Protein AF-0000000069866496 (afdb_homodimer)

Secondary structure (DSSP, 8-state):
-BB-HHHHHHHHHHTT--HHHHHTTTS-HHHHHHHHHH-B-S-HHHHHHHHHHTT--HHHHB---HHHHHHHHHHHHHHHHHTT-HHHHHHHHTTSPTT---S-HHHHHHHHHHHHHHIIIII--HHHHHHHHHHHH--SSS--HHHHHHHHHHHHHHHHTT-HHHHHHHHHHHHHHHHH--S--HHHHHHHHHHHHHHHHHTT-HHHHHHHHHHHHHHHHHHT--TTHHHHHHHHHHHHHHTT---HHHHHHHHHHHHHHT-HHHHHHHHHHHHHTT---/-BB-HHHHHHHHHHTT--HHHHHTTTS-HHHHHHHHHH-B-S-HHHHHHHHHHTT--HHHHB---HHHHHHHHHHHHHHHHHTT-HHHHHHHHTTSPTT---S-HHHHHHHHHHHHHHIIIII--HHHHHHHHHHHH---SS--HHHHHHHHHHHHHHHHTT-HHHHHHHHHHHHHHHHH--S--HHHHHHHHHHHHHHHHHTT-HHHHHHHHHHHHHHHHHHT--TTHHHHHHHHHHHHHHTT---HHHHHHHHHHHHHHT-HHHHHHHHHHHHHTT---

Radius of gyration: 27.87 Å; Cα contacts (8 Å, |Δi|>4): 783; chains: 2; bounding box: 69×77×65 Å

Organism: Enterococcus faecalis (strain ATCC 700802 / V583) (NCBI:txid226185)

Nearest PDB structures (foldseek):
  8rsv-assembly1_A  TM=6.064E-01  e=3.565E-03  Bacillus phage phi3T
  4y6w-assembly1_A-2  TM=5.698E-01  e=2.235E-03  Podospora anserina
  6ejn-assembly1_A  TM=5.740E-01  e=4.009E-02  Mus musculus
  3nf1-assembly1_A  TM=4.375E-01  e=1.329E-02  Homo sapiens
  8rte-assembly1_A  TM=4.820E-01  e=5.875E-02  Bacillus phage phi105

Sequence (562 aa):
MKVAGDKIKQARKLKKITQSELANGICTQATISNIENRNLCDSLDIFSSICLRLDLEVEECMMISEEKKIENLLNKVEDLSLRLFHLEAYNLLQEVPEGLILSNNELTTKLLYYKGITCLLGKKDKAEALFYLYRGAEIDRKVNIYNILSLNALGTLYELEKDMRKAQVYYEKSLQELEQFKLECSLERCRIYYNSAKFYSEMKDYQKSVILSEKGIQICRDKHSIYLLDYLLYEKAFNKQMLGEDTADDYRQAYYFTQFFGNTEVLQYIEKDMKAFNISYMKVAGDKIKQARKLKKITQSELANGICTQATISNIENRNLCDSLDIFSSICLRLDLEVEECMMISEEKKIENLLNKVEDLSLRLFHLEAYNLLQEVPEGLILSNNELTTKLLYYKGITCLLGKKDKAEALFYLYRGAEIDRKVNIYNILSLNALGTLYELEKDMRKAQVYYEKSLQELEQFKLECSLERCRIYYNSAKFYSEMKDYQKSVILSEKGIQICRDKHSIYLLDYLLYEKAFNKQMLGEDTADDYRQAYYFTQFFGNTEVLQYIEKDMKAFNISY

pLDDT: mean 91.2, std 8.78, range [58.72, 98.88]

Foldseek 3Di:
DQWQLCVLVVLCVVVPHQLCRLCPPQHHSVQNVCCNPVRDHPDPRSLCSSCVVSVHDSVVGHPDDPLVVLVVLLVVLVVCVLVPVLQVSLVSLVPDDPPDDDPDPVSQLSNLLSNLLSCCSHVVNLVRSCVSLVVSLPPPDPDDLSNLSSLQVVLVSCVVVVNLVSSLVSLVVSVVVVVVDDDDDLLSLLVSLLSSLVSVVVVLVLVSSLVSLVVNCVSCVVVVHCRCVLSSLLSNLVSCVSVVHDRLVSLVVSQVSCVVVPVPVSNVVSVVVCVVVVRDD/DQWQLCVLVVLCVVVPHQLCRLCVPQHHSVQNVCCNPVRDHPDPRSQCSSCVVSVHDSVVGHPDDPLVVLVVLLVVLVVCVLVPVLQVSQVSLVPDDPPDDDPDPVSQLSNLLSNLLSCCSHVVNLVRSCVSLVVSLPPPDDDDLSNLSSLQVVLVSCVVVVNLVSSVVSLVVSVVVVVVDDDDDLLSLLVSLLSSLVSVVVVLVLVSSLVSLVVNCVSCVVVVHCRCVLSSLLSNLVSCVSVVHDRLVSLVVSQVSCVVVPVPVSNVVSVVVCVVVVHDD

InterPro domains:
  IPR001387 Cro/C1-type, helix-turn-helix domain [PF01381] (8-37)
  IPR001387 Cro/C1-type, helix-turn-helix domain [PS50943] (8-61)
  IPR001387 Cro/C1-type, helix-turn-helix domain [SM00530] (7-61)
  IPR001387 Cro/C1-type, helix-turn-helix domain [cd00093] (5-60)
  IPR010982 Lambda repressor-like, DNA-binding domain superfamily [SSF47413] (5-62)
  IPR011990 Tetratricopeptide-like helical domain superfamily [G3DSA:1.25.40.10] (2-280)
  IPR011990 Tetratricopeptide-like helical domain superfamily [SSF48452] (119-234)
  IPR019734 Tetratricopeptide repeat [SM00028] (109-143)
  IPR019734 Tetratricopeptide repeat [SM00028] (148-181)
  IPR019734 Tetratricopeptide repeat [SM00028] (190-223)
  IPR041315 PlcR, tetratricopeptide repeat [PF18768] (144-261)
  IPR053163 HTH-type transcriptional regulator Rgg-like [PTHR37038] (1-277)

Solvent-accessible surface area (backbone atoms only — not comparable to full-atom values): 28648 Å² total; per-residue (Å²): 79,51,30,36,11,61,59,53,44,50,41,37,54,72,69,70,50,52,55,57,62,64,13,57,96,68,56,51,43,67,53,45,50,35,22,40,73,63,21,37,41,89,40,68,65,52,45,41,53,49,22,52,76,57,74,40,58,49,76,76,36,36,53,59,51,70,65,54,50,49,51,54,51,46,52,51,31,48,56,30,42,74,72,64,37,22,46,63,27,36,60,60,53,64,73,54,66,84,86,70,80,66,88,48,64,67,58,44,23,41,49,26,23,52,55,8,51,14,24,40,72,31,70,62,34,57,69,62,11,48,57,28,17,53,61,13,32,56,72,79,65,85,78,49,71,35,24,37,49,12,25,35,47,49,12,53,51,28,45,73,69,67,36,56,67,63,11,47,52,26,35,50,50,21,52,56,53,49,72,71,52,81,71,94,50,67,69,60,49,28,51,51,24,40,58,44,15,53,51,29,42,74,71,64,38,28,66,61,13,29,54,29,15,48,53,28,49,49,49,25,53,76,65,71,44,64,78,64,37,44,58,27,35,41,49,28,22,53,27,37,40,76,72,68,48,91,31,57,66,41,43,44,44,21,46,46,53,20,56,66,69,61,43,62,72,62,40,51,55,48,53,50,47,28,60,75,69,72,45,78,117,80,53,30,36,12,61,58,51,44,51,43,37,53,73,68,69,49,51,56,55,61,64,13,57,96,65,57,51,42,67,54,44,49,36,22,40,72,62,21,38,42,90,40,69,66,50,45,41,51,50,22,52,76,57,75,40,58,50,76,77,36,35,53,59,51,69,62,53,51,50,51,53,52,46,52,52,32,49,55,31,43,73,71,65,36,23,46,63,26,36,60,58,53,64,72,53,65,84,86,71,82,65,88,50,63,68,59,44,24,42,48,26,22,52,54,7,51,14,24,40,72,31,69,60,34,56,70,62,13,49,56,29,17,54,61,12,32,56,73,80,70,85,77,51,72,35,25,38,49,10,25,34,47,49,12,52,50,27,44,74,69,66,37,54,67,62,12,49,54,26,34,49,50,21,52,56,54,50,74,70,52,82,71,92,51,67,68,62,48,28,50,51,24,41,57,44,16,54,50,29,43,74,70,65,37,28,67,61,14,29,54,30,16,49,54,29,47,48,49,24,52,76,64,70,44,64,78,64,39,43,58,26,35,41,50,28,20,53,25,38,41,74,71,69,46,90,34,57,68,42,44,44,44,20,46,45,52,21,56,66,69,60,42,60,72,62,42,51,53,50,53,52,48,27,60,74,69,70,44,76,118

Structure (mmCIF, N/CA/C/O backbone):
data_AF-0000000069866496-model_v1
#
loop_
_entity.id
_entity.type
_entity.pdbx_description
1 polymer 'TPR domain transcriptional regulator, Cro/CI family'
#
loop_
_atom_site.group_PDB
_atom_site.id
_atom_site.type_symbol
_atom_site.label_atom_id
_atom_site.label_alt_id
_atom_site.label_comp_id
_atom_site.label_asym_id
_atom_site.label_entity_id
_atom_site.label_seq_id
_atom_site.pdbx_PDB_ins_code
_atom_site.Cartn_x
_atom_site.Cartn_y
_atom_site.Cartn_z
_atom_site.occupancy
_atom_site.B_iso_or_equiv
_atom_site.auth_seq_id
_atom_site.auth_comp_id
_atom_site.auth_asym_id
_atom_site.auth_atom_id
_atom_site.pdbx_PDB_model_num
ATOM 1 N N . MET A 1 1 ? -4.816 24.484 15.82 1 63.5 1 MET A N 1
ATOM 2 C CA . MET A 1 1 ? -5.852 23.453 15.938 1 63.5 1 MET A CA 1
ATOM 3 C C . MET A 1 1 ? -6.824 23.797 17.062 1 63.5 1 MET A C 1
ATOM 5 O O . MET A 1 1 ? -6.422 24.328 18.094 1 63.5 1 MET A O 1
ATOM 9 N N . LYS A 1 2 ? -8.148 23.656 16.734 1 74.44 2 LYS A N 1
ATOM 10 C CA . LYS A 1 2 ? -9.141 23.859 17.781 1 74.44 2 LYS A CA 1
ATOM 11 C C . LYS A 1 2 ? -9.172 22.703 18.75 1 74.44 2 LYS A C 1
ATOM 13 O O . LYS A 1 2 ? -9.156 21.531 18.344 1 74.44 2 LYS A O 1
ATOM 18 N N . VAL A 1 3 ? -8.977 23.047 19.953 1 77.5 3 VAL A N 1
ATOM 19 C CA . VAL A 1 3 ? -8.914 22 20.984 1 77.5 3 VAL A CA 1
ATOM 20 C C . VAL A 1 3 ? -9.969 22.281 22.047 1 77.5 3 VAL A C 1
ATOM 22 O O . VAL A 1 3 ? -10.547 23.375 22.109 1 77.5 3 VAL A O 1
ATOM 25 N N . ALA A 1 4 ? -10.367 21.281 22.703 1 77.62 4 ALA A N 1
ATOM 26 C CA . ALA A 1 4 ? -11.336 21.406 23.797 1 77.62 4 ALA A CA 1
ATOM 27 C C . ALA A 1 4 ? -10.672 21.953 25.047 1 77.62 4 ALA A C 1
ATOM 29 O O . ALA A 1 4 ? -10.336 21.203 25.969 1 77.62 4 ALA A O 1
ATOM 30 N N . GLY A 1 5 ? -10.523 23.203 25.016 1 86.19 5 GLY A N 1
ATOM 31 C CA . GLY A 1 5 ? -9.844 23.875 26.109 1 86.19 5 GLY A CA 1
ATOM 32 C C . GLY A 1 5 ? -10.5 23.594 27.453 1 86.19 5 GLY A C 1
ATOM 33 O O . GLY A 1 5 ? -9.812 23.469 28.469 1 86.19 5 GLY A O 1
ATOM 34 N N . ASP A 1 6 ? -11.797 23.484 27.422 1 85.94 6 ASP A N 1
ATOM 35 C CA . ASP A 1 6 ? -12.539 23.234 28.656 1 85.94 6 ASP A CA 1
ATOM 36 C C . ASP A 1 6 ? -12.188 21.859 29.234 1 85.94 6 ASP A C 1
ATOM 38 O O . ASP A 1 6 ? -12.062 21.703 30.453 1 85.94 6 ASP A O 1
ATOM 42 N N . LYS A 1 7 ? -12.039 20.906 28.312 1 85.88 7 LYS A N 1
ATOM 43 C CA . LYS A 1 7 ? -11.68 19.562 28.781 1 85.88 7 LYS A CA 1
ATOM 44 C C . LYS A 1 7 ? -10.273 19.547 29.359 1 85.88 7 LYS A C 1
ATOM 46 O O . LYS A 1 7 ? -10.031 18.875 30.375 1 85.88 7 LYS A O 1
ATOM 51 N N . ILE A 1 8 ? -9.469 20.25 28.797 1 91.06 8 ILE A N 1
ATOM 52 C CA . ILE A 1 8 ? -8.086 20.359 29.266 1 91.06 8 ILE A CA 1
ATOM 53 C C . ILE A 1 8 ? -8.055 21.016 30.641 1 91.06 8 ILE A C 1
ATOM 55 O O . ILE A 1 8 ? -7.398 20.531 31.562 1 91.06 8 ILE A O 1
ATOM 59 N N . LYS A 1 9 ? -8.844 22.016 30.719 1 92.25 9 LYS A N 1
ATOM 60 C CA . LYS A 1 9 ? -8.93 22.75 31.984 1 92.25 9 LYS A CA 1
ATOM 61 C C . LYS A 1 9 ? -9.484 21.875 33.094 1 92.25 9 LYS A C 1
ATOM 63 O O . LYS A 1 9 ? -8.938 21.844 34.188 1 92.25 9 LYS A O 1
ATOM 68 N N . GLN A 1 10 ? -10.492 21.188 32.781 1 90.81 10 GLN A N 1
ATOM 69 C CA . GLN A 1 10 ? -11.133 20.328 33.75 1 90.81 10 GLN A CA 1
ATOM 70 C C . GLN A 1 10 ? -10.18 19.219 34.219 1 90.81 10 GLN A C 1
ATOM 72 O O . GLN A 1 10 ? -10.086 18.922 35.406 1 90.81 10 GLN A O 1
ATOM 77 N N . ALA A 1 11 ? -9.547 18.641 33.25 1 91 11 ALA A N 1
ATOM 78 C CA . ALA A 1 11 ? -8.617 17.562 33.562 1 91 11 ALA A CA 1
ATOM 79 C C . ALA A 1 11 ? -7.453 18.062 34.406 1 91 11 ALA A C 1
ATOM 81 O O . ALA A 1 11 ? -7.008 17.391 35.344 1 91 11 ALA A O 1
ATOM 82 N N . ARG A 1 12 ? -6.965 19.234 34.062 1 94 12 ARG A N 1
ATOM 83 C CA . ARG A 1 12 ? -5.879 19.844 34.844 1 94 12 ARG A CA 1
ATOM 84 C C . ARG A 1 12 ? -6.297 20.094 36.281 1 94 12 ARG A C 1
ATOM 86 O O . ARG A 1 12 ? -5.551 19.781 37.219 1 94 12 ARG A O 1
ATOM 93 N N . LYS A 1 13 ? -7.48 20.531 36.438 1 92.75 13 LYS A N 1
ATOM 94 C CA . LYS A 1 13 ? -8.008 20.844 37.781 1 92.75 13 LYS A CA 1
ATOM 95 C C . LYS A 1 13 ? -8.25 19.562 38.562 1 92.75 13 LYS A C 1
ATOM 97 O O . LYS A 1 13 ? -8.023 19.531 39.781 1 92.75 13 LYS A O 1
ATOM 102 N N . LEU A 1 14 ? -8.695 18.547 37.938 1 90.06 14 LEU A N 1
ATOM 103 C CA . LEU A 1 14 ? -8.938 17.266 38.562 1 90.06 14 LEU A CA 1
ATOM 104 C C . LEU A 1 14 ? -7.633 16.672 39.094 1 90.06 14 LEU A C 1
ATOM 106 O O . LEU A 1 14 ? -7.625 16.031 40.156 1 90.06 14 LEU A O 1
ATOM 110 N N . LYS A 1 15 ? -6.582 16.938 38.375 1 91.38 15 LYS A N 1
ATOM 111 C CA . LYS A 1 15 ? -5.273 16.422 38.781 1 91.38 15 LYS A CA 1
ATOM 112 C C . LYS A 1 15 ? -4.605 17.375 39.781 1 91.38 15 LYS A C 1
ATOM 114 O O . LYS A 1 15 ? -3.484 17.125 40.219 1 91.38 15 LYS A O 1
ATOM 119 N N . LYS A 1 16 ? -5.266 18.516 40.062 1 92.81 16 LYS A N 1
ATOM 120 C CA . LYS A 1 16 ? -4.836 19.516 41.031 1 92.81 16 LYS A CA 1
ATOM 121 C C . LYS A 1 16 ? -3.453 20.062 40.688 1 92.81 16 LYS A C 1
ATOM 123 O O . LYS A 1 16 ? -2.592 20.188 41.562 1 92.81 16 LYS A O 1
ATOM 128 N N . ILE A 1 17 ? -3.197 20.266 39.438 1 94 17 ILE A N 1
ATOM 129 C CA . ILE A 1 17 ? -1.934 20.859 39.031 1 94 17 ILE A CA 1
ATOM 130 C C . ILE A 1 17 ? -2.191 22.234 38.406 1 94 17 ILE A C 1
ATOM 132 O O . ILE A 1 17 ? -3.281 22.5 37.906 1 94 17 ILE A O 1
ATOM 136 N N . THR A 1 18 ? -1.203 23.156 38.562 1 92.31 18 THR A N 1
ATOM 137 C CA . THR A 1 18 ? -1.297 24.5 38 1 92.31 18 THR A CA 1
ATOM 138 C C . THR A 1 18 ? -0.963 24.484 36.5 1 92.31 18 THR A C 1
ATOM 140 O O . THR A 1 18 ? -0.477 23.469 36 1 92.31 18 THR A O 1
ATOM 143 N N . GLN A 1 19 ? -1.314 25.641 35.812 1 93.94 19 GLN A N 1
ATOM 144 C CA . GLN A 1 19 ? -0.959 25.766 34.375 1 93.94 19 GLN A CA 1
ATOM 145 C C . GLN A 1 19 ? 0.552 25.672 34.188 1 93.94 19 GLN A C 1
ATOM 147 O O . GLN A 1 19 ? 1.021 25.062 33.219 1 93.94 19 GLN A O 1
ATOM 152 N N . SER A 1 20 ? 1.254 26.219 35.188 1 92.75 20 SER A N 1
ATOM 153 C CA . SER A 1 20 ? 2.711 26.203 35.125 1 92.75 20 SER A CA 1
ATOM 154 C C . SER A 1 20 ? 3.254 24.781 35.25 1 92.75 20 SER A C 1
ATOM 156 O O . SER A 1 20 ? 4.191 24.391 34.562 1 92.75 20 SER A O 1
ATOM 158 N N . GLU A 1 21 ? 2.631 24.094 36.094 1 91.56 21 GLU A N 1
ATOM 159 C CA . GLU A 1 21 ? 3.041 22.703 36.312 1 91.56 21 GLU A CA 1
ATOM 160 C C . GLU A 1 21 ? 2.729 21.828 35.094 1 91.56 21 GLU A C 1
ATOM 162 O O . GLU A 1 21 ? 3.518 20.969 34.719 1 91.56 21 GLU A O 1
ATOM 167 N N . LEU A 1 22 ? 1.637 22.062 34.5 1 93.81 22 LEU A N 1
ATOM 168 C CA . LEU A 1 22 ? 1.253 21.312 33.312 1 93.81 22 LEU A CA 1
ATOM 169 C C . LEU A 1 22 ? 2.197 21.625 32.156 1 93.81 22 LEU A C 1
ATOM 171 O O . LEU A 1 22 ? 2.568 20.719 31.406 1 93.81 22 LEU A O 1
ATOM 175 N N . ALA A 1 23 ? 2.625 22.812 32.062 1 92.25 23 ALA A N 1
ATOM 176 C CA . ALA A 1 23 ? 3.455 23.297 30.953 1 92.25 23 ALA A CA 1
ATOM 177 C C . ALA A 1 23 ? 4.902 22.828 31.109 1 92.25 23 ALA A C 1
ATOM 179 O O . ALA A 1 23 ? 5.652 22.781 30.141 1 92.25 23 ALA A O 1
ATOM 180 N N . ASN A 1 24 ? 5.172 22.516 32.281 1 88.19 24 ASN A N 1
ATOM 181 C CA . ASN A 1 24 ? 6.562 22.234 32.625 1 88.19 24 ASN A CA 1
ATOM 182 C C . ASN A 1 24 ? 7.145 21.156 31.703 1 88.19 24 ASN A C 1
ATOM 184 O O . ASN A 1 24 ? 6.621 20.047 31.641 1 88.19 24 ASN A O 1
ATOM 188 N N . GLY A 1 25 ? 8.219 21.531 30.953 1 80.75 25 GLY A N 1
ATOM 189 C CA . GLY A 1 25 ? 8.906 20.578 30.094 1 80.75 25 GLY A CA 1
ATOM 190 C C . GLY A 1 25 ? 8.234 20.375 28.75 1 80.75 25 GLY A C 1
ATOM 191 O O . GLY A 1 25 ? 8.719 19.609 27.906 1 80.75 25 GLY A O 1
ATOM 192 N N . ILE A 1 26 ? 7.09 20.969 28.594 1 84.19 26 ILE A N 1
ATOM 193 C CA . ILE A 1 26 ? 6.328 20.75 27.359 1 84.19 26 ILE A CA 1
ATOM 194 C C . ILE A 1 26 ? 6.203 22.062 26.594 1 84.19 26 ILE A C 1
ATOM 196 O O . ILE A 1 26 ? 6.523 22.141 25.406 1 84.19 26 ILE A O 1
ATOM 200 N N . CYS A 1 27 ? 5.738 23.078 27.234 1 85.56 27 CYS A N 1
ATOM 201 C CA . CYS A 1 27 ? 5.488 24.391 26.625 1 85.56 27 CYS A CA 1
ATOM 202 C C . CYS A 1 27 ? 5.469 25.484 27.688 1 85.56 27 CYS A C 1
ATOM 204 O O . CYS A 1 27 ? 5.922 25.266 28.812 1 85.56 27 CYS A O 1
ATOM 206 N N . THR A 1 28 ? 5.043 26.719 27.312 1 87.25 28 THR A N 1
ATOM 207 C CA . THR A 1 28 ? 4.941 27.812 28.266 1 87.25 28 THR A CA 1
ATOM 208 C C . THR A 1 28 ? 3.57 27.828 28.938 1 87.25 28 THR A C 1
ATOM 210 O O . THR A 1 28 ? 2.607 27.281 28.406 1 87.25 28 THR A O 1
ATOM 213 N N . GLN A 1 29 ? 3.555 28.453 30.156 1 90.81 29 GLN A N 1
ATOM 214 C CA . GLN A 1 29 ? 2.289 28.625 30.859 1 90.81 29 GLN A CA 1
ATOM 215 C C . GLN A 1 29 ? 1.284 29.406 30 1 90.81 29 GLN A C 1
ATOM 217 O O . GLN A 1 29 ? 0.085 29.109 30.047 1 90.81 29 GLN A O 1
ATOM 222 N N . ALA A 1 30 ? 1.735 30.328 29.234 1 87.5 30 ALA A N 1
ATOM 223 C CA . ALA A 1 30 ? 0.864 31.109 28.359 1 87.5 30 ALA A CA 1
ATOM 224 C C . ALA A 1 30 ? 0.183 30.219 27.328 1 87.5 30 ALA A C 1
ATOM 226 O O . ALA A 1 30 ? -0.988 30.422 27 1 87.5 30 ALA A O 1
ATOM 227 N N . THR A 1 31 ? 0.857 29.25 26.859 1 87.75 31 THR A N 1
ATOM 228 C CA . THR A 1 31 ? 0.297 28.312 25.891 1 87.75 31 THR A CA 1
ATOM 229 C C . THR A 1 31 ? -0.853 27.516 26.5 1 87.75 31 THR A C 1
ATOM 231 O O . THR A 1 31 ? -1.894 27.328 25.875 1 87.75 31 THR A O 1
ATOM 234 N N . ILE A 1 32 ? -0.622 27.109 27.734 1 92 32 ILE A N 1
ATOM 235 C CA . ILE A 1 32 ? -1.666 26.359 28.438 1 92 32 ILE A CA 1
ATOM 236 C C . ILE A 1 32 ? -2.891 27.25 28.625 1 92 32 ILE A C 1
ATOM 238 O O . ILE A 1 32 ? -4.023 26.812 28.422 1 92 32 ILE A O 1
ATOM 242 N N . SER A 1 33 ? -2.627 28.453 28.938 1 88.81 33 SER A N 1
ATOM 243 C CA . SER A 1 33 ? -3.717 29.406 29.125 1 88.81 33 SER A CA 1
ATOM 244 C C . SER A 1 33 ? -4.512 29.609 27.844 1 88.81 33 SER A C 1
ATOM 246 O O . SER A 1 33 ? -5.742 29.656 27.875 1 88.81 33 SER A O 1
ATOM 248 N N . ASN A 1 34 ? -3.812 29.641 26.812 1 86.44 34 ASN A N 1
ATOM 249 C CA . ASN A 1 34 ? -4.461 29.781 25.516 1 86.44 34 ASN A CA 1
ATOM 250 C C . ASN A 1 34 ? -5.297 28.562 25.172 1 86.44 34 ASN A C 1
ATOM 252 O O . ASN A 1 34 ? -6.414 28.688 24.656 1 86.44 34 ASN A O 1
ATOM 256 N N . ILE A 1 35 ? -4.742 27.453 25.375 1 88.25 35 ILE A N 1
ATOM 257 C CA . ILE A 1 35 ? -5.445 26.203 25.109 1 88.25 35 ILE A CA 1
ATOM 258 C C . ILE A 1 35 ? -6.742 26.172 25.922 1 88.25 35 ILE A C 1
ATOM 260 O O . ILE A 1 35 ? -7.816 25.906 25.375 1 88.25 35 ILE A O 1
ATOM 264 N N . GLU A 1 36 ? -6.625 26.531 27.266 1 90.25 36 GLU A N 1
ATOM 265 C CA . GLU A 1 36 ? -7.758 26.391 28.172 1 90.25 36 GLU A CA 1
ATOM 266 C C . GLU A 1 36 ? -8.805 27.469 27.922 1 90.25 36 GLU A C 1
ATOM 268 O O . GLU A 1 36 ? -10.008 27.219 28.031 1 90.25 36 GLU A O 1
ATOM 273 N N . ASN A 1 37 ? -8.359 28.594 27.438 1 86.88 37 ASN A N 1
ATOM 274 C CA . ASN A 1 37 ? -9.289 29.719 27.359 1 86.88 37 ASN A CA 1
ATOM 275 C C . ASN A 1 37 ? -9.703 30.016 25.922 1 86.88 37 ASN A C 1
ATOM 277 O O . ASN A 1 37 ? -10.789 30.531 25.688 1 86.88 37 ASN A O 1
ATOM 281 N N . ARG A 1 38 ? -8.789 29.609 25.016 1 81.88 38 ARG A N 1
ATOM 282 C CA . ARG A 1 38 ? -9.07 29.984 23.641 1 81.88 38 ARG A CA 1
ATOM 283 C C . ARG A 1 38 ? -9.305 28.75 22.781 1 81.88 38 ARG A C 1
ATOM 285 O O . ARG A 1 38 ? -9.57 28.859 21.578 1 81.88 38 ARG A O 1
ATOM 292 N N . ASN A 1 39 ? -9.156 27.656 23.344 1 81.25 39 ASN A N 1
ATOM 293 C CA . ASN A 1 39 ? -9.375 26.375 22.656 1 81.25 39 ASN A CA 1
ATOM 294 C C . ASN A 1 39 ? -8.484 26.25 21.422 1 81.25 39 ASN A C 1
ATOM 296 O O . ASN A 1 39 ? -8.922 25.734 20.391 1 81.25 39 ASN A O 1
ATOM 300 N N . LEU A 1 40 ? -7.379 26.859 21.516 1 78.06 40 LEU A N 1
ATOM 301 C CA . LEU A 1 40 ? -6.469 26.844 20.375 1 78.06 40 LEU A CA 1
ATOM 302 C C . LEU A 1 40 ? -5.102 26.297 20.781 1 78.06 40 LEU A C 1
ATOM 304 O O . LEU A 1 40 ? -4.609 26.594 21.875 1 78.06 40 LEU A O 1
ATOM 308 N N . CYS A 1 41 ? -4.59 25.391 20.016 1 77.44 41 CYS A N 1
ATOM 309 C CA . CYS A 1 41 ? -3.217 24.922 20.172 1 77.44 41 CYS A CA 1
ATOM 310 C C . CYS A 1 41 ? -2.529 24.781 18.812 1 77.44 41 CYS A C 1
ATOM 312 O O . CYS A 1 41 ? -3.014 24.062 17.953 1 77.44 41 CYS A O 1
ATOM 314 N N . ASP A 1 42 ? -1.483 25.469 18.609 1 67.62 42 ASP A N 1
ATOM 315 C CA . ASP A 1 42 ? -0.868 25.578 17.281 1 67.62 42 ASP A CA 1
ATOM 316 C C . ASP A 1 42 ? 0.054 24.391 17.016 1 67.62 42 ASP A C 1
ATOM 318 O O . ASP A 1 42 ? 0.516 24.219 15.883 1 67.62 42 ASP A O 1
ATOM 322 N N . SER A 1 43 ? 0.339 23.625 18.062 1 68.75 43 SER A N 1
ATOM 323 C CA . SER A 1 43 ? 1.271 22.516 17.938 1 68.75 43 SER A CA 1
ATOM 324 C C . SER A 1 43 ? 0.643 21.203 18.406 1 68.75 43 SER A C 1
ATOM 326 O O . SER A 1 43 ? 0.229 21.094 19.562 1 68.75 43 SER A O 1
ATOM 328 N N . LEU A 1 44 ? 0.592 20.266 17.344 1 69.5 44 LEU A N 1
ATOM 329 C CA . LEU A 1 44 ? 0.052 18.953 17.703 1 69.5 44 LEU A CA 1
ATOM 330 C C . LEU A 1 44 ? 0.928 18.266 18.75 1 69.5 44 LEU A C 1
ATOM 332 O O . LEU A 1 44 ? 0.42 17.594 19.656 1 69.5 44 LEU A O 1
ATOM 336 N N . ASP A 1 45 ? 2.176 18.516 18.609 1 70.56 45 ASP A N 1
ATOM 337 C CA . ASP A 1 45 ? 3.096 17.891 19.547 1 70.56 45 ASP A CA 1
ATOM 338 C C . ASP A 1 45 ? 2.873 18.422 20.969 1 70.56 45 ASP A C 1
ATOM 340 O O . ASP A 1 45 ? 2.824 17.641 21.922 1 70.56 45 ASP A O 1
ATOM 344 N N . ILE A 1 46 ? 2.773 19.625 21.078 1 78.44 46 ILE A N 1
ATOM 345 C CA . ILE A 1 46 ? 2.52 20.234 22.375 1 78.44 46 ILE A CA 1
ATOM 346 C C . ILE A 1 46 ? 1.185 19.734 22.922 1 78.44 46 ILE A C 1
ATOM 348 O O . ILE A 1 46 ? 1.099 19.328 24.094 1 78.44 46 ILE A O 1
ATOM 352 N N . PHE A 1 47 ? 0.255 19.688 21.984 1 83.81 47 PHE A N 1
ATOM 353 C CA . PHE A 1 47 ? -1.078 19.312 22.438 1 83.81 47 PHE A CA 1
ATOM 354 C C . PHE A 1 47 ? -1.113 17.844 22.859 1 83.81 47 PHE A C 1
ATOM 356 O O . PHE A 1 47 ? -1.716 17.5 23.875 1 83.81 47 PHE A O 1
ATOM 363 N N . SER A 1 48 ? -0.468 17.078 22.047 1 77 48 SER A N 1
ATOM 364 C CA . SER A 1 48 ? -0.402 15.656 22.375 1 77 48 SER A CA 1
ATOM 365 C C . SER A 1 48 ? 0.296 15.43 23.703 1 77 48 SER A C 1
ATOM 367 O O . SER A 1 48 ? -0.137 14.602 24.516 1 77 48 SER A O 1
ATOM 369 N N . SER A 1 49 ? 1.355 16.094 23.969 1 81.44 49 SER A N 1
ATOM 370 C CA . SER A 1 49 ? 2.094 15.977 25.219 1 81.44 49 SER A CA 1
ATOM 371 C C . SER A 1 49 ? 1.247 16.422 26.406 1 81.44 49 SER A C 1
ATOM 373 O O . SER A 1 49 ? 1.278 15.805 27.469 1 81.44 49 SER A O 1
ATOM 375 N N . ILE A 1 50 ? 0.511 17.438 26.203 1 87.56 50 ILE A N 1
ATOM 376 C CA . ILE A 1 50 ? -0.373 17.953 27.234 1 87.56 50 ILE A CA 1
ATOM 377 C C . ILE A 1 50 ? -1.46 16.938 27.562 1 87.56 50 ILE A C 1
ATOM 379 O O . ILE A 1 50 ? -1.729 16.656 28.719 1 87.56 50 ILE A O 1
ATOM 383 N N . CYS A 1 51 ? -2.018 16.422 26.5 1 83.94 51 CYS A N 1
ATOM 384 C CA . CYS A 1 51 ? -3.07 15.438 26.688 1 83.94 51 CYS A CA 1
ATOM 385 C C . CY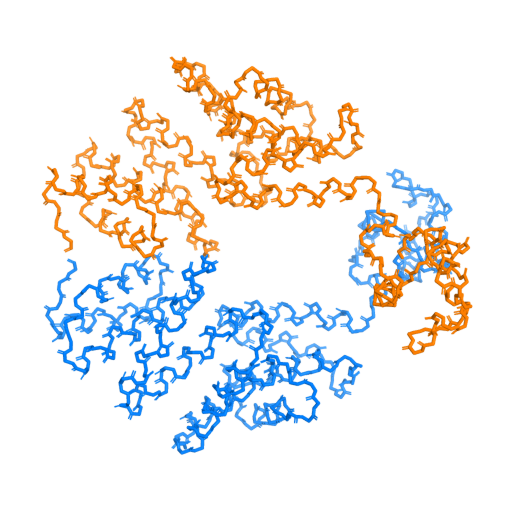S A 1 51 ? -2.537 14.203 27.406 1 83.94 51 CYS A C 1
ATOM 387 O O . CYS A 1 51 ? -3.193 13.672 28.297 1 83.94 51 CYS A O 1
ATOM 389 N N . LEU A 1 52 ? -1.375 13.781 27.016 1 81.25 52 LEU A N 1
ATOM 390 C CA . LEU A 1 52 ? -0.742 12.633 27.641 1 81.25 52 LEU A CA 1
ATOM 391 C C . LEU A 1 52 ? -0.515 12.875 29.141 1 81.25 52 LEU A C 1
ATOM 393 O O . LEU A 1 52 ? -0.777 12 29.953 1 81.25 52 LEU A O 1
ATOM 397 N N . ARG A 1 53 ? -0.018 13.977 29.469 1 85.12 53 ARG A N 1
ATOM 398 C CA . ARG A 1 53 ? 0.234 14.312 30.859 1 85.12 53 ARG A CA 1
ATOM 399 C C . ARG A 1 53 ? -1.063 14.336 31.672 1 85.12 53 ARG A C 1
ATOM 401 O O . ARG A 1 53 ? -1.071 14.023 32.844 1 85.12 53 ARG A O 1
ATOM 408 N N . LEU A 1 54 ? -2.164 14.602 31.031 1 90.19 54 LEU A N 1
ATOM 409 C CA . LEU A 1 54 ? -3.463 14.688 31.688 1 90.19 54 LEU A CA 1
ATOM 410 C C . LEU A 1 54 ? -4.234 13.375 31.547 1 90.19 54 LEU A C 1
ATOM 412 O O . LEU A 1 54 ? -5.387 13.281 31.969 1 90.19 54 LEU A O 1
ATOM 416 N N . ASP A 1 55 ? -3.641 12.422 30.906 1 81.75 55 ASP A N 1
ATOM 417 C CA . ASP A 1 55 ? -4.254 11.117 30.672 1 81.75 55 ASP A CA 1
ATOM 418 C C . ASP A 1 55 ? -5.508 11.25 29.797 1 81.75 55 ASP A C 1
ATOM 420 O O . ASP A 1 55 ? -6.543 10.664 30.109 1 81.75 55 ASP A O 1
ATOM 424 N N . LEU A 1 56 ? -5.363 12.188 28.891 1 82.94 56 LEU A N 1
ATOM 425 C CA . LEU A 1 56 ? -6.453 12.375 27.938 1 82.94 56 LEU A CA 1
ATOM 426 C C . LEU A 1 56 ? -6.059 11.867 26.547 1 82.94 56 LEU A C 1
ATOM 428 O O . LEU A 1 56 ? -4.875 11.852 26.203 1 82.94 56 LEU A O 1
ATOM 432 N N . GLU A 1 57 ? -7.012 11.398 25.859 1 74.06 57 GLU A N 1
ATOM 433 C CA . GLU A 1 57 ? -6.785 11.055 24.469 1 74.06 57 GLU A CA 1
ATOM 434 C C . GLU A 1 57 ? -6.867 12.289 23.578 1 74.06 57 GLU A C 1
ATOM 436 O O . GLU A 1 57 ? -7.828 13.062 23.656 1 74.06 57 GLU A O 1
ATOM 441 N N . VAL A 1 58 ? -5.832 12.523 22.844 1 73.88 58 VAL A N 1
ATOM 442 C CA . VAL A 1 58 ? -5.723 13.703 21.984 1 73.88 58 VAL A CA 1
ATOM 443 C C . VAL A 1 58 ? -6.988 13.852 21.141 1 73.88 58 VAL A C 1
ATOM 445 O O . VAL A 1 58 ? -7.523 14.953 21.016 1 73.88 58 VAL A O 1
ATOM 448 N N . GLU A 1 59 ? -7.453 12.773 20.641 1 66.31 59 GLU A N 1
ATOM 449 C CA . GLU A 1 59 ? -8.609 12.797 19.75 1 66.31 59 GLU A CA 1
ATOM 450 C C . GLU A 1 59 ? -9.844 13.336 20.453 1 66.31 59 GLU A C 1
ATOM 452 O O . GLU A 1 59 ? -10.664 14.023 19.844 1 66.31 59 GLU A O 1
ATOM 457 N N . GLU A 1 60 ? -9.883 13.078 21.688 1 66.5 60 GLU A N 1
ATOM 458 C CA . GLU A 1 60 ? -11.031 13.508 22.469 1 66.5 60 GLU A CA 1
ATOM 459 C C . GLU A 1 60 ? -10.961 15 22.781 1 66.5 60 GLU A C 1
ATOM 461 O O . GLU A 1 60 ? -11.984 15.633 23.062 1 66.5 60 GLU A O 1
ATOM 466 N N . CYS A 1 61 ? -9.805 15.5 22.734 1 70.88 61 CYS A N 1
ATOM 467 C CA . CYS A 1 61 ? -9.617 16.891 23.156 1 70.88 61 CYS A CA 1
ATOM 468 C C . CYS A 1 61 ? -9.469 17.797 21.938 1 70.88 61 CYS A C 1
ATOM 470 O O . CYS A 1 61 ? -9.375 19.016 22.078 1 70.88 61 CYS A O 1
ATOM 472 N N . MET A 1 62 ? -9.312 17.141 20.906 1 64.62 62 MET A N 1
ATOM 473 C CA . MET A 1 62 ? -9.281 17.953 19.688 1 64.62 62 MET A CA 1
ATOM 474 C C . MET A 1 62 ? -10.688 18.312 19.234 1 64.62 62 MET A C 1
ATOM 476 O O . MET A 1 62 ? -11.602 17.484 19.312 1 64.62 62 MET A O 1
ATOM 480 N N . MET A 1 63 ? -11.047 19.484 19.266 1 60 63 MET A N 1
ATOM 481 C CA . MET A 1 63 ? -12.359 19.859 18.75 1 60 63 MET A CA 1
ATOM 482 C C . MET A 1 63 ? -12.438 19.656 17.234 1 60 63 MET A C 1
ATOM 484 O O . MET A 1 63 ? -12.305 20.609 16.469 1 60 63 MET A O 1
ATOM 488 N N . ILE A 1 64 ? -12.219 18.391 16.969 1 59.5 64 ILE A N 1
ATOM 489 C CA . ILE A 1 64 ? -12.375 18.062 15.555 1 59.5 64 ILE A CA 1
ATOM 490 C C . ILE A 1 64 ? -13.852 18.109 15.172 1 59.5 64 ILE A C 1
ATOM 492 O O . ILE A 1 64 ? -14.719 17.812 15.984 1 59.5 64 ILE A O 1
ATOM 496 N N . SER A 1 65 ? -14.109 18.781 14.133 1 63.28 65 SER A N 1
ATOM 497 C CA . SER A 1 65 ? -15.484 18.859 13.648 1 63.28 65 SER A CA 1
ATOM 498 C C . SER A 1 65 ? -16.125 17.469 13.594 1 63.28 65 SER A C 1
ATOM 500 O O . SER A 1 65 ? -15.414 16.453 13.516 1 63.28 65 SER A O 1
ATOM 502 N N . GLU A 1 66 ? -17.281 17.406 13.945 1 69.19 66 GLU A N 1
ATOM 503 C CA . GLU A 1 66 ? -18.031 16.156 13.82 1 69.19 66 GLU A CA 1
ATOM 504 C C . GLU A 1 66 ? -17.75 15.492 12.477 1 69.19 66 GLU A C 1
ATOM 506 O O . GLU A 1 66 ? -17.641 14.266 12.398 1 69.19 66 GLU A O 1
ATOM 511 N N . GLU A 1 67 ? -17.578 16.266 11.547 1 75.5 67 GLU A N 1
ATOM 512 C CA . GLU A 1 67 ? -17.328 15.742 10.211 1 75.5 67 GLU A CA 1
ATOM 513 C C . GLU A 1 67 ? -15.961 15.078 10.125 1 75.5 67 GLU A C 1
ATOM 515 O O . GLU A 1 67 ? -15.805 14.039 9.477 1 75.5 67 GLU A O 1
ATOM 520 N N . LYS A 1 68 ? -15.086 15.68 10.727 1 78.81 68 LYS A N 1
ATOM 521 C CA . LYS A 1 68 ? -13.75 15.078 10.727 1 78.81 68 LYS A CA 1
ATOM 522 C C . LYS A 1 68 ? -13.734 13.773 11.523 1 78.81 68 LYS A C 1
ATOM 524 O O . LYS A 1 68 ? -13.039 12.828 11.164 1 78.81 68 LYS A O 1
ATOM 529 N N . LYS A 1 69 ? -14.5 13.758 12.57 1 80.81 69 LYS A N 1
ATOM 530 C CA . LYS A 1 69 ? -14.625 12.523 13.344 1 80.81 69 LYS A CA 1
ATOM 531 C C . LYS A 1 69 ? -15.211 11.398 12.492 1 80.81 69 LYS A C 1
ATOM 533 O O . LYS A 1 69 ? -14.734 10.266 12.539 1 80.81 69 LYS A O 1
ATOM 538 N N . ILE A 1 70 ? -16.203 11.75 11.812 1 87.31 70 ILE A N 1
ATOM 539 C CA . ILE A 1 70 ? -16.859 10.773 10.945 1 87.31 70 ILE A CA 1
ATOM 540 C C . ILE A 1 70 ? -15.906 10.32 9.844 1 87.31 70 ILE A C 1
ATOM 542 O O . ILE A 1 70 ? -15.852 9.141 9.508 1 87.31 70 ILE A O 1
ATOM 546 N N . GLU A 1 71 ? -15.195 11.195 9.305 1 88.62 71 GLU A N 1
ATOM 547 C CA . GLU A 1 71 ? -14.211 10.859 8.281 1 88.62 71 GLU A CA 1
ATOM 548 C C . GLU A 1 71 ? -13.18 9.859 8.812 1 88.62 71 GLU A C 1
ATOM 550 O O . GLU A 1 71 ? -12.859 8.883 8.141 1 88.62 71 GLU A O 1
ATOM 555 N N . ASN A 1 72 ? -12.75 10.102 10 1 87.38 72 ASN A N 1
ATOM 556 C CA . ASN A 1 72 ? -11.773 9.211 10.617 1 87.38 72 ASN A CA 1
ATOM 557 C C . ASN A 1 72 ? -12.367 7.824 10.867 1 87.38 72 ASN A C 1
ATOM 559 O O . ASN A 1 72 ? -11.695 6.812 10.648 1 87.38 72 ASN A O 1
ATOM 563 N N . LEU A 1 73 ? -13.547 7.848 11.352 1 91.31 73 LEU A N 1
ATOM 564 C CA . LEU A 1 73 ? -14.242 6.586 11.586 1 91.31 73 LEU A C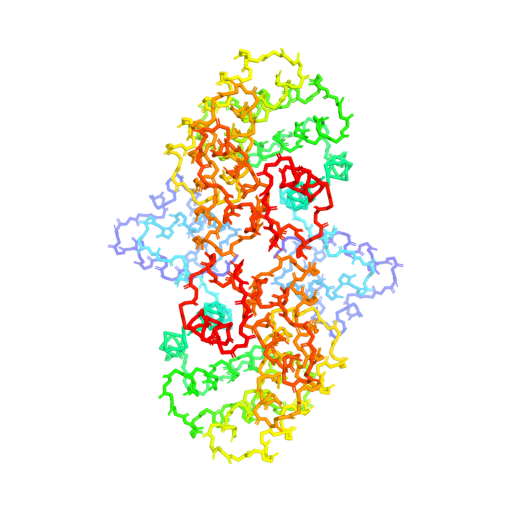A 1
ATOM 565 C C . LEU A 1 73 ? -14.406 5.809 10.281 1 91.31 73 LEU A C 1
ATOM 567 O O . LEU A 1 73 ? -14.164 4.602 10.242 1 91.31 73 LEU A O 1
ATOM 571 N N . LEU A 1 74 ? -14.758 6.52 9.258 1 93.94 74 LEU A N 1
ATOM 572 C CA . LEU A 1 74 ? -14.992 5.879 7.969 1 93.94 74 LEU A CA 1
ATOM 573 C C . LEU A 1 74 ? -13.695 5.332 7.383 1 93.94 74 LEU A C 1
ATOM 575 O O . LEU A 1 74 ? -13.703 4.309 6.695 1 93.94 74 LEU A O 1
ATOM 579 N N . ASN A 1 75 ? -12.656 5.98 7.633 1 92.81 75 ASN A N 1
ATOM 580 C CA . ASN A 1 75 ? -11.375 5.453 7.191 1 92.81 75 ASN A CA 1
ATOM 581 C C . ASN A 1 75 ? -11.07 4.098 7.828 1 92.81 75 ASN A C 1
ATOM 583 O O . ASN A 1 75 ? -10.586 3.186 7.16 1 92.81 75 ASN A O 1
ATOM 587 N N . LYS A 1 76 ? -11.375 3.992 9.039 1 92.94 76 LYS A N 1
ATOM 588 C CA . LYS A 1 76 ? -11.211 2.719 9.734 1 92.94 76 LYS A CA 1
ATOM 589 C C . LYS A 1 76 ? -12.148 1.657 9.172 1 92.94 76 LYS A C 1
ATOM 591 O O . LYS A 1 76 ? -11.75 0.507 8.977 1 92.94 76 LYS A O 1
ATOM 596 N N . VAL A 1 77 ? -13.312 2.025 8.961 1 95.56 77 VAL A N 1
ATOM 597 C CA . VAL A 1 77 ? -14.328 1.136 8.406 1 95.56 77 VAL A CA 1
ATOM 598 C C . VAL A 1 77 ? -13.891 0.654 7.023 1 95.56 77 VAL A C 1
ATOM 600 O O . VAL A 1 77 ? -14.047 -0.524 6.691 1 95.56 77 VAL A O 1
ATOM 603 N N . GLU A 1 78 ? -13.383 1.575 6.25 1 94.19 78 GLU A N 1
ATOM 604 C CA . GLU A 1 78 ? -12.883 1.256 4.918 1 94.19 78 GLU A CA 1
ATOM 605 C C . GLU A 1 78 ? -11.766 0.213 4.984 1 94.19 78 GLU A C 1
ATOM 607 O O . GLU A 1 78 ? -11.781 -0.763 4.23 1 94.19 78 GLU A O 1
ATOM 612 N N . ASP A 1 79 ? -10.883 0.414 5.875 1 91.25 79 ASP A N 1
ATOM 613 C CA . ASP A 1 79 ? -9.773 -0.519 6.051 1 91.25 79 ASP A CA 1
ATOM 614 C C . ASP A 1 79 ? -10.281 -1.914 6.406 1 91.25 79 ASP A C 1
ATOM 616 O O . ASP A 1 79 ? -9.82 -2.91 5.848 1 91.25 79 ASP A O 1
ATOM 620 N N . LEU A 1 80 ? -11.211 -2.006 7.27 1 91.5 80 LEU A N 1
ATOM 621 C CA . LEU A 1 80 ? -11.789 -3.279 7.68 1 91.5 80 LEU A CA 1
ATOM 622 C C . LEU A 1 80 ? -12.516 -3.943 6.52 1 91.5 80 LEU A C 1
ATOM 624 O O . LEU A 1 80 ? -12.375 -5.148 6.297 1 91.5 80 LEU A O 1
ATOM 628 N N . SER A 1 81 ? -13.242 -3.139 5.816 1 91.88 81 SER A N 1
ATOM 629 C CA . SER A 1 81 ? -14.016 -3.662 4.699 1 91.88 81 SER A CA 1
ATOM 630 C C . SER A 1 81 ? -13.109 -4.184 3.59 1 91.88 81 SER A C 1
ATOM 632 O O . SER A 1 81 ? -13.43 -5.168 2.926 1 91.88 81 SER A O 1
ATOM 634 N N . LEU A 1 82 ? -12.031 -3.475 3.398 1 85.38 82 LEU A N 1
ATOM 635 C CA . LEU A 1 82 ? -11.055 -3.9 2.406 1 85.38 82 LEU A CA 1
ATOM 636 C C . LEU A 1 82 ? -10.508 -5.281 2.744 1 85.38 82 LEU A C 1
ATOM 638 O O . LEU A 1 82 ? -10.203 -6.07 1.847 1 85.38 82 LEU A O 1
ATOM 642 N N . ARG A 1 83 ? -10.461 -5.547 3.98 1 85.31 83 ARG A N 1
ATOM 643 C CA . ARG A 1 83 ? -9.945 -6.832 4.441 1 85.31 83 ARG A CA 1
ATOM 644 C C . ARG A 1 83 ? -11.078 -7.836 4.645 1 85.31 83 ARG A C 1
ATOM 646 O O . ARG A 1 83 ? -10.859 -8.93 5.164 1 85.31 83 ARG A O 1
ATOM 653 N N . LEU A 1 84 ? -12.25 -7.418 4.316 1 83.94 84 LEU A N 1
ATOM 654 C CA . LEU A 1 84 ? -13.453 -8.242 4.277 1 83.94 84 LEU A CA 1
ATOM 655 C C . LEU A 1 84 ? -13.977 -8.5 5.688 1 83.94 84 LEU A C 1
ATOM 657 O O . LEU A 1 84 ? -14.766 -9.43 5.902 1 83.94 84 LEU A O 1
ATOM 661 N N . PHE A 1 85 ? -13.555 -7.707 6.613 1 91.06 85 PHE A N 1
ATOM 662 C CA . PHE A 1 85 ? -14.086 -7.738 7.969 1 91.06 85 PHE A CA 1
ATOM 663 C C . PHE A 1 85 ? -15.336 -6.875 8.078 1 91.06 85 PHE A C 1
ATOM 665 O O . PHE A 1 85 ? -15.375 -5.926 8.867 1 91.06 85 PHE A O 1
ATOM 672 N N . HIS A 1 86 ? -16.406 -7.285 7.5 1 94.19 86 HIS A N 1
ATOM 673 C CA . HIS A 1 86 ? -17.594 -6.473 7.344 1 94.19 86 HIS A CA 1
ATOM 674 C C . HIS A 1 86 ? -18.375 -6.383 8.656 1 94.19 86 HIS A C 1
ATOM 676 O O . HIS A 1 86 ? -19 -5.355 8.945 1 94.19 86 HIS A O 1
ATOM 682 N N . LEU A 1 87 ? -18.344 -7.434 9.398 1 95.19 87 LEU A N 1
ATOM 683 C CA . LEU A 1 87 ? -19.078 -7.406 10.656 1 95.19 87 LEU A CA 1
ATOM 684 C C . LEU A 1 87 ? -18.438 -6.426 11.633 1 95.19 87 LEU A C 1
ATOM 686 O O . LEU A 1 87 ? -19.141 -5.633 12.273 1 95.19 87 LEU A O 1
ATOM 690 N N . GLU A 1 88 ? -17.125 -6.48 11.758 1 95.81 88 GLU A N 1
ATOM 691 C CA . GLU A 1 88 ? -16.406 -5.527 12.602 1 95.81 88 GLU A CA 1
ATOM 692 C C . GLU A 1 88 ? -16.641 -4.094 12.141 1 95.81 88 GLU A C 1
ATOM 694 O O . GLU A 1 88 ? -16.828 -3.191 12.961 1 95.81 88 GLU A O 1
ATOM 699 N N . ALA A 1 89 ? -16.625 -3.945 10.875 1 96.38 89 ALA A N 1
ATOM 700 C CA . ALA A 1 89 ? -16.891 -2.627 10.305 1 96.38 89 ALA A CA 1
ATOM 701 C C . ALA A 1 89 ? -18.297 -2.156 10.648 1 96.38 89 ALA A C 1
ATOM 703 O O . ALA A 1 89 ? -18.516 -0.988 10.984 1 96.38 89 ALA A O 1
ATOM 704 N N . TYR A 1 90 ? -19.219 -3.092 10.578 1 96.38 90 TYR A N 1
ATOM 705 C CA . TYR A 1 90 ? -20.609 -2.789 10.938 1 96.38 90 TYR A CA 1
ATOM 706 C C . TYR A 1 90 ? -20.703 -2.295 12.375 1 96.38 90 TYR A C 1
ATOM 708 O O . TYR A 1 90 ? -21.375 -1.3 12.656 1 96.38 90 TYR A O 1
ATOM 716 N N . ASN A 1 91 ? -20.078 -2.951 13.203 1 96.44 91 ASN A N 1
ATOM 717 C CA . ASN A 1 91 ? -20.125 -2.605 14.617 1 96.44 91 ASN A CA 1
ATOM 718 C C . ASN A 1 91 ? -19.531 -1.22 14.875 1 96.44 91 ASN A C 1
ATOM 720 O O . ASN A 1 91 ? -20.047 -0.469 15.711 1 96.44 91 ASN A O 1
ATOM 724 N N . LEU A 1 92 ? -18.5 -0.925 14.195 1 95.31 92 LEU A N 1
ATOM 725 C CA . LEU A 1 92 ? -17.875 0.39 14.328 1 95.31 92 LEU A CA 1
ATOM 726 C C . LEU A 1 92 ? -18.844 1.489 13.883 1 95.31 92 LEU A C 1
ATOM 728 O O . LEU A 1 92 ? -18.875 2.57 14.477 1 95.31 92 LEU A O 1
ATOM 732 N N . LEU A 1 93 ? -19.625 1.212 12.922 1 95.62 93 LEU A N 1
ATOM 733 C CA . LEU A 1 93 ? -20.531 2.199 12.336 1 95.62 93 LEU A CA 1
ATOM 734 C C . LEU A 1 93 ? -21.719 2.475 13.266 1 95.62 93 LEU A C 1
ATOM 736 O O . LEU A 1 93 ? -22.422 3.465 13.094 1 95.62 93 LEU A O 1
ATOM 740 N N . GLN A 1 94 ? -21.875 1.582 14.195 1 92.75 94 GLN A N 1
ATOM 741 C CA . GLN A 1 94 ? -22.969 1.785 15.141 1 92.75 94 GLN A CA 1
ATOM 742 C C . GLN A 1 94 ? -22.719 3.014 16.016 1 92.75 94 GLN A C 1
ATOM 744 O O . GLN A 1 94 ? -23.641 3.547 16.625 1 92.75 94 GLN A O 1
ATOM 749 N N . GLU A 1 95 ? -21.547 3.506 16.031 1 88.25 95 GLU A N 1
ATOM 750 C CA . GLU A 1 95 ? -21.188 4.695 16.797 1 88.25 95 GLU A CA 1
ATOM 751 C C . GLU A 1 95 ? -21.719 5.961 16.125 1 88.25 95 GLU A C 1
ATOM 753 O O . GLU A 1 95 ? -21.766 7.027 16.75 1 88.25 95 GLU A O 1
ATOM 758 N N . VAL A 1 96 ? -22.062 5.844 14.898 1 90.44 96 VAL A N 1
ATOM 759 C CA . VAL A 1 96 ? -22.562 7.008 14.164 1 90.44 96 VAL A CA 1
ATOM 760 C C . VAL A 1 96 ? -24 7.301 14.555 1 90.44 96 VAL A C 1
ATOM 762 O O . VAL A 1 96 ? -24.859 6.414 14.5 1 90.44 96 VAL A O 1
ATOM 765 N N . PRO A 1 97 ? -24.172 8.469 14.992 1 82.19 97 PRO A N 1
ATOM 766 C CA . PRO A 1 97 ? -25.547 8.82 15.375 1 82.19 97 PRO A CA 1
ATOM 767 C C . PRO A 1 97 ? -26.531 8.727 14.211 1 82.19 97 PRO A C 1
ATOM 769 O O . PRO A 1 97 ? -26.172 9.039 13.078 1 82.19 97 PRO A O 1
ATOM 772 N N . GLU A 1 98 ? -27.781 8.359 14.555 1 79.12 98 GLU A N 1
ATOM 773 C CA . GLU A 1 98 ? -28.844 8.297 13.547 1 79.12 98 GLU A CA 1
ATOM 774 C C . GLU A 1 98 ? -29.234 9.695 13.086 1 79.12 98 GLU A C 1
ATOM 776 O O . GLU A 1 98 ? -29.25 10.641 13.875 1 79.12 98 GLU A O 1
ATOM 781 N N . GLY A 1 99 ? -29.547 9.844 11.922 1 76.5 99 GLY A N 1
ATOM 782 C CA . GLY A 1 99 ? -30.031 11.102 11.383 1 76.5 99 GLY A CA 1
ATOM 783 C C . GLY A 1 99 ? -28.938 12.133 11.172 1 76.5 99 GLY A C 1
ATOM 784 O O . GLY A 1 99 ? -29.219 13.32 11.031 1 76.5 99 GLY A O 1
ATOM 785 N N . LEU A 1 100 ? -27.75 11.664 11.211 1 80.31 100 LEU A N 1
ATOM 786 C CA . LEU A 1 100 ? -26.625 12.562 11.016 1 80.31 100 LEU A CA 1
ATOM 787 C C . LEU A 1 100 ? -26.625 13.156 9.609 1 80.31 100 LEU A C 1
ATOM 789 O O . LEU A 1 100 ? -26.828 12.43 8.633 1 80.31 100 LEU A O 1
ATOM 793 N N . ILE A 1 101 ? -26.562 14.492 9.57 1 77.06 101 ILE A N 1
ATOM 794 C CA . ILE A 1 101 ? -26.484 15.18 8.289 1 77.06 101 ILE A CA 1
ATOM 795 C C . ILE A 1 101 ? -25.094 15.781 8.117 1 77.06 101 ILE A C 1
ATOM 797 O O . ILE A 1 101 ? -24.594 16.484 9 1 77.06 101 ILE A O 1
ATOM 801 N N . LEU A 1 102 ? -24.438 15.398 7.047 1 78.44 102 LEU A N 1
ATOM 802 C CA . LEU A 1 102 ? -23.109 15.891 6.746 1 78.44 102 LEU A CA 1
ATOM 803 C C . LEU A 1 102 ? -23.141 16.906 5.609 1 78.44 102 LEU A C 1
ATOM 805 O O . LEU A 1 102 ? -24 16.828 4.734 1 78.44 102 LEU A O 1
ATOM 809 N N . SER A 1 103 ? -22.297 17.844 5.68 1 72.62 103 SER A N 1
ATOM 810 C CA . SER A 1 103 ? -22.25 18.891 4.664 1 72.62 103 SER A CA 1
ATOM 811 C C . SER A 1 103 ? -21.531 18.422 3.41 1 72.62 103 SER A C 1
ATOM 813 O O . SER A 1 103 ? -21.859 18.844 2.301 1 72.62 103 SER A O 1
ATOM 815 N N . ASN A 1 104 ? -20.609 17.594 3.533 1 78.38 104 ASN A N 1
ATOM 816 C CA . ASN A 1 104 ? -19.812 17.062 2.436 1 78.38 104 ASN A CA 1
ATOM 817 C C . ASN A 1 104 ? -20.516 15.906 1.742 1 78.38 104 ASN A C 1
ATOM 819 O O . ASN A 1 104 ? -20.75 14.859 2.352 1 78.38 104 ASN A O 1
ATOM 823 N N . ASN A 1 105 ? -20.859 16.109 0.558 1 82.94 105 ASN A N 1
ATOM 824 C CA . ASN A 1 105 ? -21.625 15.109 -0.202 1 82.94 105 ASN A CA 1
ATOM 825 C C . ASN A 1 105 ? -20.844 13.797 -0.33 1 82.94 105 ASN A C 1
ATOM 827 O O . ASN A 1 105 ? -21.438 12.719 -0.223 1 82.94 105 ASN A O 1
ATOM 831 N N . GLU A 1 106 ? -19.609 13.914 -0.602 1 88.25 106 GLU A N 1
ATOM 832 C CA . GLU A 1 106 ? -18.797 12.711 -0.749 1 88.25 106 GLU A CA 1
ATOM 833 C C . GLU A 1 106 ? -18.75 11.922 0.555 1 88.25 106 GLU A C 1
ATOM 835 O O . GLU A 1 106 ? -18.828 10.688 0.544 1 88.25 106 GLU A O 1
ATOM 840 N N . LEU A 1 107 ? -18.625 12.625 1.579 1 88.94 107 LEU A N 1
ATOM 841 C CA . LEU A 1 107 ? -18.594 11.969 2.883 1 88.94 107 LEU A CA 1
ATOM 842 C C . LEU A 1 107 ? -19.938 11.312 3.191 1 88.94 107 LEU A C 1
ATOM 844 O O . LEU A 1 107 ? -19.984 10.219 3.762 1 88.94 107 LEU A O 1
ATOM 848 N N . THR A 1 108 ? -21.016 11.953 2.852 1 88.75 108 THR A N 1
ATOM 849 C CA . THR A 1 108 ? -22.344 11.406 3.045 1 88.75 108 THR A CA 1
ATOM 850 C C . THR A 1 108 ? -22.516 10.109 2.26 1 88.75 108 THR A C 1
ATOM 852 O O . THR A 1 108 ? -22.984 9.109 2.803 1 88.75 108 THR A O 1
ATOM 855 N N . THR A 1 109 ? -22.141 10.188 1.008 1 93.75 109 THR A N 1
ATOM 856 C CA . THR A 1 109 ? -22.281 9.016 0.154 1 93.75 109 THR A CA 1
ATOM 857 C C . THR A 1 109 ? -21.391 7.879 0.638 1 93.75 109 THR A C 1
ATOM 859 O O . THR A 1 109 ? -21.781 6.707 0.59 1 93.75 109 THR A O 1
ATOM 862 N N . LYS A 1 110 ? -20.219 8.219 1.049 1 94.94 110 LYS A N 1
ATOM 863 C CA . LYS A 1 110 ? -19.297 7.242 1.625 1 94.94 110 LYS A CA 1
ATOM 864 C C . LYS A 1 110 ? -19.922 6.547 2.836 1 94.94 110 LYS A C 1
ATOM 866 O O . LYS A 1 110 ? -19.844 5.324 2.961 1 94.94 110 LYS A O 1
ATOM 871 N N . LEU A 1 111 ? -20.516 7.355 3.633 1 94.81 111 LEU A N 1
ATOM 872 C CA . LEU A 1 111 ? -21.188 6.816 4.816 1 94.81 111 LEU A CA 1
ATOM 873 C C . LEU A 1 111 ? -22.312 5.875 4.422 1 94.81 111 LEU A C 1
ATOM 875 O O . LEU A 1 111 ? -22.438 4.777 4.973 1 94.81 111 LEU A O 1
ATOM 879 N N . LEU A 1 112 ? -23.109 6.309 3.545 1 94.88 112 LEU A N 1
ATOM 880 C CA . LEU A 1 112 ? -24.234 5.504 3.098 1 94.88 112 LEU A CA 1
ATOM 881 C C . LEU A 1 112 ? -23.766 4.18 2.51 1 94.88 112 LEU A C 1
ATOM 883 O O . LEU A 1 112 ? -24.312 3.125 2.822 1 94.88 112 LEU A O 1
ATOM 887 N N . TYR A 1 113 ? -22.766 4.227 1.673 1 97.19 113 TYR A N 1
ATOM 888 C CA . TYR A 1 113 ? -22.234 3.012 1.065 1 97.19 113 TYR A CA 1
ATOM 889 C C . TYR A 1 113 ? -21.766 2.023 2.131 1 97.19 113 TYR A C 1
ATOM 891 O O . TYR A 1 113 ? -22.156 0.85 2.104 1 97.19 113 TYR A O 1
ATOM 899 N N . TYR A 1 114 ? -21 2.514 3.102 1 97.69 114 TYR A N 1
ATOM 900 C CA . TYR A 1 114 ? -20.422 1.597 4.082 1 97.69 114 TYR A CA 1
ATOM 901 C C . TYR A 1 114 ? -21.5 1.093 5.043 1 97.69 114 TYR A C 1
ATOM 903 O O . TYR A 1 114 ? -21.438 -0.053 5.492 1 97.69 114 TYR A O 1
ATOM 911 N N . LYS A 1 115 ? -22.422 1.915 5.387 1 95.94 115 LYS A N 1
ATOM 912 C CA . LYS A 1 115 ? -23.547 1.397 6.152 1 95.94 115 LYS A CA 1
ATOM 913 C C . LYS A 1 115 ? -24.266 0.289 5.387 1 95.94 115 LYS A C 1
ATOM 915 O O . LYS A 1 115 ? -24.594 -0.75 5.961 1 95.94 115 LYS A O 1
ATOM 920 N N . GLY A 1 116 ? -24.453 0.529 4.156 1 97.5 116 GLY A N 1
ATOM 921 C CA . GLY A 1 116 ? -25.156 -0.44 3.328 1 97.5 116 GLY A CA 1
ATOM 922 C C . GLY A 1 116 ? -24.406 -1.75 3.182 1 97.5 116 GLY A C 1
ATOM 923 O O . GLY A 1 116 ? -24.953 -2.82 3.449 1 97.5 116 GLY A O 1
ATOM 924 N N . ILE A 1 117 ? -23.141 -1.678 2.785 1 97.75 117 ILE A N 1
ATOM 925 C CA . ILE A 1 117 ? -22.375 -2.881 2.463 1 97.75 117 ILE A CA 1
ATOM 926 C C . ILE A 1 117 ? -22.125 -3.688 3.734 1 97.75 117 ILE A C 1
ATOM 928 O O . ILE A 1 117 ? -22.141 -4.922 3.707 1 97.75 117 ILE A O 1
ATOM 932 N N . THR A 1 118 ? -21.891 -3.018 4.855 1 97.62 118 THR A N 1
ATOM 933 C CA . THR A 1 118 ? -21.672 -3.738 6.102 1 97.62 118 THR A CA 1
ATOM 934 C C . THR A 1 118 ? -22.969 -4.367 6.609 1 97.62 118 THR A C 1
ATOM 936 O O . THR A 1 118 ? -22.938 -5.434 7.223 1 97.62 118 THR A O 1
ATOM 939 N N . CYS A 1 119 ? -24.109 -3.762 6.332 1 96.88 119 CYS A N 1
ATOM 940 C CA . CYS A 1 119 ? -25.391 -4.383 6.633 1 96.88 119 CYS A CA 1
ATOM 941 C C . CYS A 1 119 ? -25.594 -5.629 5.781 1 96.88 119 CYS A C 1
ATOM 943 O O . CYS A 1 119 ? -26.094 -6.648 6.277 1 96.88 119 CYS A O 1
ATOM 945 N N . LEU A 1 120 ? -25.219 -5.445 4.594 1 97.31 120 LEU A N 1
ATOM 946 C CA . LEU A 1 120 ? -25.45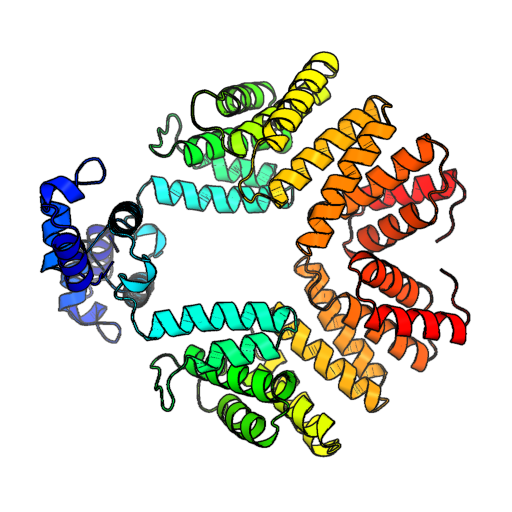3 -6.527 3.641 1 97.31 120 LEU A CA 1
ATOM 947 C C . LEU A 1 120 ? -24.562 -7.73 3.963 1 97.31 120 LEU A C 1
ATOM 949 O O . LEU A 1 120 ? -25.062 -8.844 4.121 1 97.31 120 LEU A O 1
ATOM 953 N N . LEU A 1 121 ? -23.266 -7.492 4.109 1 96.06 121 LEU A N 1
ATOM 954 C CA . LEU A 1 121 ? -22.297 -8.586 4.188 1 96.06 121 LEU A CA 1
ATOM 955 C C . LEU A 1 121 ? -21.953 -8.898 5.637 1 96.06 121 LEU A C 1
ATOM 957 O O . LEU A 1 121 ? -21.484 -10 5.945 1 96.06 121 LEU A O 1
ATOM 961 N N . GLY A 1 122 ? -22.109 -7.969 6.492 1 95.44 122 GLY A N 1
ATOM 962 C CA . GLY A 1 122 ? -21.812 -8.156 7.902 1 95.44 122 GLY A CA 1
ATOM 963 C C . GLY A 1 122 ? -23 -8.656 8.703 1 95.44 122 GLY A C 1
ATOM 964 O O . GLY A 1 122 ? -23 -9.797 9.172 1 95.44 122 GLY A O 1
ATOM 965 N N . LYS A 1 123 ? -23.953 -7.875 8.766 1 95.88 123 LYS A N 1
ATOM 966 C CA . LYS A 1 123 ? -25.141 -8.164 9.57 1 95.88 123 LYS A CA 1
ATOM 967 C C . LYS A 1 123 ? -26.109 -9.062 8.805 1 95.88 123 LYS A C 1
ATOM 969 O O . LYS A 1 123 ? -27 -9.664 9.406 1 95.88 123 LYS A O 1
ATOM 974 N N . LYS A 1 124 ? -26.016 -9.156 7.504 1 96 124 LYS A N 1
ATOM 975 C CA . LYS A 1 124 ? -26.891 -9.922 6.621 1 96 124 LYS A CA 1
ATOM 976 C C . LYS A 1 124 ? -28.328 -9.422 6.691 1 96 124 LYS A C 1
ATOM 978 O O . LYS A 1 124 ? -29.266 -10.211 6.762 1 96 124 LYS A O 1
ATOM 983 N N . ASP A 1 125 ? -28.375 -8.211 6.883 1 95.81 125 ASP A N 1
ATOM 984 C CA . ASP A 1 125 ? -29.672 -7.535 6.836 1 95.81 125 ASP A CA 1
ATOM 985 C C . ASP A 1 125 ? -29.891 -6.867 5.48 1 95.81 125 ASP A C 1
ATOM 987 O O . ASP A 1 125 ? -29.531 -5.703 5.289 1 95.81 125 ASP A O 1
ATOM 991 N N . LYS A 1 126 ? -30.625 -7.438 4.668 1 96.62 126 LYS A N 1
ATOM 992 C CA . LYS A 1 126 ? -30.812 -7 3.287 1 96.62 126 LYS A CA 1
ATOM 993 C C . LYS A 1 126 ? -31.688 -5.75 3.215 1 96.62 126 LYS A C 1
ATOM 995 O O . LYS A 1 126 ? -31.453 -4.875 2.377 1 96.62 126 LYS A O 1
ATOM 1000 N N . ALA A 1 127 ? -32.656 -5.773 4.051 1 95.88 127 ALA A N 1
ATOM 1001 C CA . ALA A 1 127 ? -33.594 -4.652 4.027 1 95.88 127 ALA A CA 1
ATOM 1002 C C . ALA A 1 127 ? -32.875 -3.342 4.355 1 95.88 127 ALA A C 1
ATOM 1004 O O . ALA A 1 127 ? -33.031 -2.357 3.625 1 95.88 127 ALA A O 1
ATOM 1005 N N . GLU A 1 128 ? -32.156 -3.371 5.398 1 95.25 128 GLU A N 1
ATOM 1006 C CA . GLU A 1 128 ? -31.422 -2.176 5.797 1 95.25 128 GLU A CA 1
ATOM 1007 C C . GLU A 1 128 ? -30.344 -1.829 4.781 1 95.25 128 GLU A C 1
ATOM 1009 O O . GLU A 1 128 ? -30.094 -0.653 4.508 1 95.25 128 GLU A O 1
ATOM 1014 N N . ALA A 1 129 ? -29.688 -2.84 4.309 1 97.81 129 ALA A N 1
ATOM 1015 C CA . ALA A 1 129 ? -28.672 -2.629 3.27 1 97.81 129 ALA A CA 1
ATOM 1016 C C . ALA A 1 129 ? -29.281 -1.917 2.061 1 97.81 129 ALA A C 1
ATOM 1018 O O . ALA A 1 129 ? -28.688 -0.965 1.539 1 97.81 129 ALA A O 1
ATOM 1019 N N . LEU A 1 130 ? -30.453 -2.404 1.667 1 96.81 130 LEU A N 1
ATOM 1020 C CA . LEU A 1 130 ? -31.141 -1.83 0.515 1 96.81 130 LEU A CA 1
ATOM 1021 C C . LEU A 1 130 ? -31.438 -0.35 0.736 1 96.81 130 LEU A C 1
ATOM 1023 O O . LEU A 1 130 ? -31.25 0.465 -0.171 1 96.81 130 LEU A O 1
ATOM 1027 N N . PHE A 1 131 ? -31.844 -0.074 1.896 1 95.31 131 PHE A N 1
ATOM 1028 C CA . PHE A 1 131 ? -32.188 1.299 2.256 1 95.31 131 PHE A CA 1
ATOM 1029 C C . PHE A 1 131 ? -30.984 2.217 2.055 1 95.31 131 PHE A C 1
ATOM 1031 O O . PHE A 1 131 ? -31.094 3.242 1.375 1 95.31 131 PHE A O 1
ATOM 1038 N N . TYR A 1 132 ? -29.875 1.871 2.594 1 95.75 132 TYR A N 1
ATOM 1039 C CA . TYR A 1 132 ? -28.688 2.719 2.547 1 95.75 132 TYR A CA 1
ATOM 1040 C C . TYR A 1 132 ? -28.078 2.729 1.149 1 95.75 132 TYR A C 1
ATOM 1042 O O . TYR A 1 132 ? -27.688 3.781 0.646 1 95.75 132 TYR A O 1
ATOM 1050 N N . LEU A 1 133 ? -28 1.607 0.489 1 97.75 133 LEU A N 1
ATOM 1051 C CA . LEU A 1 133 ? -27.344 1.5 -0.811 1 97.75 133 LEU A CA 1
ATOM 1052 C C . LEU A 1 133 ? -28.141 2.236 -1.882 1 97.75 133 LEU A C 1
ATOM 1054 O O . LEU A 1 133 ? -27.562 2.85 -2.781 1 97.75 133 LEU A O 1
ATOM 1058 N N . TYR A 1 134 ? -29.453 2.18 -1.787 1 95.5 134 TYR A N 1
ATOM 1059 C CA . TYR A 1 134 ? -30.281 2.912 -2.74 1 95.5 134 TYR A CA 1
ATOM 1060 C C . TYR A 1 134 ? -30.047 4.414 -2.625 1 95.5 134 TYR A C 1
ATOM 1062 O O . TYR A 1 134 ? -29.938 5.109 -3.637 1 95.5 134 TYR A O 1
ATOM 1070 N N . ARG A 1 135 ? -29.969 4.855 -1.462 1 92.88 135 ARG A N 1
ATOM 1071 C CA . ARG A 1 135 ? -29.719 6.273 -1.226 1 92.88 135 ARG A CA 1
ATOM 1072 C C . ARG A 1 135 ? -28.312 6.66 -1.678 1 92.88 135 ARG A C 1
ATOM 1074 O O . ARG A 1 135 ? -28.125 7.734 -2.254 1 92.88 135 ARG A O 1
ATOM 1081 N N . GLY A 1 136 ? -27.406 5.781 -1.396 1 94.81 136 GLY A N 1
ATOM 1082 C CA . GLY A 1 136 ? -26.031 6.039 -1.806 1 94.81 136 GLY A CA 1
ATOM 1083 C C . GLY A 1 136 ? -25.844 6.027 -3.311 1 94.81 136 GLY A C 1
ATOM 1084 O O . GLY A 1 136 ? -24.953 6.695 -3.84 1 94.81 136 GLY A O 1
ATOM 1085 N N . ALA A 1 137 ? -26.688 5.293 -3.947 1 94.5 137 ALA A N 1
ATOM 1086 C CA . ALA A 1 137 ? -26.562 5.105 -5.391 1 94.5 137 ALA A CA 1
ATOM 1087 C C . ALA A 1 137 ? -27.188 6.273 -6.148 1 94.5 137 ALA A C 1
ATOM 1089 O O . ALA A 1 137 ? -26.969 6.422 -7.355 1 94.5 137 ALA A O 1
ATOM 1090 N N . GLU A 1 138 ? -27.938 7.031 -5.441 1 85.19 138 GLU A N 1
ATOM 1091 C CA . GLU A 1 138 ? -28.625 8.141 -6.098 1 85.19 138 GLU A CA 1
ATOM 1092 C C . GLU A 1 138 ? -27.609 9.125 -6.688 1 85.19 138 GLU A C 1
ATOM 1094 O O . GLU A 1 138 ? -26.75 9.641 -5.98 1 85.19 138 GLU A O 1
ATOM 1099 N N . ILE A 1 139 ? -27.547 9.203 -7.93 1 66.75 139 ILE A N 1
ATOM 1100 C CA . ILE A 1 139 ? -26.609 10.031 -8.695 1 66.75 139 ILE A CA 1
ATOM 1101 C C . ILE A 1 139 ? -27.219 11.414 -8.93 1 66.75 139 ILE A C 1
ATOM 1103 O O . ILE A 1 139 ? -27.953 11.617 -9.898 1 66.75 139 ILE A O 1
ATOM 1107 N N . ASP A 1 140 ? -27.562 12.039 -7.934 1 58.91 140 ASP A N 1
ATOM 1108 C CA . ASP A 1 140 ? -28.25 13.305 -8.125 1 58.91 140 ASP A CA 1
ATOM 1109 C C . ASP A 1 140 ? -27.266 14.438 -8.391 1 58.91 140 ASP A C 1
ATOM 1111 O O . ASP A 1 140 ? -27.547 15.359 -9.156 1 58.91 140 ASP A O 1
ATOM 1115 N N . ARG A 1 141 ? -26.125 14.461 -7.766 1 65.81 141 ARG A N 1
ATOM 1116 C CA . ARG A 1 141 ? -25.141 15.516 -7.941 1 65.81 141 ARG A CA 1
ATOM 1117 C C . ARG A 1 141 ? -23.844 14.961 -8.547 1 65.81 141 ARG A C 1
ATOM 1119 O O . ARG A 1 141 ? -23.891 14.094 -9.422 1 65.81 141 ARG A O 1
ATOM 1126 N N . LYS A 1 142 ? -22.828 15.484 -8.297 1 81.44 142 LYS A N 1
ATOM 1127 C CA . LYS A 1 142 ? -21.5 15.102 -8.75 1 81.44 142 LYS A CA 1
ATOM 1128 C C . LYS A 1 142 ? -21.156 13.68 -8.312 1 81.44 142 LYS A C 1
ATOM 1130 O O . LYS A 1 142 ? -21.109 13.391 -7.113 1 81.44 142 LYS A O 1
ATOM 1135 N N . VAL A 1 143 ? -21.234 12.836 -9.406 1 88.19 143 VAL A N 1
ATOM 1136 C CA . VAL A 1 143 ? -21 11.414 -9.164 1 88.19 143 VAL A CA 1
ATOM 1137 C C . VAL A 1 143 ? -19.609 11.227 -8.547 1 88.19 143 VAL A C 1
ATOM 1139 O O . VAL A 1 143 ? -18.625 11.805 -9.023 1 88.19 143 VAL A O 1
ATOM 1142 N N . ASN A 1 144 ? -19.594 10.562 -7.422 1 91.44 144 ASN A N 1
ATOM 1143 C CA . ASN A 1 144 ? -18.312 10.148 -6.859 1 91.44 144 ASN A CA 1
ATOM 1144 C C . ASN A 1 144 ? -18.203 8.625 -6.781 1 91.44 144 ASN A C 1
ATOM 1146 O O . ASN A 1 144 ? -19.141 7.914 -7.152 1 91.44 144 ASN A O 1
ATOM 1150 N N . ILE A 1 145 ? -17.125 8.062 -6.348 1 95.38 145 ILE A N 1
ATOM 1151 C CA . ILE A 1 145 ? -16.828 6.641 -6.461 1 95.38 145 ILE A CA 1
ATOM 1152 C C . ILE A 1 145 ? -17.766 5.832 -5.574 1 95.38 145 ILE A C 1
ATOM 1154 O O . ILE A 1 145 ? -18.094 4.684 -5.883 1 95.38 145 ILE A O 1
ATOM 1158 N N . TYR A 1 146 ? -18.281 6.434 -4.547 1 95.88 146 TYR A N 1
ATOM 1159 C CA . TYR A 1 146 ? -19.125 5.711 -3.605 1 95.88 146 TYR A CA 1
ATOM 1160 C C . TYR A 1 146 ? -20.531 5.535 -4.16 1 95.88 146 TYR A C 1
ATOM 1162 O O . TYR A 1 146 ? -21.234 4.598 -3.787 1 95.88 146 TYR A O 1
ATOM 1170 N N . ASN A 1 147 ? -20.922 6.438 -5.02 1 96.38 147 ASN A N 1
ATOM 1171 C CA . ASN A 1 147 ? -22.156 6.184 -5.766 1 96.38 147 ASN A CA 1
ATOM 1172 C C . ASN A 1 147 ? -22.047 4.91 -6.598 1 96.38 147 ASN A C 1
ATOM 1174 O O . ASN A 1 147 ? -22.969 4.086 -6.598 1 96.38 147 ASN A O 1
ATOM 1178 N N . ILE A 1 148 ? -20.969 4.848 -7.246 1 97.56 148 ILE A N 1
ATOM 1179 C CA . ILE A 1 148 ? -20.734 3.734 -8.156 1 97.56 148 ILE A CA 1
ATOM 1180 C C . ILE A 1 148 ? -20.609 2.436 -7.363 1 97.56 148 ILE A C 1
ATOM 1182 O O . ILE A 1 148 ? -21.188 1.411 -7.738 1 97.56 148 ILE A O 1
ATOM 1186 N N . LEU A 1 149 ? -19.922 2.543 -6.297 1 97.56 149 LEU A N 1
ATOM 1187 C CA . LEU A 1 149 ? -19.797 1.396 -5.406 1 97.56 149 LEU A CA 1
ATOM 1188 C C . LEU A 1 149 ? -21.156 0.955 -4.887 1 97.56 149 LEU A C 1
ATOM 1190 O O . LEU A 1 149 ? -21.422 -0.243 -4.766 1 97.56 149 LEU A O 1
ATOM 1194 N N . SER A 1 150 ? -22 1.877 -4.57 1 98 150 SER A N 1
ATOM 1195 C CA . SER A 1 150 ? -23.344 1.558 -4.102 1 98 150 SER A CA 1
ATOM 1196 C C . SER A 1 150 ? -24.141 0.84 -5.18 1 98 150 SER A C 1
ATOM 1198 O O . SER A 1 150 ? -24.859 -0.12 -4.891 1 98 150 SER A O 1
ATOM 1200 N N . LEU A 1 151 ? -23.984 1.323 -6.359 1 97.75 151 LEU A N 1
ATOM 1201 C CA . LEU A 1 151 ? -24.641 0.641 -7.477 1 97.75 151 LEU A CA 1
ATOM 1202 C C . LEU A 1 151 ? -24.172 -0.806 -7.574 1 97.75 151 LEU A C 1
ATOM 1204 O O . LEU A 1 151 ? -24.984 -1.721 -7.715 1 97.75 151 LEU A O 1
ATOM 1208 N N . ASN A 1 152 ? -22.906 -0.992 -7.5 1 98.5 152 ASN A N 1
ATOM 1209 C CA . ASN A 1 152 ? -22.344 -2.332 -7.586 1 98.5 152 ASN A CA 1
ATOM 1210 C C . ASN A 1 152 ? -22.828 -3.221 -6.441 1 98.5 152 ASN A C 1
ATOM 1212 O O . ASN A 1 152 ? -23.125 -4.398 -6.652 1 98.5 152 ASN A O 1
ATOM 1216 N N . ALA A 1 153 ? -22.906 -2.639 -5.289 1 98.31 153 ALA A N 1
ATOM 1217 C CA . ALA A 1 153 ? -23.375 -3.371 -4.113 1 98.31 153 ALA A CA 1
ATOM 1218 C C . ALA A 1 153 ? -24.828 -3.77 -4.258 1 98.31 153 ALA A C 1
ATOM 1220 O O . ALA A 1 153 ? -25.25 -4.824 -3.77 1 98.31 153 ALA A O 1
ATOM 1221 N N . LEU A 1 154 ? -25.578 -2.883 -4.867 1 98.06 154 LEU A N 1
ATOM 1222 C CA . LEU A 1 154 ? -26.969 -3.254 -5.164 1 98.06 154 LEU A CA 1
ATOM 1223 C C . LEU A 1 154 ? -27.016 -4.48 -6.07 1 98.06 154 LEU A C 1
ATOM 1225 O O . LEU A 1 154 ? -27.891 -5.332 -5.918 1 98.06 154 LEU A O 1
ATOM 1229 N N . GLY A 1 155 ? -26.078 -4.516 -7.012 1 98.38 155 GLY A N 1
ATOM 1230 C CA . GLY A 1 155 ? -25.969 -5.727 -7.809 1 98.38 155 GLY A CA 1
ATOM 1231 C C . GLY A 1 155 ? -25.734 -6.973 -6.973 1 98.38 155 GLY A C 1
ATOM 1232 O O . GLY A 1 155 ? -26.406 -7.988 -7.164 1 98.38 155 GLY A O 1
ATOM 1233 N N . THR A 1 156 ? -24.859 -6.867 -6.027 1 98.06 156 THR A N 1
ATOM 1234 C CA . THR A 1 156 ? -24.562 -7.977 -5.125 1 98.06 156 THR A CA 1
ATOM 1235 C C . THR A 1 156 ? -25.797 -8.352 -4.309 1 98.06 156 THR A C 1
ATOM 1237 O O . THR A 1 156 ? -26.078 -9.539 -4.113 1 98.06 156 THR A O 1
ATOM 1240 N N . LEU A 1 157 ? -26.453 -7.371 -3.838 1 97.88 157 LEU A N 1
ATOM 1241 C CA . LEU A 1 157 ? -27.656 -7.594 -3.043 1 97.88 157 LEU A CA 1
ATOM 1242 C C . LEU A 1 157 ? -28.688 -8.391 -3.828 1 97.88 157 LEU A C 1
ATOM 1244 O O . LEU A 1 157 ? -29.188 -9.406 -3.344 1 97.88 157 LEU A O 1
ATOM 1248 N N . TYR A 1 158 ? -28.938 -7.988 -5.023 1 97.88 158 TYR A N 1
ATOM 1249 C CA . TYR A 1 158 ? -29.969 -8.656 -5.828 1 97.88 158 TYR A CA 1
ATOM 1250 C C . TYR A 1 158 ? -29.484 -10.031 -6.273 1 97.88 158 TYR A C 1
ATOM 1252 O O . TYR A 1 158 ? -30.297 -10.953 -6.445 1 97.88 158 TYR A O 1
ATOM 1260 N N . GLU A 1 159 ? -28.203 -10.172 -6.461 1 97 159 GLU A N 1
ATOM 1261 C CA . GLU A 1 159 ? -27.656 -11.5 -6.715 1 97 159 GLU A CA 1
ATOM 1262 C C . GLU A 1 159 ? -27.953 -12.453 -5.562 1 97 159 GLU A C 1
ATOM 1264 O O . GLU A 1 159 ? -28.359 -13.594 -5.789 1 97 159 GLU A O 1
ATOM 1269 N N . LEU A 1 160 ? -27.781 -11.969 -4.379 1 96.25 160 LEU A N 1
ATOM 1270 C CA . LEU A 1 160 ? -28.047 -12.766 -3.191 1 96.25 160 LEU A CA 1
ATOM 1271 C C . LEU A 1 160 ? -29.547 -13.094 -3.082 1 96.25 160 LEU A C 1
ATOM 1273 O O . LEU A 1 160 ? -29.906 -14.148 -2.568 1 96.25 160 LEU A O 1
ATOM 1277 N N . GLU A 1 161 ? -30.328 -12.266 -3.574 1 96.06 161 GLU A N 1
ATOM 1278 C CA . GLU A 1 161 ? -31.781 -12.477 -3.596 1 96.06 161 GLU A CA 1
ATOM 1279 C C . GLU A 1 161 ? -32.188 -13.367 -4.77 1 96.06 161 GLU A C 1
ATOM 1281 O O . GLU A 1 161 ? -33.375 -13.656 -4.949 1 96.06 161 GLU A O 1
ATOM 1286 N N . LYS A 1 162 ? -31.25 -13.688 -5.598 1 96.38 162 LYS A N 1
ATOM 1287 C CA . LYS A 1 162 ? -31.453 -14.539 -6.766 1 96.38 162 LYS A CA 1
ATOM 1288 C C . LYS A 1 162 ? -32.281 -13.836 -7.832 1 96.38 162 LYS A C 1
ATOM 1290 O O . LYS A 1 162 ? -32.969 -14.484 -8.633 1 96.38 162 LYS A O 1
ATOM 1295 N N . ASP A 1 163 ? -32.344 -12.586 -7.676 1 97.31 163 ASP A N 1
ATOM 1296 C CA . ASP A 1 163 ? -32.906 -11.773 -8.742 1 97.31 163 ASP A CA 1
ATOM 1297 C C . ASP A 1 163 ? -31.828 -11.32 -9.727 1 97.31 163 ASP A C 1
ATOM 1299 O O . ASP A 1 163 ? -31.375 -10.18 -9.68 1 97.31 163 ASP A O 1
ATOM 1303 N N . MET A 1 164 ? -31.547 -12.141 -10.664 1 97.81 164 MET A N 1
ATOM 1304 C CA . MET A 1 164 ? -30.391 -11.969 -11.539 1 97.81 164 MET A CA 1
ATOM 1305 C C . MET A 1 164 ? -30.625 -10.82 -12.516 1 97.81 164 MET A C 1
ATOM 1307 O O . MET A 1 164 ? -29.672 -10.141 -12.914 1 97.81 164 MET A O 1
ATOM 1311 N N . ARG A 1 165 ? -31.797 -10.648 -12.898 1 97.44 165 ARG A N 1
ATOM 1312 C CA . ARG A 1 165 ? -32.094 -9.562 -13.828 1 97.44 165 ARG A CA 1
ATOM 1313 C C . ARG A 1 165 ? -31.766 -8.203 -13.203 1 97.44 165 ARG A C 1
ATOM 1315 O O . ARG A 1 165 ? -31.094 -7.383 -13.82 1 97.44 165 ARG A O 1
ATOM 1322 N N . LYS A 1 166 ? -32.312 -7.977 -12.078 1 97.62 166 LYS A N 1
ATOM 1323 C CA . LYS A 1 166 ? -32.031 -6.723 -11.383 1 97.62 166 LYS A CA 1
ATOM 1324 C C . LYS A 1 166 ? -30.531 -6.594 -11.062 1 97.62 166 LYS A C 1
ATOM 1326 O O . LYS A 1 166 ? -29.953 -5.508 -11.188 1 97.62 166 LYS A O 1
ATOM 1331 N N . ALA A 1 167 ? -29.922 -7.676 -10.625 1 98.56 167 ALA A N 1
ATOM 1332 C CA . ALA A 1 167 ? -28.5 -7.672 -10.359 1 98.56 167 ALA A CA 1
ATOM 1333 C C . ALA A 1 167 ? -27.703 -7.191 -11.578 1 98.56 167 ALA A C 1
ATOM 1335 O O . ALA A 1 167 ? -26.844 -6.32 -11.461 1 98.56 167 ALA A O 1
ATOM 1336 N N . GLN A 1 168 ? -28.078 -7.707 -12.695 1 98.56 168 GLN A N 1
ATOM 1337 C CA . GLN A 1 168 ? -27.375 -7.371 -13.93 1 98.56 168 GLN A CA 1
ATOM 1338 C C . GLN A 1 168 ? -27.5 -5.883 -14.242 1 98.56 168 GLN A C 1
ATOM 1340 O O . GLN A 1 168 ? -26.531 -5.25 -14.672 1 98.56 168 GLN A O 1
ATOM 1345 N N . VAL A 1 169 ? -28.688 -5.383 -14.055 1 98.25 169 VAL A N 1
ATOM 1346 C CA . VAL A 1 169 ? -28.938 -3.975 -14.328 1 98.25 169 VAL A CA 1
ATOM 1347 C C . VAL A 1 169 ? -28 -3.107 -13.5 1 98.25 169 VAL A C 1
ATOM 1349 O O . VAL A 1 169 ? -27.359 -2.189 -14.023 1 98.25 169 VAL A O 1
ATOM 1352 N N . TYR A 1 170 ? -27.859 -3.414 -12.273 1 98.12 170 TYR A N 1
ATOM 1353 C CA . TYR A 1 170 ? -27.078 -2.588 -11.375 1 98.12 170 TYR A CA 1
ATOM 1354 C C . TYR A 1 170 ? -25.578 -2.781 -11.617 1 98.12 170 TYR A C 1
ATOM 1356 O O . TYR A 1 170 ? -24.812 -1.824 -11.562 1 98.12 170 TYR A O 1
ATOM 1364 N N . TYR A 1 171 ? -25.125 -3.996 -11.859 1 98.56 171 TYR A N 1
ATOM 1365 C CA . TYR A 1 171 ? -23.734 -4.211 -12.234 1 98.56 171 TYR A CA 1
ATOM 1366 C C . TYR A 1 171 ? -23.375 -3.436 -13.492 1 98.56 171 TYR A C 1
ATOM 1368 O O . TYR A 1 171 ? -22.328 -2.783 -13.562 1 98.56 171 TYR A O 1
ATOM 1376 N N . GLU A 1 172 ? -24.281 -3.48 -14.461 1 98.38 172 GLU A N 1
ATOM 1377 C CA . GLU A 1 172 ? -24.047 -2.781 -15.719 1 98.38 172 GLU A CA 1
ATOM 1378 C C . GLU A 1 172 ? -23.984 -1.271 -15.508 1 98.38 172 GLU A C 1
ATOM 1380 O O . GLU A 1 172 ? -23.125 -0.592 -16.078 1 98.38 172 GLU A O 1
ATOM 1385 N N . LYS A 1 173 ? -24.891 -0.847 -14.766 1 97.06 173 LYS A N 1
ATOM 1386 C CA . LYS A 1 173 ? -24.906 0.584 -14.477 1 97.06 173 LYS A CA 1
ATOM 1387 C C . LYS A 1 173 ? -23.625 1.012 -13.766 1 97.06 173 LYS A C 1
ATOM 1389 O O . LYS A 1 173 ? -23.062 2.066 -14.07 1 97.06 173 LYS A O 1
ATOM 1394 N N . SER A 1 174 ? -23.172 0.238 -12.789 1 98.19 174 SER A N 1
ATOM 1395 C CA . SER A 1 174 ? -21.938 0.546 -12.078 1 98.19 174 SER A CA 1
ATOM 1396 C C . SER A 1 174 ? -20.75 0.578 -13.023 1 98.19 174 SER A C 1
ATOM 1398 O O . SER A 1 174 ? -19.891 1.458 -12.922 1 98.19 174 SER A O 1
ATOM 1400 N N . LEU A 1 175 ? -20.672 -0.327 -13.961 1 98.31 175 LEU A N 1
ATOM 1401 C CA . LEU A 1 175 ? -19.578 -0.391 -14.922 1 98.31 175 LEU A CA 1
ATOM 1402 C C . LEU A 1 175 ? -19.625 0.802 -15.875 1 98.31 175 LEU A C 1
ATOM 1404 O O . LEU A 1 175 ? -18.578 1.36 -16.219 1 98.31 175 LEU A O 1
ATOM 1408 N N . GLN A 1 176 ? -20.766 1.153 -16.297 1 97.06 176 GLN A N 1
ATOM 1409 C CA . GLN A 1 176 ? -20.938 2.293 -17.188 1 97.06 176 GLN A CA 1
ATOM 1410 C C . GLN A 1 176 ? -20.484 3.588 -16.516 1 97.06 176 GLN A C 1
ATOM 1412 O O . GLN A 1 176 ? -19.75 4.379 -17.125 1 97.06 176 GLN A O 1
ATOM 1417 N N . GLU A 1 177 ? -20.938 3.791 -15.344 1 95.94 177 GLU A N 1
ATOM 1418 C CA . GLU A 1 177 ? -20.531 4.98 -14.594 1 95.94 177 GLU A CA 1
ATOM 1419 C C . GLU A 1 177 ? -19.031 4.977 -14.32 1 95.94 177 GLU A C 1
ATOM 1421 O O . GLU A 1 177 ? -18.391 6.027 -14.336 1 95.94 177 GLU A O 1
ATOM 1426 N N . LEU A 1 178 ? -18.5 3.807 -14.047 1 97.12 178 LEU A N 1
ATOM 1427 C CA . LEU A 1 178 ? -17.062 3.676 -13.766 1 97.12 178 LEU A CA 1
ATOM 1428 C C . LEU A 1 178 ? -16.234 4.086 -14.977 1 97.12 178 LEU A C 1
ATOM 1430 O O . LEU A 1 178 ? -15.188 4.711 -14.828 1 97.12 178 LEU A O 1
ATOM 1434 N N . GLU A 1 179 ? -16.641 3.723 -16.125 1 95.12 179 GLU A N 1
ATOM 1435 C CA . GLU A 1 179 ? -15.938 4.047 -17.344 1 95.12 179 GLU A CA 1
ATOM 1436 C C . GLU A 1 179 ? -15.812 5.555 -17.547 1 95.12 179 GLU A C 1
ATOM 1438 O O . GLU A 1 179 ? -14.828 6.039 -18.094 1 95.12 179 GLU A O 1
ATOM 1443 N N . GLN A 1 180 ? -16.75 6.246 -17.047 1 92.56 180 GLN A N 1
ATOM 1444 C CA . GLN A 1 180 ? -16.781 7.699 -17.203 1 92.56 180 GLN A CA 1
ATOM 1445 C C . GLN A 1 180 ? -16.047 8.391 -16.062 1 92.56 180 GLN A C 1
ATOM 1447 O O . GLN A 1 180 ? -15.719 9.578 -16.156 1 92.56 180 GLN A O 1
ATOM 1452 N N . PHE A 1 181 ? -15.844 7.648 -15.078 1 92.75 181 PHE A N 1
ATOM 1453 C CA . PHE A 1 181 ? -15.227 8.219 -13.883 1 92.75 181 PHE A CA 1
ATOM 1454 C C . PHE A 1 181 ? -13.711 8.305 -14.047 1 92.75 181 PHE A C 1
ATOM 1456 O O . PHE A 1 181 ? -13.031 7.281 -14.164 1 92.75 181 PHE A O 1
ATOM 1463 N N . LYS A 1 182 ? -13.07 9.484 -13.914 1 88.62 182 LYS A N 1
ATOM 1464 C CA . LYS A 1 182 ? -11.68 9.68 -14.312 1 88.62 182 LYS A CA 1
ATOM 1465 C C . LYS A 1 182 ? -10.781 9.875 -13.094 1 88.62 182 LYS A C 1
ATOM 1467 O O . LYS A 1 182 ? -9.555 9.766 -13.195 1 88.62 182 LYS A O 1
ATOM 1472 N N . LEU A 1 183 ? -11.398 10.023 -11.953 1 87.12 183 LEU A N 1
ATOM 1473 C CA . LEU A 1 183 ? -10.586 10.273 -10.766 1 87.12 183 LEU A CA 1
ATOM 1474 C C . LEU A 1 183 ? -9.906 8.992 -10.297 1 87.12 183 LEU A C 1
ATOM 1476 O O . LEU A 1 183 ? -10.398 7.891 -10.555 1 87.12 183 LEU A O 1
ATOM 1480 N N . GLU A 1 184 ? -8.789 9.117 -9.625 1 88.69 184 GLU A N 1
ATOM 1481 C CA . GLU A 1 184 ? -8.023 7.969 -9.148 1 88.69 184 GLU A CA 1
ATOM 1482 C C . GLU A 1 184 ? -8.781 7.215 -8.062 1 88.69 184 GLU A C 1
ATOM 1484 O O . GLU A 1 184 ? -9.211 7.809 -7.07 1 88.69 184 GLU A O 1
ATOM 1489 N N . CYS A 1 185 ? -9 5.938 -8.234 1 92.12 185 CYS A N 1
ATOM 1490 C CA . CYS A 1 185 ? -9.711 5.051 -7.32 1 92.12 185 CYS A CA 1
ATOM 1491 C C . CYS A 1 185 ? -9.43 3.59 -7.648 1 92.12 185 CYS A C 1
ATOM 1493 O O . CYS A 1 185 ? -10.359 2.797 -7.824 1 92.12 185 CYS A O 1
ATOM 1495 N N . SER A 1 186 ? -8.203 3.18 -7.582 1 93.12 186 SER A N 1
ATOM 1496 C CA . SER A 1 186 ? -7.754 1.893 -8.102 1 93.12 186 SER A CA 1
ATOM 1497 C C . SER A 1 186 ? -8.359 0.737 -7.309 1 93.12 186 SER A C 1
ATOM 1499 O O . SER A 1 186 ? -8.852 -0.232 -7.887 1 93.12 186 SER A O 1
ATOM 1501 N N . LEU A 1 187 ? -8.352 0.857 -5.992 1 93.19 187 LEU A N 1
ATOM 1502 C CA . LEU A 1 187 ? -8.852 -0.227 -5.148 1 93.19 187 LEU A CA 1
ATOM 1503 C C . LEU A 1 187 ? -10.344 -0.442 -5.367 1 93.19 187 LEU A C 1
ATOM 1505 O O . LEU A 1 187 ? -10.805 -1.58 -5.488 1 93.19 187 LEU A O 1
ATOM 1509 N N . GLU A 1 188 ? -11.039 0.682 -5.445 1 95.31 188 GLU A N 1
ATOM 1510 C CA . GLU A 1 188 ? -12.477 0.62 -5.684 1 95.31 188 GLU A CA 1
ATOM 1511 C C . GLU A 1 188 ? -12.789 0.041 -7.059 1 95.31 188 GLU A C 1
ATOM 1513 O O . GLU A 1 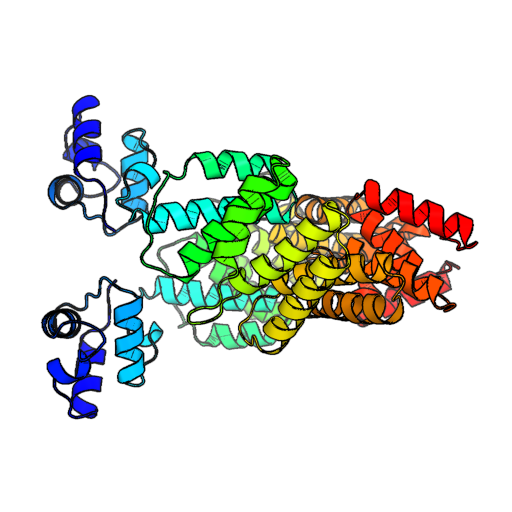188 ? -13.727 -0.745 -7.211 1 95.31 188 GLU A O 1
ATOM 1518 N N . ARG A 1 189 ? -11.992 0.389 -8.047 1 96.44 189 ARG A N 1
ATOM 1519 C CA . ARG A 1 189 ? -12.164 -0.155 -9.391 1 96.44 189 ARG A CA 1
ATOM 1520 C C . ARG A 1 189 ? -11.969 -1.668 -9.398 1 96.44 189 ARG A C 1
ATOM 1522 O O . ARG A 1 189 ? -12.75 -2.396 -10.016 1 96.44 189 ARG A O 1
ATOM 1529 N N . CYS A 1 190 ? -10.953 -2.088 -8.672 1 96.44 190 CYS A N 1
ATOM 1530 C CA . CYS A 1 190 ? -10.68 -3.52 -8.586 1 96.44 190 CYS A CA 1
ATOM 1531 C C . CYS A 1 190 ? -11.867 -4.262 -7.973 1 96.44 190 CYS A C 1
ATOM 1533 O O . CYS A 1 190 ? -12.266 -5.316 -8.469 1 96.44 190 CYS A O 1
ATOM 1535 N N . ARG A 1 191 ? -12.398 -3.709 -6.969 1 96.25 191 ARG A N 1
ATOM 1536 C CA . ARG A 1 191 ? -13.539 -4.324 -6.301 1 96.25 191 ARG A CA 1
ATOM 1537 C C . ARG A 1 191 ? -14.734 -4.43 -7.246 1 96.25 191 ARG A C 1
ATOM 1539 O O . ARG A 1 191 ? -15.398 -5.469 -7.301 1 96.25 191 ARG A O 1
ATOM 1546 N N . ILE A 1 192 ? -14.984 -3.354 -7.953 1 98.19 192 ILE A N 1
ATOM 1547 C CA . ILE A 1 192 ? -16.109 -3.316 -8.875 1 98.19 192 ILE A CA 1
ATOM 1548 C C . ILE A 1 192 ? -15.906 -4.332 -9.992 1 98.19 192 ILE A C 1
ATOM 1550 O O . ILE A 1 192 ? -16.828 -5.082 -10.344 1 98.19 192 ILE A O 1
ATOM 1554 N N . TYR A 1 193 ? -14.703 -4.375 -10.555 1 98.56 193 TYR A N 1
ATOM 1555 C CA . TYR A 1 193 ? -14.406 -5.328 -11.617 1 98.56 193 TYR A CA 1
ATOM 1556 C C . TYR A 1 193 ? -14.531 -6.762 -11.109 1 98.56 193 TYR A C 1
ATOM 1558 O O . TYR A 1 193 ? -15.102 -7.617 -11.789 1 98.56 193 TYR A O 1
ATOM 1566 N N . TYR A 1 194 ? -14.055 -7.004 -9.93 1 98.19 194 TYR A N 1
ATOM 1567 C CA . TYR A 1 194 ? -14.117 -8.359 -9.398 1 98.19 194 TYR A CA 1
ATOM 1568 C C . TYR A 1 194 ? -15.562 -8.789 -9.172 1 98.19 194 TYR A C 1
ATOM 1570 O O . TYR A 1 194 ? -15.969 -9.867 -9.609 1 98.19 194 TYR A O 1
ATOM 1578 N N . ASN A 1 195 ? -16.312 -7.961 -8.445 1 97.94 195 ASN A N 1
ATOM 1579 C CA . ASN A 1 195 ? -17.703 -8.305 -8.172 1 97.94 195 ASN A CA 1
ATOM 1580 C C . ASN A 1 195 ? -18.484 -8.555 -9.461 1 97.94 195 ASN A C 1
ATOM 1582 O O . ASN A 1 195 ? -19.266 -9.5 -9.539 1 97.94 195 ASN A O 1
ATOM 1586 N N . SER A 1 196 ? -18.234 -7.703 -10.391 1 98.81 196 SER A N 1
ATOM 1587 C CA . SER A 1 196 ? -18.922 -7.84 -11.672 1 98.81 196 SER A CA 1
ATOM 1588 C C . SER A 1 196 ? -18.484 -9.086 -12.414 1 98.81 196 SER A C 1
ATOM 1590 O O . SER A 1 196 ? -19.297 -9.797 -13 1 98.81 196 SER A O 1
ATOM 1592 N N . ALA A 1 197 ? -17.188 -9.375 -12.414 1 98.81 197 ALA A N 1
ATOM 1593 C CA . ALA A 1 197 ? -16.656 -10.57 -13.07 1 98.81 197 ALA A CA 1
ATOM 1594 C C . ALA A 1 197 ? -17.266 -11.836 -12.469 1 98.81 197 ALA A C 1
ATOM 1596 O O . ALA A 1 197 ? -17.672 -12.75 -13.188 1 98.81 197 ALA A O 1
ATOM 1597 N N . LYS A 1 198 ? -17.328 -11.836 -11.188 1 98.31 198 LYS A N 1
ATOM 1598 C CA . LYS A 1 198 ? -17.922 -12.984 -10.484 1 98.31 198 LYS A CA 1
ATOM 1599 C C . LYS A 1 198 ? -19.375 -13.18 -10.883 1 98.31 198 LYS A C 1
ATOM 1601 O O . LYS A 1 198 ? -19.812 -14.312 -11.094 1 98.31 198 LYS A O 1
ATOM 1606 N N . PHE A 1 199 ? -20.125 -12.148 -10.977 1 98.62 199 PHE A N 1
ATOM 1607 C CA . PHE A 1 199 ? -21.531 -12.203 -11.391 1 98.62 199 PHE A CA 1
ATOM 1608 C C . PHE A 1 199 ? -21.656 -12.773 -12.797 1 98.62 199 PHE A C 1
ATOM 1610 O O . PHE A 1 199 ? -22.453 -13.688 -13.023 1 98.62 199 PHE A O 1
ATOM 1617 N N . TYR A 1 200 ? -20.844 -12.25 -13.703 1 98.75 200 TYR A N 1
ATOM 1618 C CA . TYR A 1 200 ? -20.969 -12.688 -15.086 1 98.75 200 TYR A CA 1
ATOM 1619 C C . TYR A 1 200 ? -20.484 -14.117 -15.25 1 98.75 200 TYR A C 1
ATOM 1621 O O . TYR A 1 200 ? -20.953 -14.852 -16.125 1 98.75 200 TYR A O 1
ATOM 1629 N N . SER A 1 201 ? -19.531 -14.523 -14.398 1 98.56 201 SER A N 1
ATOM 1630 C CA . SER A 1 201 ? -19.172 -15.93 -14.359 1 98.56 201 SER A CA 1
ATOM 1631 C C . SER A 1 201 ? -20.359 -16.812 -14 1 98.56 201 SER A C 1
ATOM 1633 O O . SER A 1 201 ? -20.625 -17.812 -14.656 1 98.56 201 SER A O 1
ATOM 1635 N N . GLU A 1 202 ? -21.094 -16.359 -12.992 1 97.5 202 GLU A N 1
ATOM 1636 C CA . GLU A 1 202 ? -22.281 -17.094 -12.57 1 97.5 202 GLU A CA 1
ATOM 1637 C C . GLU A 1 202 ? -23.328 -17.125 -13.68 1 97.5 202 GLU A C 1
ATOM 1639 O O . GLU A 1 202 ? -24.047 -18.109 -13.82 1 97.5 202 GLU A O 1
ATOM 1644 N N . MET A 1 203 ? -23.375 -16.078 -14.43 1 97.88 203 MET A N 1
ATOM 1645 C CA . MET A 1 203 ? -24.328 -15.969 -15.531 1 97.88 203 MET A CA 1
ATOM 1646 C C . MET A 1 203 ? -23.797 -16.688 -16.766 1 97.88 203 MET A C 1
ATOM 1648 O O . MET A 1 203 ? -24.422 -16.641 -17.828 1 97.88 203 MET A O 1
ATOM 1652 N N . LYS A 1 204 ? -22.609 -17.281 -16.672 1 98.12 204 LYS A N 1
ATOM 1653 C CA . LYS A 1 204 ? -21.953 -18.078 -17.703 1 98.12 204 LYS A CA 1
ATOM 1654 C C . LYS A 1 204 ? -21.562 -17.203 -18.891 1 98.12 204 LYS A C 1
ATOM 1656 O O . LYS A 1 204 ? -21.469 -17.688 -20.016 1 98.12 204 LYS A O 1
ATOM 1661 N N . ASP A 1 205 ? -21.594 -16.031 -18.672 1 98.44 205 ASP A N 1
ATOM 1662 C CA . ASP A 1 205 ? -20.922 -15.141 -19.625 1 98.44 205 ASP A CA 1
ATOM 1663 C C . ASP A 1 205 ? -19.422 -15.086 -19.328 1 98.44 205 ASP A C 1
ATOM 1665 O O . ASP A 1 205 ? -18.922 -14.078 -18.828 1 98.44 205 ASP A O 1
ATOM 1669 N N . TYR A 1 206 ? -18.75 -16.047 -19.766 1 98.69 206 TYR A N 1
ATOM 1670 C CA . TYR A 1 206 ? -17.359 -16.266 -19.391 1 98.69 206 TYR A CA 1
ATOM 1671 C C . TYR A 1 206 ? -16.438 -15.242 -20.047 1 98.69 206 TYR A C 1
ATOM 1673 O O . TYR A 1 206 ? -15.461 -14.805 -19.453 1 98.69 206 TYR A O 1
ATOM 1681 N N . GLN A 1 207 ? -16.812 -14.859 -21.203 1 98.69 207 GLN A N 1
ATOM 1682 C CA . GLN A 1 207 ? -15.984 -13.891 -21.906 1 98.69 207 GLN A CA 1
ATOM 1683 C C . GLN A 1 207 ? -15.961 -12.555 -21.188 1 98.69 207 GLN A C 1
ATOM 1685 O O . GLN A 1 207 ? -14.891 -11.969 -20.984 1 98.69 207 GLN A O 1
ATOM 1690 N N . LYS A 1 208 ? -17.094 -12.117 -20.844 1 98.38 208 LYS A N 1
ATOM 1691 C CA . LYS A 1 208 ? -17.188 -10.844 -20.125 1 98.38 208 LYS A CA 1
ATOM 1692 C C . LYS A 1 208 ? -16.484 -10.922 -18.781 1 98.38 208 LYS A C 1
ATOM 1694 O O . LYS A 1 208 ? -15.836 -9.969 -18.344 1 98.38 208 LYS A O 1
ATOM 1699 N N . SER A 1 209 ? -16.594 -11.984 -18.094 1 98.81 209 SER A N 1
ATOM 1700 C CA . SER A 1 209 ? -15.914 -12.203 -16.828 1 98.81 209 SER A CA 1
ATOM 1701 C C . SER A 1 209 ? -14.398 -12.125 -16.984 1 98.81 209 SER A C 1
ATOM 1703 O O . SER A 1 209 ? -13.719 -11.508 -16.156 1 98.81 209 SER A O 1
ATOM 1705 N N . VAL A 1 210 ? -13.891 -12.727 -18.078 1 98.88 210 VAL A N 1
ATOM 1706 C CA . VAL A 1 210 ? -12.453 -12.695 -18.344 1 98.88 210 VAL A CA 1
ATOM 1707 C C . VAL A 1 210 ? -12 -11.258 -18.562 1 98.88 210 VAL A C 1
ATOM 1709 O O . VAL A 1 210 ? -11 -10.82 -17.984 1 98.88 210 VAL A O 1
ATOM 1712 N N . ILE A 1 211 ? -12.758 -10.555 -19.344 1 98.81 211 ILE A N 1
ATOM 1713 C CA . ILE A 1 211 ? -12.406 -9.18 -19.672 1 98.81 211 ILE A CA 1
ATOM 1714 C C . ILE A 1 211 ? -12.352 -8.336 -18.406 1 98.81 211 ILE A C 1
ATOM 1716 O O . ILE A 1 211 ? -11.391 -7.594 -18.188 1 98.81 211 ILE A O 1
ATOM 1720 N N . LEU A 1 212 ? -13.328 -8.438 -17.562 1 98.81 212 LEU A N 1
ATOM 1721 C CA . LEU A 1 212 ? -13.406 -7.668 -16.328 1 98.81 212 LEU A CA 1
ATOM 1722 C C . LEU A 1 212 ? -12.305 -8.078 -15.359 1 98.81 212 LEU A C 1
ATOM 1724 O O . LEU A 1 212 ? -11.703 -7.223 -14.695 1 98.81 212 LEU A O 1
ATOM 1728 N N . SER A 1 213 ? -12 -9.344 -15.242 1 98.75 213 SER A N 1
ATOM 1729 C CA . SER A 1 213 ? -10.898 -9.82 -14.406 1 98.75 213 SER A CA 1
ATOM 1730 C C . SER A 1 213 ? -9.562 -9.227 -14.859 1 98.75 213 SER A C 1
ATOM 1732 O O . SER A 1 213 ? -8.766 -8.797 -14.031 1 98.75 213 SER A O 1
ATOM 1734 N N . GLU A 1 214 ? -9.398 -9.172 -16.141 1 98.56 214 GLU A N 1
ATOM 1735 C CA . GLU A 1 214 ? -8.156 -8.648 -16.688 1 98.56 214 GLU A CA 1
ATOM 1736 C C . GLU A 1 214 ? -8.016 -7.152 -16.422 1 98.56 214 GLU A C 1
ATOM 1738 O O . GLU A 1 214 ? -6.902 -6.66 -16.203 1 98.56 214 GLU A O 1
ATOM 1743 N N . LYS A 1 215 ? -9.125 -6.496 -16.469 1 98.31 215 LYS A N 1
ATOM 1744 C CA . LYS A 1 215 ? -9.086 -5.078 -16.109 1 98.31 215 LYS A CA 1
ATOM 1745 C C . LYS A 1 215 ? -8.617 -4.887 -14.664 1 98.31 215 LYS A C 1
ATOM 1747 O O . LYS A 1 215 ? -7.781 -4.027 -14.391 1 98.31 215 LYS A O 1
ATOM 1752 N N . GLY A 1 216 ? -9.172 -5.656 -13.766 1 98.19 216 GLY A N 1
ATOM 1753 C CA . GLY A 1 216 ? -8.742 -5.605 -12.383 1 98.19 216 GLY A CA 1
ATOM 1754 C C . GLY A 1 216 ? -7.281 -5.988 -12.203 1 98.19 216 GLY A C 1
ATOM 1755 O O . GLY A 1 216 ? -6.543 -5.316 -11.477 1 98.19 216 GLY A O 1
ATOM 1756 N N . ILE A 1 217 ? -6.844 -7 -12.891 1 97.94 217 ILE A N 1
ATOM 1757 C CA . ILE A 1 217 ? -5.469 -7.492 -12.82 1 97.94 217 ILE A CA 1
ATOM 1758 C C . ILE A 1 217 ? -4.512 -6.414 -13.328 1 97.94 217 ILE A C 1
ATOM 1760 O O . ILE A 1 217 ? -3.447 -6.203 -12.734 1 97.94 217 ILE A O 1
ATOM 1764 N N . GLN A 1 218 ? -4.902 -5.762 -14.336 1 97.25 218 GLN A N 1
ATOM 1765 C CA . GLN A 1 218 ? -4.059 -4.703 -14.883 1 97.25 218 GLN A CA 1
ATOM 1766 C C . GLN A 1 218 ? -3.873 -3.57 -13.875 1 97.25 218 GLN A C 1
ATOM 1768 O O . GLN A 1 218 ? -2.783 -3.006 -13.766 1 97.25 218 GLN A O 1
ATOM 1773 N N . ILE A 1 219 ? -4.914 -3.26 -13.234 1 95.75 219 ILE A N 1
ATOM 1774 C CA . ILE A 1 219 ? -4.82 -2.236 -12.195 1 95.75 219 ILE A CA 1
ATOM 1775 C C . ILE A 1 219 ? -3.818 -2.674 -11.125 1 95.75 219 ILE A C 1
ATOM 1777 O O . ILE A 1 219 ? -2.975 -1.883 -10.703 1 95.75 219 ILE A O 1
ATOM 1781 N N . CYS A 1 220 ? -3.9 -3.887 -10.703 1 94.75 220 CYS A N 1
ATOM 1782 C CA . CYS A 1 220 ? -2.973 -4.422 -9.711 1 94.75 220 CYS A CA 1
ATOM 1783 C C . CYS A 1 220 ? -1.533 -4.324 -10.203 1 94.75 220 CYS A C 1
ATOM 1785 O O . CYS A 1 220 ? -0.638 -3.947 -9.445 1 94.75 220 CYS A O 1
ATOM 1787 N N . ARG A 1 221 ? -1.305 -4.609 -11.43 1 92.25 221 ARG A N 1
ATOM 1788 C CA . ARG A 1 221 ? 0.029 -4.52 -12.016 1 92.25 221 ARG A CA 1
ATOM 1789 C C . ARG A 1 221 ? 0.53 -3.08 -12.016 1 92.25 221 ARG A C 1
ATOM 1791 O O . ARG A 1 221 ? 1.641 -2.803 -11.555 1 92.25 221 ARG A O 1
ATOM 1798 N N . ASP A 1 222 ? -0.341 -2.23 -12.469 1 91 222 ASP A N 1
ATOM 1799 C CA . ASP A 1 222 ? 0.036 -0.828 -12.625 1 91 222 ASP A CA 1
ATOM 1800 C C . ASP A 1 222 ? 0.32 -0.184 -11.266 1 91 222 ASP A C 1
ATOM 1802 O O . ASP A 1 222 ? 1.236 0.629 -11.141 1 91 222 ASP A O 1
ATOM 1806 N N . LYS A 1 223 ? -0.447 -0.618 -10.32 1 90.5 223 LYS A N 1
ATOM 1807 C CA . LYS A 1 223 ? -0.356 0.047 -9.023 1 90.5 223 LYS A CA 1
ATOM 1808 C C . LYS A 1 223 ? 0.47 -0.776 -8.039 1 90.5 223 LYS A C 1
ATOM 1810 O O . LYS A 1 223 ? 0.618 -0.398 -6.879 1 90.5 223 LYS A O 1
ATOM 1815 N N . HIS A 1 224 ? 0.999 -1.905 -8.508 1 87.69 224 HIS A N 1
ATOM 1816 C CA . HIS A 1 224 ? 1.754 -2.803 -7.641 1 87.69 224 HIS A CA 1
ATOM 1817 C C . HIS A 1 224 ? 0.97 -3.137 -6.375 1 87.69 224 HIS A C 1
ATOM 1819 O O . HIS A 1 224 ? 1.483 -2.984 -5.266 1 87.69 224 HIS A O 1
ATOM 1825 N N . SER A 1 225 ? -0.208 -3.559 -6.625 1 90.5 225 SER A N 1
ATOM 1826 C CA . SER A 1 225 ? -1.124 -3.893 -5.539 1 90.5 225 SER A CA 1
ATOM 1827 C C . SER A 1 225 ? -1.546 -5.355 -5.602 1 90.5 225 SER A C 1
ATOM 1829 O O . SER A 1 225 ? -1.631 -5.938 -6.688 1 90.5 225 SER A O 1
ATOM 1831 N N . ILE A 1 226 ? -1.791 -5.914 -4.418 1 92.12 226 ILE A N 1
ATOM 1832 C CA . ILE A 1 226 ? -2.23 -7.305 -4.363 1 92.12 226 ILE A CA 1
ATOM 1833 C C . ILE A 1 226 ? -3.707 -7.367 -3.98 1 92.12 226 ILE A C 1
ATOM 1835 O O . ILE A 1 226 ? -4.262 -8.453 -3.789 1 92.12 226 ILE A O 1
ATOM 1839 N N . TYR A 1 227 ? -4.332 -6.191 -3.881 1 91.94 227 TYR A N 1
ATOM 1840 C CA . TYR A 1 227 ? -5.727 -6.113 -3.463 1 91.94 227 TYR A CA 1
ATOM 1841 C C . TYR A 1 227 ? -6.625 -6.895 -4.418 1 91.94 227 TYR A C 1
ATOM 1843 O O . TYR A 1 227 ? -6.754 -6.535 -5.59 1 91.94 227 TYR A O 1
ATOM 1851 N N . LEU A 1 228 ? -7.246 -7.961 -3.916 1 93.75 228 LEU A N 1
ATOM 1852 C CA . LEU A 1 228 ? -8.18 -8.852 -4.594 1 93.75 228 LEU A CA 1
ATOM 1853 C C . LEU A 1 228 ? -7.504 -9.555 -5.766 1 93.75 228 LEU A C 1
ATOM 1855 O O . LEU A 1 228 ? -8.18 -10.094 -6.648 1 93.75 228 LEU A O 1
ATOM 1859 N N . LEU A 1 229 ? -6.199 -9.562 -5.734 1 95.56 229 LEU A N 1
ATOM 1860 C CA . LEU A 1 229 ? -5.477 -10.117 -6.875 1 95.56 229 LEU A CA 1
ATOM 1861 C C . LEU A 1 229 ? -5.703 -11.617 -6.992 1 95.56 229 LEU A C 1
ATOM 1863 O O . LEU A 1 229 ? -5.957 -12.133 -8.086 1 95.56 229 LEU A O 1
ATOM 1867 N N . ASP A 1 230 ? -5.625 -12.32 -5.906 1 94.75 230 ASP A N 1
ATOM 1868 C CA . ASP A 1 230 ? -5.801 -13.773 -5.945 1 94.75 230 ASP A CA 1
ATOM 1869 C C . ASP A 1 230 ? -7.195 -14.141 -6.449 1 94.75 230 ASP A C 1
ATOM 1871 O O . ASP A 1 230 ? -7.348 -15.062 -7.25 1 94.75 230 ASP A O 1
ATOM 1875 N N . TYR A 1 231 ? -8.195 -13.359 -6.051 1 96.12 231 TYR A N 1
ATOM 1876 C CA . TYR A 1 231 ? -9.555 -13.578 -6.52 1 96.12 231 TYR A CA 1
ATOM 1877 C C . TYR A 1 231 ? -9.664 -13.336 -8.016 1 96.12 231 TYR A C 1
ATOM 1879 O O . TYR A 1 231 ? -10.289 -14.125 -8.734 1 96.12 231 TYR A O 1
ATOM 1887 N N . LEU A 1 232 ? -9.062 -12.281 -8.43 1 98.06 232 LEU A N 1
ATOM 1888 C CA . LEU A 1 232 ? -9.109 -11.898 -9.836 1 98.06 232 LEU A CA 1
ATOM 1889 C C . LEU A 1 232 ? -8.383 -12.922 -10.703 1 98.06 232 LEU A C 1
ATOM 1891 O O . LEU A 1 232 ? -8.867 -13.289 -11.773 1 98.06 232 LEU A O 1
ATOM 1895 N N . LEU A 1 233 ? -7.242 -13.398 -10.281 1 98.19 233 LEU A N 1
ATOM 1896 C CA . LEU A 1 233 ? -6.477 -14.406 -11.008 1 98.19 233 LEU A CA 1
ATOM 1897 C C . LEU A 1 233 ? -7.266 -15.703 -11.133 1 98.19 233 LEU A C 1
ATOM 1899 O O . LEU A 1 233 ? -7.301 -16.312 -12.195 1 98.19 233 LEU A O 1
ATOM 1903 N N . TYR A 1 234 ? -7.898 -16.078 -10.055 1 98.25 234 TYR A N 1
ATOM 1904 C CA . TYR A 1 234 ? -8.703 -17.297 -10.07 1 98.25 234 TYR A CA 1
ATOM 1905 C C . TYR A 1 234 ? -9.883 -17.156 -11.031 1 98.25 234 TYR A C 1
ATOM 1907 O O . TYR A 1 234 ? -10.156 -18.062 -11.82 1 98.25 234 TYR A O 1
ATOM 1915 N N . GLU A 1 235 ? -10.57 -16.016 -10.883 1 98.38 235 GLU A N 1
ATOM 1916 C CA . GLU A 1 235 ? -11.711 -15.773 -11.758 1 98.38 235 GLU A CA 1
ATOM 1917 C C . GLU A 1 235 ? -11.312 -15.828 -13.227 1 98.38 235 GLU A C 1
ATOM 1919 O O . GLU A 1 235 ? -12.031 -16.391 -14.055 1 98.38 235 GLU A O 1
ATOM 1924 N N . LYS A 1 236 ? -10.203 -15.227 -13.57 1 98.69 236 LYS A N 1
ATOM 1925 C CA . LYS A 1 236 ? -9.688 -15.266 -14.938 1 98.69 236 LYS A CA 1
ATOM 1926 C C . LYS A 1 236 ? -9.414 -16.703 -15.383 1 98.69 236 LYS A C 1
ATOM 1928 O O . LYS A 1 236 ? -9.836 -17.109 -16.469 1 98.69 236 LYS A O 1
ATOM 1933 N N . ALA A 1 237 ? -8.75 -17.469 -14.531 1 98.62 237 ALA A N 1
ATOM 1934 C CA . ALA A 1 237 ? -8.383 -18.844 -14.867 1 98.62 237 ALA A CA 1
ATOM 1935 C C . ALA A 1 237 ? -9.617 -19.703 -15.109 1 98.62 237 ALA A C 1
ATOM 1937 O O . ALA A 1 237 ? -9.719 -20.391 -16.125 1 98.62 237 ALA A O 1
ATOM 1938 N N . PHE A 1 238 ? -10.555 -19.609 -14.227 1 98.69 238 PHE A N 1
ATOM 1939 C CA . PHE A 1 238 ? -11.758 -20.422 -14.305 1 98.69 238 PHE A CA 1
ATOM 1940 C C . PHE A 1 238 ? -12.555 -20.094 -15.562 1 98.69 238 PHE A C 1
ATOM 1942 O O . PHE A 1 238 ? -12.953 -21 -16.297 1 98.69 238 PHE A O 1
ATOM 1949 N N . ASN A 1 239 ? -12.734 -18.859 -15.773 1 98.81 239 ASN A N 1
ATOM 1950 C CA . ASN A 1 239 ? -13.586 -18.453 -16.891 1 98.81 239 ASN A CA 1
ATOM 1951 C C . ASN A 1 239 ? -12.898 -18.703 -18.234 1 98.81 239 ASN A C 1
ATOM 1953 O O . ASN A 1 239 ? -13.562 -19.047 -19.219 1 98.81 239 ASN A O 1
ATOM 1957 N N . LYS A 1 240 ? -11.586 -18.578 -18.328 1 98.69 240 LYS A N 1
ATOM 1958 C CA . LYS A 1 240 ? -10.859 -18.984 -19.516 1 98.69 240 LYS A CA 1
ATOM 1959 C C . LYS A 1 240 ? -10.992 -20.484 -19.766 1 98.69 240 LYS A C 1
ATOM 1961 O O . LYS A 1 240 ? -11.125 -20.922 -20.922 1 98.69 240 LYS A O 1
ATOM 1966 N N . GLN A 1 241 ? -10.938 -21.219 -18.672 1 98.38 241 GLN A N 1
ATOM 1967 C CA . GLN A 1 241 ? -11.117 -22.656 -18.781 1 98.38 241 GLN A CA 1
ATOM 1968 C C . GLN A 1 241 ? -12.484 -23 -19.359 1 98.38 241 GLN A C 1
ATOM 1970 O O . GLN A 1 241 ? -12.602 -23.891 -20.203 1 98.38 241 GLN A O 1
ATOM 1975 N N . MET A 1 242 ? -13.492 -22.328 -18.938 1 98.19 242 MET A N 1
ATOM 1976 C CA . MET A 1 242 ? -14.852 -22.562 -19.406 1 98.19 242 MET A CA 1
ATOM 1977 C C . MET A 1 242 ? -15 -22.172 -20.875 1 98.19 242 MET A C 1
ATOM 1979 O O . MET A 1 242 ? -15.859 -22.703 -21.578 1 98.19 242 MET A O 1
ATOM 1983 N N . LEU A 1 243 ? -14.164 -21.344 -21.344 1 98.31 243 LEU A N 1
ATOM 1984 C CA . LEU A 1 243 ? -14.164 -20.938 -22.75 1 98.31 243 LEU A CA 1
ATOM 1985 C C . LEU A 1 243 ? -13.367 -21.922 -23.594 1 98.31 243 LEU A C 1
ATOM 1987 O O . LEU A 1 243 ? -13.305 -21.781 -24.828 1 98.31 243 LEU A O 1
ATOM 1991 N N . GLY A 1 244 ? -12.672 -22.875 -22.953 1 97.25 244 GLY A N 1
ATOM 1992 C CA . GLY A 1 244 ? -11.945 -23.906 -23.672 1 97.25 244 GLY A CA 1
ATOM 1993 C C . GLY A 1 244 ? -10.508 -23.531 -23.969 1 97.25 244 GLY A C 1
ATOM 1994 O O . GLY A 1 244 ? -9.875 -24.141 -24.844 1 97.25 244 GLY A O 1
ATOM 1995 N N . GLU A 1 245 ? -10.055 -22.578 -23.266 1 97.06 245 GLU A N 1
ATOM 1996 C CA . GLU A 1 245 ? -8.672 -22.141 -23.469 1 97.06 245 GLU A CA 1
ATOM 1997 C C . GLU A 1 245 ? -7.699 -22.984 -22.641 1 97.06 245 GLU A C 1
ATOM 1999 O O . GLU A 1 245 ? -8.117 -23.719 -21.75 1 97.06 245 GLU A O 1
ATOM 2004 N N . ASP A 1 246 ? -6.43 -22.906 -23.062 1 95.94 246 ASP A N 1
ATOM 2005 C CA . ASP A 1 246 ? -5.383 -23.469 -22.203 1 95.94 246 ASP A CA 1
ATOM 2006 C C . ASP A 1 246 ? -5.102 -22.562 -21.016 1 95.94 246 ASP A C 1
ATOM 2008 O O . ASP A 1 246 ? -4.645 -21.438 -21.172 1 95.94 246 ASP A O 1
ATOM 2012 N N . THR A 1 247 ? -5.406 -23.094 -19.812 1 97.19 247 THR A N 1
ATOM 2013 C CA . THR A 1 247 ? -5.387 -22.219 -18.656 1 97.19 247 THR A CA 1
ATOM 2014 C C . THR A 1 247 ? -4.387 -22.719 -17.609 1 97.19 247 THR A C 1
ATOM 2016 O O . THR A 1 247 ? -4.453 -22.328 -16.453 1 97.19 247 THR A O 1
ATOM 2019 N N . ALA A 1 248 ? -3.443 -23.594 -17.984 1 96.19 248 ALA A N 1
ATOM 2020 C CA . ALA A 1 248 ? -2.494 -24.156 -17.031 1 96.19 248 ALA A CA 1
ATOM 2021 C C . ALA A 1 248 ? -1.693 -23.062 -16.328 1 96.19 248 ALA A C 1
ATOM 2023 O O . ALA A 1 248 ? -1.607 -23.031 -15.102 1 96.19 248 ALA A O 1
ATOM 2024 N N . ASP A 1 249 ? -1.19 -22.172 -17.141 1 95.88 249 ASP A N 1
ATOM 2025 C CA . ASP A 1 249 ? -0.376 -21.094 -16.594 1 95.88 249 ASP A CA 1
ATOM 2026 C C . ASP A 1 249 ? -1.22 -20.156 -15.734 1 95.88 249 ASP A C 1
ATOM 2028 O O . ASP A 1 249 ? -0.76 -19.672 -14.695 1 95.88 249 ASP A O 1
ATOM 2032 N N . ASP A 1 250 ? -2.42 -19.891 -16.156 1 97.44 250 ASP A N 1
ATOM 2033 C CA . ASP A 1 250 ? -3.328 -19.047 -15.383 1 97.44 250 ASP A CA 1
ATOM 2034 C C . ASP A 1 250 ? -3.619 -19.641 -14.016 1 97.44 250 ASP A C 1
ATOM 2036 O O . ASP A 1 250 ? -3.588 -18.938 -13 1 97.44 250 ASP A O 1
ATOM 2040 N N . TYR A 1 251 ? -3.881 -20.906 -13.984 1 97.62 251 TYR A N 1
ATOM 2041 C CA . TYR A 1 251 ? -4.188 -21.594 -12.727 1 97.62 251 TYR A CA 1
ATOM 2042 C C . TYR A 1 251 ? -2.957 -21.656 -11.828 1 97.62 251 TYR A C 1
ATOM 2044 O O . TYR A 1 251 ? -3.062 -21.516 -10.609 1 97.62 251 TYR A O 1
ATOM 2052 N N . ARG A 1 252 ? -1.815 -21.906 -12.438 1 96.56 252 ARG A N 1
ATOM 2053 C CA . ARG A 1 252 ? -0.6 -21.953 -11.625 1 96.56 252 ARG A CA 1
ATOM 2054 C C . ARG A 1 252 ? -0.314 -20.594 -11 1 96.56 252 ARG A C 1
ATOM 2056 O O . ARG A 1 252 ? 0.048 -20.516 -9.82 1 96.56 252 ARG A O 1
ATOM 2063 N N . GLN A 1 253 ? -0.438 -19.562 -11.789 1 96.38 253 GLN A N 1
ATOM 2064 C CA . GLN A 1 253 ? -0.269 -18.219 -11.25 1 96.38 253 GLN A CA 1
ATOM 2065 C C . GLN A 1 253 ? -1.236 -17.969 -10.102 1 96.38 253 GLN A C 1
ATOM 2067 O O . GLN A 1 253 ? -0.83 -17.5 -9.031 1 96.38 253 GLN A O 1
ATOM 2072 N N . ALA A 1 254 ? -2.5 -18.266 -10.32 1 97.62 254 ALA A N 1
ATOM 2073 C CA . ALA A 1 254 ? -3.506 -18.094 -9.273 1 97.62 254 ALA A CA 1
ATOM 2074 C C . ALA A 1 254 ? -3.148 -18.922 -8.039 1 97.62 254 ALA A C 1
ATOM 2076 O O . ALA A 1 254 ? -3.283 -18.438 -6.91 1 97.62 254 ALA A O 1
ATOM 2077 N N . TYR A 1 255 ? -2.691 -20.109 -8.289 1 97.31 255 TYR A N 1
ATOM 2078 C CA . TYR A 1 255 ? -2.332 -21.031 -7.203 1 97.31 255 TYR A CA 1
ATOM 2079 C C . TYR A 1 255 ? -1.225 -20.438 -6.34 1 97.31 255 TYR A C 1
ATOM 2081 O O . TYR A 1 255 ? -1.354 -20.359 -5.113 1 97.31 255 TYR A O 1
ATOM 2089 N N . TYR A 1 256 ? -0.172 -19.969 -6.91 1 95.69 256 TYR A N 1
ATOM 2090 C CA . TYR A 1 256 ? 0.993 -19.531 -6.152 1 95.69 256 TYR A CA 1
ATOM 2091 C C . TYR A 1 256 ? 0.708 -18.219 -5.43 1 95.69 256 TYR A C 1
ATOM 2093 O O . TYR A 1 256 ? 1.158 -18.016 -4.301 1 95.69 256 TYR A O 1
ATOM 2101 N N . PHE A 1 257 ? -0.007 -17.312 -6.031 1 95.69 257 PHE A N 1
ATOM 2102 C CA . PHE A 1 257 ? -0.392 -16.078 -5.352 1 95.69 257 PHE A CA 1
ATOM 2103 C C . PHE A 1 257 ? -1.301 -16.375 -4.168 1 95.69 257 PHE A C 1
ATOM 2105 O O . PHE A 1 257 ? -1.093 -15.852 -3.07 1 95.69 257 PHE A O 1
ATOM 2112 N N . THR A 1 258 ? -2.283 -17.203 -4.41 1 95.69 258 THR A N 1
ATOM 2113 C CA . THR A 1 258 ? -3.254 -17.531 -3.371 1 95.69 258 THR A CA 1
ATOM 2114 C C . THR A 1 258 ? -2.588 -18.297 -2.229 1 95.69 258 THR A C 1
ATOM 2116 O O . THR A 1 258 ? -2.875 -18.031 -1.057 1 95.69 258 THR A O 1
ATOM 2119 N N . GLN A 1 259 ? -1.738 -19.188 -2.635 1 94.75 259 GLN A N 1
ATOM 2120 C CA . GLN A 1 259 ? -1.013 -19.969 -1.64 1 94.75 259 GLN A CA 1
ATOM 2121 C C . GLN A 1 259 ? -0.109 -19.078 -0.792 1 94.75 259 GLN A C 1
ATOM 2123 O O . GLN A 1 259 ? -0.023 -19.25 0.425 1 94.75 259 GLN A O 1
ATOM 2128 N N . PHE A 1 260 ? 0.54 -18.188 -1.36 1 94.06 260 PHE A N 1
ATOM 2129 C CA . PHE A 1 260 ? 1.487 -17.328 -0.67 1 94.06 260 PHE A CA 1
ATOM 2130 C C . PHE A 1 260 ? 0.782 -16.484 0.387 1 94.06 260 PHE A C 1
ATOM 2132 O O . PHE A 1 260 ? 1.27 -16.359 1.513 1 94.06 260 PHE A O 1
ATOM 2139 N N . PHE A 1 261 ? -0.32 -15.953 0.04 1 90.31 261 PHE A N 1
ATOM 2140 C CA . PHE A 1 261 ? -0.981 -15.039 0.962 1 90.31 261 PHE A CA 1
ATOM 2141 C C . PHE A 1 261 ? -1.966 -15.789 1.854 1 90.31 261 PHE A C 1
ATOM 2143 O O . PHE A 1 261 ? -2.654 -15.18 2.676 1 90.31 261 PHE A O 1
ATOM 2150 N N . GLY A 1 262 ? -2.135 -17.031 1.65 1 90.38 262 GLY A N 1
ATOM 2151 C CA . GLY A 1 262 ? -2.814 -17.906 2.598 1 90.38 262 GLY A CA 1
ATOM 2152 C C . GLY A 1 262 ? -4.328 -17.797 2.521 1 90.38 262 GLY A C 1
ATOM 2153 O O . GLY A 1 262 ? -5.012 -17.875 3.543 1 90.38 262 GLY A O 1
ATOM 2154 N N . ASN A 1 263 ? -4.895 -17.516 1.42 1 90.75 263 ASN A N 1
ATOM 2155 C CA . ASN A 1 263 ? -6.336 -17.547 1.216 1 90.75 263 ASN A CA 1
ATOM 2156 C C . ASN A 1 263 ? -6.848 -18.969 1.022 1 90.75 263 ASN A C 1
ATOM 2158 O O . ASN A 1 263 ? -6.988 -19.438 -0.11 1 90.75 263 ASN A O 1
ATOM 2162 N N . THR A 1 264 ? -7.191 -19.562 2.074 1 93.75 264 THR A N 1
ATOM 2163 C CA . THR A 1 264 ? -7.484 -21 2.084 1 93.75 264 THR A CA 1
ATOM 2164 C C . THR A 1 264 ? -8.773 -21.297 1.324 1 93.75 264 THR A C 1
ATOM 2166 O O . THR A 1 264 ? -8.898 -22.328 0.669 1 93.75 264 THR A O 1
ATOM 2169 N N . GLU A 1 265 ? -9.695 -20.422 1.422 1 91.94 265 GLU A N 1
ATOM 2170 C CA . GLU A 1 265 ? -10.977 -20.625 0.739 1 91.94 265 GLU A CA 1
ATOM 2171 C C . GLU A 1 265 ? -10.789 -20.688 -0.774 1 91.94 265 GLU A C 1
ATOM 2173 O O . GLU A 1 265 ? -11.172 -21.672 -1.41 1 91.94 265 GLU A O 1
ATOM 2178 N N . VAL A 1 266 ? -10.164 -19.734 -1.316 1 94.88 266 VAL A N 1
ATOM 2179 C CA . VAL A 1 266 ? -9.953 -19.672 -2.758 1 94.88 266 VAL A CA 1
ATOM 2180 C C . VAL A 1 266 ? -9.008 -20.797 -3.188 1 94.88 266 VAL A C 1
ATOM 2182 O O . VAL A 1 266 ? -9.18 -21.391 -4.254 1 94.88 266 VAL A O 1
ATOM 2185 N N . LEU A 1 267 ? -8.062 -21.109 -2.334 1 96.44 267 LEU A N 1
ATOM 2186 C CA . LEU A 1 267 ? -7.07 -22.141 -2.641 1 96.44 267 LEU A CA 1
ATOM 2187 C C . LEU A 1 267 ? -7.738 -23.5 -2.844 1 96.44 267 LEU A C 1
ATOM 2189 O O . LEU A 1 267 ? -7.348 -24.25 -3.734 1 96.44 267 LEU A O 1
ATOM 2193 N N . GLN A 1 268 ? -8.695 -23.75 -2.076 1 97 268 GLN A N 1
ATOM 2194 C CA . GLN A 1 268 ? -9.398 -25.031 -2.184 1 97 268 GLN A CA 1
ATOM 2195 C C . GLN A 1 268 ? -10.102 -25.156 -3.531 1 97 268 GLN A C 1
ATOM 2197 O O . GLN A 1 268 ? -10.094 -26.219 -4.145 1 97 268 GLN A O 1
ATOM 2202 N N . TYR A 1 269 ? -10.68 -24.094 -3.953 1 96.62 269 TYR A N 1
ATOM 2203 C CA . TYR A 1 269 ? -11.344 -24.094 -5.25 1 96.62 269 TYR A CA 1
ATOM 2204 C C . TYR A 1 269 ? -10.336 -24.281 -6.379 1 96.62 269 TYR A C 1
ATOM 2206 O O . TYR A 1 269 ? -10.586 -25.031 -7.328 1 96.62 269 TYR A O 1
ATOM 2214 N N . ILE A 1 270 ? -9.234 -23.672 -6.25 1 97.69 270 ILE A N 1
ATOM 2215 C CA . ILE A 1 270 ? -8.195 -23.75 -7.27 1 97.69 270 ILE A CA 1
ATOM 2216 C C . ILE A 1 270 ? -7.672 -25.188 -7.359 1 97.69 270 ILE A C 1
ATOM 2218 O O . ILE A 1 270 ? -7.562 -25.75 -8.453 1 97.69 270 ILE A O 1
ATOM 2222 N N . GLU A 1 271 ? -7.414 -25.734 -6.238 1 97.19 271 GLU A N 1
ATOM 2223 C CA . GLU A 1 271 ? -6.891 -27.094 -6.199 1 97.19 271 GLU A CA 1
ATOM 2224 C C . GLU A 1 271 ? -7.898 -28.094 -6.766 1 97.19 271 GLU A C 1
ATOM 2226 O O . GLU A 1 271 ? -7.527 -29.016 -7.492 1 97.19 271 GLU A O 1
ATOM 2231 N N . LYS A 1 272 ? -9.102 -27.875 -6.406 1 97.69 272 LYS A N 1
ATOM 2232 C CA . LYS A 1 272 ? -10.156 -28.734 -6.938 1 97.69 272 LYS A CA 1
ATOM 2233 C C . LYS A 1 272 ? -10.242 -28.625 -8.453 1 97.69 272 LYS A C 1
ATOM 2235 O O . LYS A 1 272 ? -10.359 -29.625 -9.148 1 97.69 272 LYS A O 1
ATOM 2240 N N . ASP A 1 273 ? -10.211 -27.438 -8.969 1 97.56 273 ASP A N 1
ATOM 2241 C CA . ASP A 1 273 ? -10.266 -27.203 -10.406 1 97.56 273 ASP A CA 1
ATOM 2242 C C . ASP A 1 273 ? -9.07 -27.828 -11.109 1 97.56 273 ASP A C 1
ATOM 2244 O O . ASP A 1 273 ? -9.219 -28.484 -12.148 1 97.56 273 ASP A O 1
ATOM 2248 N N . MET A 1 274 ? -7.918 -27.594 -10.523 1 96.88 274 MET A N 1
ATOM 2249 C CA . MET A 1 274 ? -6.699 -28.094 -11.148 1 96.88 274 MET A CA 1
ATOM 2250 C C . MET A 1 274 ? -6.73 -29.609 -11.242 1 96.88 274 MET A C 1
ATOM 2252 O O . MET A 1 274 ? -6.309 -30.188 -12.25 1 96.88 274 MET A O 1
ATOM 2256 N N . LYS A 1 275 ? -7.258 -30.25 -10.25 1 96.94 275 LYS A N 1
ATOM 2257 C CA . LYS A 1 275 ? -7.441 -31.703 -10.281 1 96.94 275 LYS A CA 1
ATOM 2258 C C . LYS A 1 275 ? -8.461 -32.094 -11.344 1 96.94 275 LYS A C 1
ATOM 2260 O O . LYS A 1 275 ? -8.219 -33 -12.141 1 96.94 275 LYS A O 1
ATOM 2265 N N . ALA A 1 276 ? -9.523 -31.422 -11.367 1 97 276 ALA A N 1
ATOM 2266 C CA . ALA A 1 276 ? -10.609 -31.734 -12.289 1 97 276 ALA A CA 1
ATOM 2267 C C . ALA A 1 276 ? -10.188 -31.516 -13.734 1 97 276 ALA A C 1
ATOM 2269 O O . ALA A 1 276 ? -10.617 -32.25 -14.633 1 97 276 ALA A O 1
ATOM 2270 N N . PHE A 1 277 ? -9.336 -30.578 -13.938 1 96.94 277 PHE A N 1
ATOM 2271 C CA . PHE A 1 277 ? -8.945 -30.203 -15.297 1 96.94 277 PHE A CA 1
ATOM 2272 C C . PHE A 1 277 ? -7.586 -30.797 -15.648 1 96.94 277 PHE A C 1
ATOM 2274 O O . PHE A 1 277 ? -7.031 -30.5 -16.719 1 96.94 277 PHE A O 1
ATOM 2281 N N . ASN A 1 278 ? -6.961 -31.562 -14.758 1 95.44 278 ASN A N 1
ATOM 2282 C CA . ASN A 1 278 ? -5.695 -32.25 -14.945 1 95.44 278 ASN A CA 1
ATOM 2283 C C . ASN A 1 278 ? -4.543 -31.281 -15.164 1 95.44 278 ASN A C 1
ATOM 2285 O O . ASN A 1 278 ? -3.768 -31.438 -16.109 1 95.44 278 ASN A O 1
ATOM 2289 N N . ILE A 1 279 ? -4.617 -30.266 -14.359 1 93.5 279 ILE A N 1
ATOM 2290 C CA . ILE A 1 279 ? -3.541 -29.281 -14.383 1 93.5 279 ILE A CA 1
ATOM 2291 C C . ILE A 1 279 ? -2.559 -29.562 -13.25 1 93.5 279 ILE A C 1
ATOM 2293 O O . ILE A 1 279 ? -2.949 -29.609 -12.078 1 93.5 279 ILE A O 1
ATOM 2297 N N . SER A 1 280 ? -1.285 -29.688 -13.609 1 88.06 280 SER A N 1
ATOM 2298 C CA . SER A 1 280 ? -0.244 -29.938 -12.617 1 88.06 280 SER A CA 1
ATOM 2299 C C . SER A 1 280 ? 0.289 -28.641 -12.023 1 88.06 280 SER A C 1
ATOM 2301 O O . SER A 1 280 ? 0.177 -27.578 -12.641 1 88.06 280 SER A O 1
ATOM 2303 N N . TYR A 1 281 ? 0.91 -28.812 -10.875 1 82.25 281 TYR A N 1
ATOM 2304 C CA . TYR A 1 281 ? 1.502 -27.672 -10.188 1 82.25 281 TYR A CA 1
ATOM 2305 C C . TYR A 1 281 ? 2.844 -27.297 -10.812 1 82.25 281 TYR A C 1
ATOM 2307 O O . TYR A 1 281 ? 3.545 -28.156 -11.352 1 82.25 281 TYR A O 1
ATOM 2315 N N . MET B 1 1 ? -3.918 27.688 9.234 1 63.38 1 MET B N 1
ATOM 2316 C CA . MET B 1 1 ? -2.658 27.453 8.531 1 63.38 1 MET B CA 1
ATOM 2317 C C . MET B 1 1 ? -1.954 28.781 8.234 1 63.38 1 MET B C 1
ATOM 2319 O O . MET B 1 1 ? -2.605 29.781 7.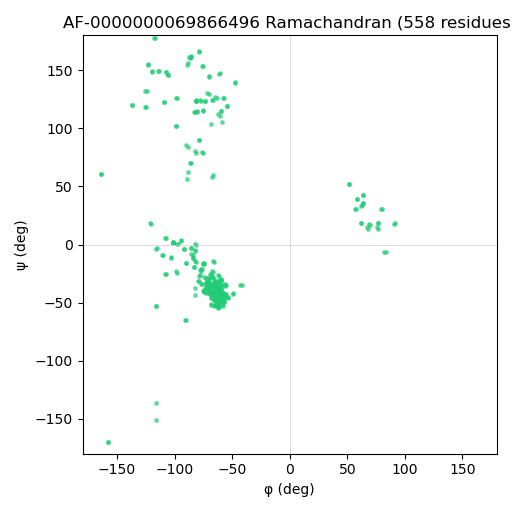945 1 63.38 1 MET B O 1
ATOM 2323 N N . LYS B 1 2 ? -0.605 28.812 8.516 1 73.69 2 LYS B N 1
ATOM 2324 C CA . LYS B 1 2 ? 0.161 30 8.164 1 73.69 2 LYS B CA 1
ATOM 2325 C C . LYS B 1 2 ? 0.387 30.094 6.66 1 73.69 2 LYS B C 1
ATOM 2327 O O . LYS B 1 2 ? 0.724 29.094 6.016 1 73.69 2 LYS B O 1
ATOM 2332 N N . VAL B 1 3 ? -0.043 31.172 6.148 1 77.31 3 VAL B N 1
ATOM 2333 C CA . VAL B 1 3 ? 0.053 31.344 4.703 1 77.31 3 VAL B CA 1
ATOM 2334 C C . VAL B 1 3 ? 0.852 32.625 4.391 1 77.31 3 VAL B C 1
ATOM 2336 O O . VAL B 1 3 ? 1.104 33.438 5.281 1 77.31 3 VAL B O 1
ATOM 2339 N N . ALA B 1 4 ? 1.422 32.625 3.275 1 77.75 4 ALA B N 1
ATOM 2340 C CA . ALA B 1 4 ? 2.184 33.781 2.816 1 77.75 4 ALA B CA 1
ATOM 2341 C C . ALA B 1 4 ? 1.254 34.906 2.359 1 77.75 4 ALA B C 1
ATOM 2343 O O . ALA B 1 4 ? 1.027 35.094 1.16 1 77.75 4 ALA B O 1
ATOM 2344 N N . GLY B 1 5 ? 0.763 35.562 3.336 1 86.12 5 GLY B N 1
ATOM 2345 C CA . GLY B 1 5 ? -0.192 36.625 3.053 1 86.12 5 GLY B CA 1
ATOM 2346 C C . GLY B 1 5 ? 0.344 37.656 2.094 1 86.12 5 GLY B C 1
ATOM 2347 O O . GLY B 1 5 ? -0.399 38.188 1.263 1 86.12 5 GLY B O 1
ATOM 2348 N N . ASP B 1 6 ? 1.618 37.906 2.211 1 86 6 ASP B N 1
ATOM 2349 C CA . ASP B 1 6 ? 2.242 38.906 1.349 1 86 6 ASP B CA 1
ATOM 2350 C C . ASP B 1 6 ? 2.211 38.469 -0.113 1 86 6 ASP B C 1
ATOM 2352 O O . ASP B 1 6 ? 1.985 39.281 -1.008 1 86 6 ASP B O 1
ATOM 2356 N N . LYS B 1 7 ? 2.443 37.188 -0.29 1 85.69 7 LYS B N 1
ATOM 2357 C CA . LYS B 1 7 ? 2.408 36.656 -1.652 1 85.69 7 LYS B CA 1
ATOM 2358 C C . LYS B 1 7 ? 1 36.719 -2.234 1 85.69 7 LYS B C 1
ATOM 2360 O O . LYS B 1 7 ? 0.827 37.031 -3.414 1 85.69 7 LYS B O 1
ATOM 2365 N N . ILE B 1 8 ? 0.095 36.5 -1.439 1 90.94 8 ILE B N 1
ATOM 2366 C CA . ILE B 1 8 ? -1.303 36.562 -1.854 1 90.94 8 ILE B CA 1
ATOM 2367 C C . ILE B 1 8 ? -1.678 38 -2.205 1 90.94 8 ILE B C 1
ATOM 2369 O O . ILE B 1 8 ? -2.283 38.25 -3.248 1 90.94 8 ILE B O 1
ATOM 2373 N N . LYS B 1 9 ? -1.201 38.844 -1.381 1 92.19 9 LYS B N 1
ATOM 2374 C CA . LYS B 1 9 ? -1.466 40.25 -1.591 1 92.19 9 LYS B CA 1
ATOM 2375 C C . LYS B 1 9 ? -0.832 40.75 -2.889 1 92.19 9 LYS B C 1
ATOM 2377 O O . LYS B 1 9 ? -1.478 41.438 -3.678 1 92.19 9 LYS B O 1
ATOM 2382 N N . GLN B 1 10 ? 0.349 40.375 -3.072 1 90.75 10 GLN B N 1
ATOM 2383 C CA . GLN B 1 10 ? 1.078 40.781 -4.266 1 90.75 10 GLN B CA 1
ATOM 2384 C C . GLN B 1 10 ? 0.416 40.25 -5.531 1 90.75 10 GLN B C 1
ATOM 2386 O O . GLN B 1 10 ? 0.26 40.969 -6.516 1 90.75 10 GLN B O 1
ATOM 2391 N N . ALA B 1 11 ? 0.081 39.031 -5.457 1 91.06 11 ALA B N 1
ATOM 2392 C CA . ALA B 1 11 ? -0.556 38.406 -6.613 1 91.06 11 ALA B CA 1
ATOM 2393 C C . ALA B 1 11 ? -1.907 39.031 -6.91 1 91.06 11 ALA B C 1
ATOM 2395 O O . ALA B 1 11 ? -2.26 39.25 -8.078 1 91.06 11 ALA B O 1
ATOM 2396 N N . ARG B 1 12 ? -2.648 39.344 -5.871 1 94 12 ARG B N 1
ATOM 2397 C CA . ARG B 1 12 ? -3.941 40 -6.027 1 94 12 ARG B CA 1
ATOM 2398 C C . ARG B 1 12 ? -3.781 41.375 -6.676 1 94 12 ARG B C 1
ATOM 2400 O O . ARG B 1 12 ? -4.52 41.719 -7.602 1 94 12 ARG B O 1
ATOM 2407 N N . LYS B 1 13 ? -2.789 42.062 -6.281 1 92.88 13 LYS B N 1
ATOM 2408 C CA . LYS B 1 13 ? -2.525 43.375 -6.809 1 92.88 13 LYS B CA 1
ATOM 2409 C C . LYS B 1 13 ? -2.047 43.312 -8.258 1 92.88 13 LYS B C 1
ATOM 2411 O O . LYS B 1 13 ? -2.398 44.188 -9.07 1 92.88 13 LYS B O 1
ATOM 2416 N N . LEU B 1 14 ? -1.279 42.344 -8.562 1 90.38 14 LEU B N 1
ATOM 2417 C CA . LEU B 1 14 ? -0.78 42.188 -9.922 1 90.38 14 LEU B CA 1
ATOM 2418 C C . LEU B 1 14 ? -1.926 41.906 -10.891 1 90.38 14 LEU B C 1
ATOM 2420 O O . LEU B 1 14 ? -1.889 42.344 -12.039 1 90.38 14 LEU B O 1
ATOM 2424 N N . LYS B 1 15 ? -2.922 41.219 -10.383 1 91.5 15 LYS B N 1
ATOM 2425 C CA . LYS B 1 15 ? -4.082 40.906 -11.211 1 91.5 15 LYS B CA 1
ATOM 2426 C C . LYS B 1 15 ? -5.098 42.062 -11.195 1 91.5 15 LYS B C 1
ATOM 2428 O O . LYS B 1 15 ? -6.152 41.969 -11.828 1 91.5 15 LYS B O 1
ATOM 2433 N N . LYS B 1 16 ? -4.809 43.094 -10.422 1 92.81 16 LYS B N 1
ATOM 2434 C CA . LYS B 1 16 ? -5.609 44.312 -10.312 1 92.81 16 LYS B CA 1
ATOM 2435 C C . LYS B 1 16 ? -7.031 44 -9.867 1 92.81 16 LYS B C 1
ATOM 2437 O O . LYS B 1 16 ? -7.996 44.531 -10.43 1 92.81 16 LYS B O 1
ATOM 2442 N N . ILE B 1 17 ? -7.172 43.062 -8.953 1 94 17 ILE B N 1
ATOM 2443 C CA . ILE B 1 17 ? -8.484 42.781 -8.406 1 94 17 ILE B CA 1
ATOM 2444 C C . ILE B 1 17 ? -8.539 43.156 -6.93 1 94 17 ILE B C 1
ATOM 2446 O O . ILE B 1 17 ? -7.504 43.219 -6.258 1 94 17 ILE B O 1
ATOM 2450 N N . THR B 1 18 ? -9.75 43.562 -6.473 1 92.5 18 THR B N 1
ATOM 2451 C CA . THR B 1 18 ? -9.953 43.938 -5.074 1 92.5 18 THR B CA 1
ATOM 2452 C C . THR B 1 18 ? -10.086 42.688 -4.203 1 92.5 18 THR B C 1
ATOM 2454 O O . THR B 1 18 ? -10.219 41.562 -4.719 1 92.5 18 THR B O 1
ATOM 2457 N N . GLN B 1 19 ? -9.984 42.906 -2.814 1 93.94 19 GLN B N 1
ATOM 2458 C CA . GLN B 1 19 ? -10.188 41.781 -1.892 1 93.94 19 GLN B CA 1
ATOM 2459 C C . GLN B 1 19 ? -11.578 41.188 -2.049 1 93.94 19 GLN B C 1
ATOM 2461 O O . GLN B 1 19 ? -11.75 39.969 -1.976 1 93.94 19 GLN B O 1
ATOM 2466 N N . SER B 1 20 ? -12.516 42.094 -2.336 1 92.75 20 SER B N 1
ATOM 2467 C CA . SER B 1 20 ? -13.891 41.656 -2.51 1 92.75 20 SER B CA 1
ATOM 2468 C C . SER B 1 20 ? -14.047 40.781 -3.77 1 92.75 20 SER B C 1
ATOM 2470 O O . SER B 1 20 ? -14.758 39.781 -3.762 1 92.75 20 SER B O 1
ATOM 2472 N N . GLU B 1 21 ? -13.367 41.188 -4.73 1 91.69 21 GLU B N 1
ATOM 2473 C CA . GLU B 1 21 ? -13.414 40.469 -5.988 1 91.69 21 GLU B CA 1
ATOM 2474 C C . GLU B 1 21 ? -12.734 39.094 -5.855 1 91.69 21 GLU B C 1
ATOM 2476 O O . GLU B 1 21 ? -13.219 38.094 -6.402 1 91.69 21 GLU B O 1
ATOM 2481 N N . LEU B 1 22 ? -11.688 39.062 -5.164 1 93.88 22 LEU B N 1
ATOM 2482 C CA . LEU B 1 22 ? -10.977 37.812 -4.938 1 93.88 22 LEU B CA 1
ATOM 2483 C C . LEU B 1 22 ? -11.82 36.844 -4.113 1 93.88 22 LEU B C 1
ATOM 2485 O O . LEU B 1 22 ? -11.844 35.656 -4.379 1 93.88 22 LEU B O 1
ATOM 2489 N N . ALA B 1 23 ? -12.531 37.344 -3.18 1 92.25 23 ALA B N 1
ATOM 2490 C CA . ALA B 1 23 ? -13.32 36.562 -2.236 1 92.25 23 ALA B CA 1
ATOM 2491 C C . ALA B 1 23 ? -14.594 36.031 -2.889 1 92.25 23 ALA B C 1
ATOM 2493 O O . ALA B 1 23 ? -15.18 35.062 -2.426 1 92.25 23 ALA B O 1
ATOM 2494 N N . ASN B 1 24 ? -14.914 36.688 -3.914 1 88.44 24 ASN B N 1
ATOM 2495 C CA . ASN B 1 24 ? -16.203 36.438 -4.535 1 88.44 24 ASN B CA 1
ATOM 2496 C C . ASN B 1 24 ? -16.359 34.938 -4.875 1 88.44 24 ASN B C 1
ATOM 2498 O O . ASN B 1 24 ? -15.547 34.375 -5.617 1 88.44 24 ASN B O 1
ATOM 2502 N N . GLY B 1 25 ? -17.391 34.281 -4.262 1 81.25 25 GLY B N 1
ATOM 2503 C CA . GLY B 1 25 ? -17.688 32.906 -4.559 1 81.25 25 GLY B CA 1
ATOM 2504 C C . GLY B 1 25 ? -16.828 31.922 -3.779 1 81.25 25 GLY B C 1
ATOM 2505 O O . GLY B 1 25 ? -16.984 30.703 -3.9 1 81.25 25 GLY B O 1
ATOM 2506 N N . ILE B 1 26 ? -15.875 32.438 -3.064 1 84.38 26 ILE B N 1
ATOM 2507 C CA . ILE B 1 26 ? -14.945 31.562 -2.361 1 84.38 26 ILE B CA 1
ATOM 2508 C C . ILE B 1 26 ? -15.086 31.766 -0.854 1 84.38 26 ILE B C 1
ATOM 2510 O O . ILE B 1 26 ? -15.258 30.812 -0.106 1 84.38 26 ILE B O 1
ATOM 2514 N N . CYS B 1 27 ? -14.992 32.969 -0.408 1 85.94 27 CYS B N 1
ATOM 2515 C CA . CYS B 1 27 ? -15.031 33.312 1.005 1 85.94 27 CYS B CA 1
ATOM 2516 C C . CYS B 1 27 ? -15.438 34.781 1.186 1 85.94 27 CYS B C 1
ATOM 2518 O O . CYS B 1 27 ? -15.953 35.406 0.258 1 85.94 27 CYS B O 1
ATOM 2520 N N . THR B 1 28 ? -15.32 35.344 2.426 1 87.44 28 THR B N 1
ATOM 2521 C CA . THR B 1 28 ? -15.641 36.719 2.699 1 87.44 28 THR B CA 1
ATOM 2522 C C . THR B 1 28 ? -14.414 37.625 2.484 1 87.44 28 THR B C 1
ATOM 2524 O O . THR B 1 28 ? -13.281 37.125 2.523 1 87.44 28 THR B O 1
ATOM 2527 N N . GLN B 1 29 ? -14.711 38.906 2.186 1 90.81 29 GLN B N 1
ATOM 2528 C CA . GLN B 1 29 ? -13.641 39.875 2.051 1 90.81 29 GLN B CA 1
ATOM 2529 C C . GLN B 1 29 ? -12.789 39.938 3.316 1 90.81 29 GLN B C 1
ATOM 2531 O O . GLN B 1 29 ? -11.57 40.125 3.242 1 90.81 29 GLN B O 1
ATOM 2536 N N . ALA B 1 30 ? -13.375 39.75 4.465 1 87.5 30 ALA B N 1
ATOM 2537 C CA . ALA B 1 30 ? -12.648 39.75 5.73 1 87.5 30 ALA B CA 1
ATOM 2538 C C . ALA B 1 30 ? -11.641 38.625 5.789 1 87.5 30 ALA B C 1
ATOM 2540 O O . ALA B 1 30 ? -10.531 38.781 6.312 1 87.5 30 ALA B O 1
ATOM 2541 N N . THR B 1 31 ? -11.953 37.531 5.23 1 87.81 31 THR B N 1
ATOM 2542 C CA . THR B 1 31 ? -11.055 36.406 5.203 1 87.81 31 THR B CA 1
ATOM 2543 C C . THR B 1 31 ? -9.812 36.688 4.367 1 87.81 31 THR B C 1
ATOM 2545 O O . THR B 1 31 ? -8.695 36.375 4.766 1 87.81 31 THR B O 1
ATOM 2548 N N . ILE B 1 32 ? -10.062 37.344 3.246 1 92 32 ILE B N 1
ATOM 2549 C CA . ILE B 1 32 ? -8.945 37.719 2.385 1 92 32 ILE B CA 1
ATOM 2550 C C . ILE B 1 32 ? -8.047 38.719 3.119 1 92 32 ILE B C 1
ATOM 2552 O O . ILE B 1 32 ? -6.816 38.594 3.072 1 92 32 ILE B O 1
ATOM 2556 N N . SER B 1 33 ? -8.672 39.594 3.807 1 88.75 33 SER B N 1
ATOM 2557 C CA . SER B 1 33 ? -7.91 40.562 4.562 1 88.75 33 SER B CA 1
ATOM 2558 C C . SER B 1 33 ? -7.055 39.906 5.637 1 88.75 33 SER B C 1
ATOM 2560 O O . SER B 1 33 ? -5.887 40.281 5.82 1 88.75 33 SER B O 1
ATOM 2562 N N . ASN B 1 34 ? -7.598 38.938 6.211 1 86.25 34 ASN B N 1
ATOM 2563 C CA . ASN B 1 34 ? -6.863 38.219 7.227 1 86.25 34 ASN B CA 1
ATOM 2564 C C . ASN B 1 34 ? -5.688 37.438 6.625 1 86.25 34 ASN B C 1
ATOM 2566 O O . ASN B 1 34 ? -4.598 37.406 7.195 1 86.25 34 ASN B O 1
ATOM 2570 N N . ILE B 1 35 ? -5.953 36.812 5.574 1 88.06 35 ILE B N 1
ATOM 2571 C CA . ILE B 1 35 ? -4.906 36.062 4.875 1 88.06 35 ILE B CA 1
ATOM 2572 C C . ILE B 1 35 ? -3.758 37 4.523 1 88.06 35 ILE B C 1
ATOM 2574 O O . ILE B 1 35 ? -2.596 36.719 4.812 1 88.06 35 ILE B O 1
ATOM 2578 N N . GLU B 1 36 ? -4.133 38.219 3.938 1 90.12 36 GLU B N 1
ATOM 2579 C CA . GLU B 1 36 ? -3.123 39.156 3.42 1 90.12 36 GLU B CA 1
ATOM 2580 C C . GLU B 1 36 ? -2.377 39.844 4.555 1 90.12 36 GLU B C 1
ATOM 2582 O O . GLU B 1 36 ? -1.176 40.094 4.453 1 90.12 36 GLU B O 1
ATOM 2587 N N . ASN B 1 37 ? -3.043 40 5.66 1 86.62 37 ASN B N 1
ATOM 2588 C CA . ASN B 1 37 ? -2.447 40.844 6.695 1 86.62 37 ASN B CA 1
ATOM 2589 C C . ASN B 1 37 ? -1.964 40 7.879 1 86.62 37 ASN B C 1
ATOM 2591 O O . ASN B 1 37 ? -1.034 40.406 8.586 1 86.62 37 ASN B O 1
ATOM 2595 N N . ARG B 1 38 ? -2.621 38.844 8.008 1 81.69 38 ARG B N 1
ATOM 2596 C CA . ARG B 1 38 ? -2.283 38.062 9.195 1 81.69 38 ARG B CA 1
ATOM 2597 C C . ARG B 1 38 ? -1.624 36.75 8.812 1 81.69 38 ARG B C 1
ATOM 2599 O O . ARG B 1 38 ? -1.253 35.969 9.688 1 81.69 38 ARG B O 1
ATOM 2606 N N . ASN B 1 39 ? -1.517 36.5 7.613 1 81 39 ASN B N 1
ATOM 2607 C CA . ASN B 1 39 ? -0.88 35.281 7.094 1 81 39 ASN B CA 1
ATOM 2608 C C . ASN B 1 39 ? -1.544 34.031 7.637 1 81 39 ASN B C 1
ATOM 2610 O O . ASN B 1 39 ? -0.863 33.062 7.953 1 81 39 ASN B O 1
ATOM 2614 N N . LEU B 1 40 ? -2.787 34.156 7.883 1 78.06 40 LEU B N 1
ATOM 2615 C CA . LEU B 1 40 ? -3.514 33.031 8.453 1 78.06 40 LEU B CA 1
ATOM 2616 C C . LEU B 1 40 ? -4.723 32.688 7.594 1 78.06 40 LEU B C 1
ATOM 2618 O O . LEU B 1 40 ? -5.398 33.562 7.066 1 78.06 40 LEU B O 1
ATOM 2622 N N . CYS B 1 41 ? -4.871 31.422 7.301 1 77.31 41 CYS B N 1
ATOM 2623 C CA . CYS B 1 41 ? -6.074 30.906 6.652 1 77.31 41 CYS B CA 1
ATOM 2624 C C . CYS B 1 41 ? -6.531 29.594 7.293 1 77.31 41 CYS B C 1
ATOM 2626 O O . CYS B 1 41 ? -5.77 28.641 7.348 1 77.31 41 CYS B O 1
ATOM 2628 N N . ASP B 1 42 ? -7.699 29.562 7.805 1 67.69 42 ASP B N 1
ATOM 2629 C CA . ASP B 1 42 ? -8.164 28.453 8.625 1 67.69 42 ASP B CA 1
ATOM 2630 C C . ASP B 1 42 ? -8.695 27.312 7.762 1 67.69 42 ASP B C 1
ATOM 2632 O O . ASP B 1 42 ? -8.953 26.219 8.266 1 67.69 42 ASP B O 1
ATOM 2636 N N . SER B 1 43 ? -8.883 27.594 6.473 1 68.38 43 SER B N 1
ATOM 2637 C CA . SER B 1 43 ? -9.461 26.609 5.57 1 68.38 43 SER B CA 1
ATOM 2638 C C . SER B 1 43 ? -8.562 26.375 4.359 1 68.38 43 SER B C 1
ATOM 2640 O O . SER B 1 43 ? -8.273 27.312 3.607 1 68.38 43 SER B O 1
ATOM 2642 N N . LEU B 1 44 ? -8.117 25.031 4.297 1 69.62 44 LEU B N 1
ATOM 2643 C CA . LEU B 1 44 ? -7.297 24.688 3.141 1 69.62 44 LEU B CA 1
ATOM 2644 C C . LEU B 1 44 ? -8.078 24.875 1.845 1 69.62 44 LEU B C 1
ATOM 2646 O O . LEU B 1 44 ? -7.52 25.297 0.833 1 69.62 44 LEU B O 1
ATOM 2650 N N . ASP B 1 45 ? -9.328 24.578 1.963 1 70.56 45 ASP B N 1
ATOM 2651 C CA . ASP B 1 45 ? -10.148 24.703 0.765 1 70.56 45 ASP B CA 1
ATOM 2652 C C . ASP B 1 45 ? -10.25 26.156 0.314 1 70.56 45 ASP B C 1
ATOM 2654 O O . ASP B 1 45 ? -10.109 26.453 -0.874 1 70.56 45 ASP B O 1
ATOM 2658 N N . ILE B 1 46 ? -10.492 26.969 1.178 1 78.56 46 ILE B N 1
ATOM 2659 C CA . ILE B 1 46 ? -10.57 28.391 0.876 1 78.56 46 ILE B CA 1
ATOM 2660 C C . ILE B 1 46 ? -9.227 28.891 0.338 1 78.56 46 ILE B C 1
ATOM 2662 O O . ILE B 1 46 ? -9.172 29.562 -0.69 1 78.56 46 ILE B O 1
ATOM 2666 N N . PHE B 1 47 ? -8.203 28.359 1.014 1 83.81 47 PHE B N 1
ATOM 2667 C CA . PHE B 1 47 ? -6.887 28.844 0.624 1 83.81 47 PHE B CA 1
ATOM 2668 C C . PHE B 1 47 ? -6.508 28.328 -0.759 1 83.81 47 PHE B C 1
ATOM 2670 O O . PHE B 1 47 ? -5.961 29.078 -1.577 1 83.81 47 PHE B O 1
ATOM 2677 N N . SER B 1 48 ? -6.82 27.094 -0.935 1 77 48 SER B N 1
ATOM 2678 C CA . SER B 1 48 ? -6.539 26.516 -2.242 1 77 48 SER B CA 1
ATOM 2679 C C . SER B 1 48 ? -7.309 27.234 -3.346 1 77 48 SER B C 1
ATOM 2681 O O . SER B 1 48 ? -6.766 27.469 -4.426 1 77 48 SER B O 1
ATOM 2683 N N . SER B 1 49 ? -8.531 27.547 -3.135 1 81.31 49 SER B N 1
ATOM 2684 C CA . SER B 1 49 ? -9.359 28.25 -4.105 1 81.31 49 SER B CA 1
ATOM 2685 C C . SER B 1 49 ? -8.812 29.641 -4.383 1 81.31 49 SER B C 1
ATOM 2687 O O . SER B 1 49 ? -8.805 30.094 -5.531 1 81.31 49 SER B O 1
ATOM 2689 N N . ILE B 1 50 ? -8.359 30.25 -3.375 1 87.69 50 ILE B N 1
ATOM 2690 C CA . ILE B 1 50 ? -7.781 31.594 -3.492 1 87.69 50 ILE B CA 1
ATOM 2691 C C . ILE B 1 50 ? -6.504 31.531 -4.332 1 87.69 50 ILE B C 1
ATOM 2693 O O . ILE B 1 50 ? -6.312 32.344 -5.242 1 87.69 50 ILE B O 1
ATOM 2697 N N . CYS B 1 51 ? -5.707 30.562 -3.994 1 84.06 51 CYS B N 1
ATOM 2698 C CA . CYS B 1 51 ? -4.457 30.406 -4.727 1 84.06 51 CYS B CA 1
ATOM 2699 C C . CYS B 1 51 ? -4.719 30.109 -6.199 1 84.06 51 CYS B C 1
ATOM 2701 O O . CYS B 1 51 ? -4.055 30.672 -7.078 1 84.06 51 CYS B O 1
ATOM 2703 N N . LEU B 1 52 ? -5.676 29.266 -6.438 1 81.38 52 LEU B N 1
ATOM 2704 C CA . LEU B 1 52 ? -6.043 28.922 -7.805 1 81.38 52 LEU B CA 1
ATOM 2705 C C . LEU B 1 52 ? -6.504 30.156 -8.578 1 81.38 52 LEU B C 1
ATOM 2707 O O . LEU B 1 52 ? -6.117 30.344 -9.727 1 81.38 52 LEU B O 1
ATOM 2711 N N . ARG B 1 53 ? -7.316 30.922 -8.008 1 85.06 53 ARG B N 1
ATOM 2712 C CA . ARG B 1 53 ? -7.816 32.125 -8.656 1 85.06 53 ARG B CA 1
ATOM 2713 C C . ARG B 1 53 ? -6.68 33.094 -8.953 1 85.06 53 ARG B C 1
ATOM 2715 O O . ARG B 1 53 ? -6.727 33.844 -9.938 1 85.06 53 ARG B O 1
ATOM 2722 N N . LEU B 1 54 ? -5.625 33.031 -8.203 1 90.44 54 LEU B N 1
ATOM 2723 C CA . LEU B 1 54 ? -4.484 33.938 -8.367 1 90.44 54 LEU B CA 1
ATOM 2724 C C . LEU B 1 54 ? -3.381 33.281 -9.18 1 90.44 54 LEU B C 1
ATOM 2726 O O . LEU B 1 54 ? -2.301 33.844 -9.352 1 90.44 54 LEU B O 1
ATOM 2730 N N . ASP B 1 55 ? -3.607 32.062 -9.594 1 81.75 55 ASP B N 1
ATOM 2731 C CA . ASP B 1 55 ? -2.641 31.297 -10.359 1 81.75 55 ASP B CA 1
ATOM 2732 C C . ASP B 1 55 ? -1.375 31.031 -9.547 1 81.75 55 ASP B C 1
ATOM 2734 O O . ASP B 1 55 ? -0.262 31.219 -10.047 1 81.75 55 ASP B O 1
ATOM 2738 N N . LEU B 1 56 ? -1.656 30.828 -8.281 1 83.06 56 LEU B N 1
ATOM 2739 C CA . LEU B 1 56 ? -0.554 30.484 -7.387 1 83.06 56 LEU B CA 1
ATOM 2740 C C . LEU B 1 56 ? -0.626 29.016 -6.973 1 83.06 56 LEU B C 1
ATOM 2742 O O . LEU B 1 56 ? -1.711 28.422 -6.93 1 83.06 56 LEU B O 1
ATOM 2746 N N . GLU B 1 57 ? 0.501 28.453 -6.758 1 73.94 57 GLU B N 1
ATOM 2747 C CA . GLU B 1 57 ? 0.546 27.125 -6.176 1 73.94 57 GLU B CA 1
ATOM 2748 C C . GLU B 1 57 ? 0.396 27.172 -4.656 1 73.94 57 GLU B C 1
ATOM 2750 O O . GLU B 1 57 ? 1.097 27.938 -3.984 1 73.94 57 GLU B O 1
ATOM 2755 N N . VAL B 1 58 ? -0.571 26.469 -4.168 1 73.5 58 VAL B N 1
ATOM 2756 C CA . VAL B 1 58 ? -0.895 26.469 -2.746 1 73.5 58 VAL B CA 1
ATOM 2757 C C . VAL B 1 58 ? 0.374 26.234 -1.927 1 73.5 58 VAL B C 1
ATOM 2759 O O . VAL B 1 58 ? 0.604 26.922 -0.923 1 73.5 58 VAL B O 1
ATOM 2762 N N . GLU B 1 59 ? 1.177 25.344 -2.377 1 66.19 59 GLU B N 1
ATOM 2763 C CA . GLU B 1 59 ? 2.379 24.969 -1.639 1 66.19 59 GLU B CA 1
ATOM 2764 C C . GLU B 1 59 ? 3.33 26.156 -1.493 1 66.19 59 GLU B C 1
ATOM 2766 O O . GLU B 1 59 ? 4.02 26.281 -0.478 1 66.19 59 GLU B O 1
ATOM 2771 N N . GLU B 1 60 ? 3.279 26.969 -2.467 1 66.38 60 GLU B N 1
ATOM 2772 C CA . GLU B 1 60 ? 4.172 28.125 -2.461 1 66.38 60 GLU B CA 1
ATOM 2773 C C . GLU B 1 60 ? 3.662 29.219 -1.517 1 66.38 60 GLU B C 1
ATOM 2775 O O . GLU B 1 60 ? 4.426 30.078 -1.083 1 66.38 60 GLU B O 1
ATOM 2780 N N . CYS B 1 61 ? 2.432 29.156 -1.271 1 70.81 61 CYS B N 1
ATOM 2781 C CA . CYS B 1 61 ? 1.826 30.234 -0.491 1 70.81 61 CYS B CA 1
ATOM 2782 C C . CYS B 1 61 ? 1.582 29.797 0.947 1 70.81 61 CYS B C 1
ATOM 2784 O O . CYS B 1 61 ? 1.135 30.594 1.776 1 70.81 61 CYS B O 1
ATOM 2786 N N . MET B 1 62 ? 1.747 28.578 1.063 1 64.56 62 MET B N 1
ATOM 2787 C CA . MET B 1 62 ? 1.644 28.094 2.439 1 64.56 62 MET B CA 1
ATOM 2788 C C . MET B 1 62 ? 2.945 28.328 3.197 1 64.56 62 MET B C 1
ATOM 2790 O O . MET B 1 62 ? 4.031 28.156 2.641 1 64.56 62 MET B O 1
ATOM 2794 N N . MET B 1 63 ? 2.949 29.109 4.137 1 60.03 63 MET B N 1
ATOM 2795 C CA . MET B 1 63 ? 4.16 29.281 4.938 1 60.03 63 MET B CA 1
ATOM 2796 C C . MET B 1 63 ? 4.48 28.016 5.719 1 60.03 63 MET B C 1
ATOM 2798 O O . MET B 1 63 ? 4.199 27.922 6.918 1 60.03 63 MET B O 1
ATOM 2802 N N . ILE B 1 64 ? 4.633 27.016 4.887 1 59.62 64 ILE B N 1
ATOM 2803 C CA . ILE B 1 64 ? 5.059 25.781 5.535 1 59.62 64 ILE B CA 1
ATOM 2804 C C . ILE B 1 64 ? 6.504 25.922 6.004 1 59.62 64 ILE B C 1
ATOM 2806 O O . ILE B 1 64 ? 7.309 26.609 5.371 1 59.62 64 ILE B O 1
ATOM 2810 N N . SER B 1 65 ? 6.707 25.609 7.207 1 63.25 65 SER B N 1
ATOM 2811 C CA . SER B 1 65 ? 8.062 25.656 7.738 1 63.25 65 SER B CA 1
ATOM 2812 C C . SER B 1 65 ? 9.047 24.953 6.797 1 63.25 65 SER B C 1
ATOM 2814 O O . SER B 1 65 ? 8.656 24.125 5.984 1 63.25 65 SER B O 1
ATOM 2816 N N . GLU B 1 66 ? 10.133 25.531 6.66 1 69.38 66 GLU B N 1
ATOM 2817 C CA . GLU B 1 66 ? 11.195 24.891 5.887 1 69.38 66 GLU B CA 1
ATOM 2818 C C . GLU B 1 66 ? 11.281 23.391 6.191 1 69.38 66 GLU B C 1
ATOM 2820 O O . GLU B 1 66 ? 11.508 22.594 5.293 1 69.38 66 GLU B O 1
ATOM 2825 N N . GLU B 1 67 ? 11.031 23.109 7.352 1 75.69 67 GLU B N 1
ATOM 2826 C CA . GLU B 1 67 ? 11.102 21.719 7.773 1 75.69 67 GLU B CA 1
ATOM 2827 C C . GLU B 1 67 ? 9.984 20.891 7.141 1 75.69 67 GLU B C 1
ATOM 2829 O O . GLU B 1 67 ? 10.203 19.75 6.742 1 75.69 67 GLU B O 1
ATOM 2834 N N . LYS B 1 68 ? 8.914 21.453 7.102 1 78.88 68 LYS B N 1
ATOM 2835 C CA . LYS B 1 68 ? 7.805 20.734 6.473 1 78.88 68 LYS B CA 1
ATOM 2836 C C . LYS B 1 68 ? 8.031 20.578 4.973 1 78.88 68 LYS B C 1
ATOM 2838 O O . LYS B 1 68 ? 7.668 19.547 4.395 1 78.88 68 LYS B O 1
ATOM 2843 N N . LYS B 1 69 ? 8.625 21.578 4.402 1 80.62 69 LYS B N 1
ATOM 2844 C CA . LYS B 1 69 ? 8.969 21.469 2.986 1 80.62 69 LYS B CA 1
ATOM 2845 C C . LYS B 1 69 ? 9.945 20.328 2.74 1 80.62 69 LYS B C 1
ATOM 2847 O O . LYS B 1 69 ? 9.781 19.562 1.783 1 80.62 69 LYS B O 1
ATOM 2852 N N . ILE B 1 70 ? 10.883 20.266 3.566 1 87.38 70 ILE B N 1
ATOM 2853 C CA . ILE B 1 70 ? 11.891 19.219 3.455 1 87.38 70 ILE B CA 1
ATOM 2854 C C . ILE B 1 70 ? 11.242 17.859 3.688 1 87.38 70 ILE B C 1
ATOM 2856 O O . ILE B 1 70 ? 11.555 16.891 2.99 1 87.38 70 ILE B O 1
ATOM 2860 N N . GLU B 1 71 ? 10.398 17.766 4.59 1 88.62 71 GLU B N 1
ATOM 2861 C CA . GLU B 1 71 ? 9.68 16.531 4.859 1 88.62 71 GLU B CA 1
ATOM 2862 C C . GLU B 1 71 ? 8.906 16.062 3.631 1 88.62 71 GLU B C 1
ATOM 2864 O O . GLU B 1 71 ? 8.945 14.883 3.27 1 88.62 71 GLU B O 1
ATOM 2869 N N . ASN B 1 72 ? 8.273 17 3.01 1 87.44 72 ASN B N 1
ATOM 2870 C CA . ASN B 1 72 ? 7.5 16.688 1.813 1 87.44 72 ASN B CA 1
ATOM 2871 C C . ASN B 1 72 ? 8.406 16.203 0.674 1 87.44 72 ASN B C 1
ATOM 2873 O O . ASN B 1 72 ? 8.062 15.266 -0.043 1 87.44 72 ASN B O 1
ATOM 2877 N N . LEU B 1 73 ? 9.461 16.906 0.535 1 91.44 73 LEU B N 1
ATOM 2878 C CA . LEU B 1 73 ? 10.43 16.531 -0.486 1 91.44 73 LEU B CA 1
ATOM 2879 C C . LEU B 1 73 ? 10.969 15.133 -0.232 1 91.44 73 LEU B C 1
ATOM 2881 O O . LEU B 1 73 ? 11.07 14.32 -1.157 1 91.44 73 LEU B O 1
ATOM 2885 N N . LEU B 1 74 ? 11.234 14.859 1.004 1 94 74 LEU B N 1
ATOM 2886 C CA . LEU B 1 74 ? 11.805 13.57 1.359 1 94 74 LEU B CA 1
ATOM 2887 C C . LEU B 1 74 ? 10.789 12.453 1.15 1 94 74 LEU B C 1
ATOM 2889 O O . LEU B 1 74 ? 11.156 11.328 0.805 1 94 74 LEU B O 1
ATOM 2893 N N . ASN B 1 75 ? 9.594 12.742 1.348 1 92.94 75 ASN B N 1
ATOM 2894 C CA . ASN B 1 75 ? 8.57 11.75 1.059 1 92.94 75 ASN B CA 1
ATOM 2895 C C . ASN B 1 75 ? 8.562 11.359 -0.416 1 92.94 75 ASN B C 1
ATOM 2897 O O . ASN B 1 75 ? 8.43 10.18 -0.75 1 92.94 75 ASN B O 1
ATOM 2901 N N . LYS B 1 76 ? 8.727 12.297 -1.222 1 92.94 76 LYS B N 1
ATOM 2902 C CA . LYS B 1 76 ? 8.82 12.039 -2.654 1 92.94 76 LYS B CA 1
ATOM 2903 C C . LYS B 1 76 ? 10.078 11.234 -2.982 1 92.94 76 LYS B C 1
ATOM 2905 O O . LYS B 1 76 ? 10.031 10.305 -3.787 1 92.94 76 LYS B O 1
ATOM 2910 N N . VAL B 1 77 ? 11.109 11.602 -2.414 1 95.69 77 VAL B N 1
ATOM 2911 C CA . VAL B 1 77 ? 12.391 10.93 -2.609 1 95.69 77 VAL B CA 1
ATOM 2912 C C . VAL B 1 77 ? 12.281 9.477 -2.156 1 95.69 77 VAL B C 1
ATOM 2914 O O . VAL B 1 77 ? 12.797 8.57 -2.824 1 95.69 77 VAL B O 1
ATOM 2917 N N . GLU B 1 78 ? 11.656 9.289 -1.033 1 94.25 78 GLU B N 1
ATOM 2918 C CA . GLU B 1 78 ? 11.438 7.949 -0.497 1 94.25 78 GLU B CA 1
ATOM 2919 C C . GLU B 1 78 ? 10.648 7.086 -1.479 1 94.25 78 GLU B C 1
ATOM 2921 O O . GLU B 1 78 ? 11.016 5.941 -1.743 1 94.25 78 GLU B O 1
ATOM 2926 N N . ASP B 1 79 ? 9.633 7.645 -2.002 1 91.25 79 ASP B N 1
ATOM 2927 C CA . ASP B 1 79 ? 8.805 6.93 -2.967 1 91.25 79 ASP B CA 1
ATOM 2928 C C . ASP B 1 79 ? 9.617 6.516 -4.191 1 91.25 79 ASP B C 1
ATOM 2930 O O . ASP B 1 79 ? 9.523 5.379 -4.656 1 91.25 79 ASP B O 1
ATOM 2934 N N . LEU B 1 80 ? 10.414 7.371 -4.688 1 91.69 80 LEU B N 1
ATOM 2935 C CA . LEU B 1 80 ? 11.258 7.09 -5.844 1 91.69 80 LEU B CA 1
ATOM 2936 C C . LEU B 1 80 ? 12.281 6.008 -5.52 1 91.69 80 LEU B C 1
ATOM 2938 O O . LEU B 1 80 ? 12.5 5.09 -6.312 1 91.69 80 LEU B O 1
ATOM 2942 N N . SER B 1 81 ? 12.852 6.145 -4.363 1 92.06 81 SER B N 1
ATOM 2943 C CA . SER B 1 81 ? 13.875 5.195 -3.949 1 92.06 81 SER B CA 1
ATOM 2944 C C . SER B 1 81 ? 13.297 3.799 -3.758 1 92.06 81 SER B C 1
ATOM 2946 O O . SER B 1 81 ? 13.961 2.799 -4.043 1 92.06 81 SER B O 1
ATOM 2948 N N . LEU B 1 82 ? 12.102 3.777 -3.244 1 85.56 82 LEU B N 1
ATOM 2949 C CA . LEU B 1 82 ? 11.406 2.506 -3.066 1 85.56 82 LEU B CA 1
ATOM 2950 C C . LEU B 1 82 ? 11.219 1.8 -4.406 1 85.56 82 LEU B C 1
ATOM 2952 O O . LEU B 1 82 ? 11.258 0.57 -4.477 1 85.56 82 LEU B O 1
ATOM 2956 N N . ARG B 1 83 ? 11.086 2.57 -5.395 1 85.25 83 ARG B N 1
ATOM 2957 C CA . ARG B 1 83 ? 10.883 2.027 -6.734 1 85.25 83 ARG B CA 1
ATOM 2958 C C . ARG B 1 83 ? 12.211 1.901 -7.48 1 85.25 83 ARG B C 1
ATOM 2960 O O . ARG B 1 83 ? 12.227 1.601 -8.672 1 85.25 83 ARG B O 1
ATOM 2967 N N . LEU B 1 84 ? 13.25 2.219 -6.793 1 84.12 84 LEU B N 1
ATOM 2968 C CA . LEU B 1 84 ? 14.625 2.031 -7.246 1 84.12 84 LEU B CA 1
ATOM 2969 C C . LEU B 1 84 ? 15.008 3.096 -8.266 1 84.12 84 LEU B C 1
ATOM 2971 O O . LEU B 1 84 ? 15.984 2.928 -9.008 1 84.12 84 LEU B O 1
ATOM 2975 N N . PHE B 1 85 ? 14.273 4.152 -8.297 1 91.12 85 PHE B N 1
ATOM 2976 C CA . PHE B 1 85 ? 14.609 5.309 -9.117 1 91.12 85 PHE B CA 1
ATOM 2977 C C . PHE B 1 85 ? 15.555 6.242 -8.367 1 91.12 85 PHE B C 1
ATOM 2979 O O . PHE B 1 85 ? 15.227 7.406 -8.133 1 91.12 85 PHE B O 1
ATOM 2986 N N . HIS B 1 86 ? 16.75 5.848 -8.172 1 94.25 86 HIS B N 1
ATOM 2987 C CA . HIS B 1 86 ? 17.703 6.535 -7.301 1 94.25 86 HIS B CA 1
ATOM 2988 C C . HIS B 1 86 ? 18.25 7.793 -7.965 1 94.25 86 HIS B C 1
ATOM 2990 O O . HIS B 1 86 ? 18.516 8.789 -7.285 1 94.25 86 HIS B O 1
ATOM 2996 N N . LEU B 1 87 ? 18.391 7.73 -9.242 1 95.31 87 LEU B N 1
ATOM 2997 C CA . LEU B 1 87 ? 18.922 8.906 -9.93 1 95.31 87 LEU B CA 1
ATOM 2998 C C . LEU B 1 87 ? 17.922 10.055 -9.883 1 95.31 87 LEU B C 1
ATOM 3000 O O . LEU B 1 87 ? 18.281 11.195 -9.594 1 95.31 87 LEU B O 1
ATOM 3004 N N . GLU B 1 88 ? 16.656 9.758 -10.18 1 95.88 88 GLU B N 1
ATOM 3005 C CA . GLU B 1 88 ? 15.609 10.766 -10.078 1 95.88 88 GLU B CA 1
ATOM 3006 C C . GLU B 1 88 ? 15.516 11.32 -8.656 1 95.88 88 GLU B C 1
ATOM 3008 O O . GLU B 1 88 ? 15.336 12.531 -8.469 1 95.88 88 GLU B O 1
ATOM 3013 N N . ALA B 1 89 ? 15.625 10.445 -7.75 1 96.44 89 ALA B N 1
ATOM 3014 C CA . ALA B 1 89 ? 15.594 10.859 -6.352 1 96.44 89 ALA B CA 1
ATOM 3015 C C . ALA B 1 89 ? 16.766 11.781 -6.027 1 96.44 89 ALA B C 1
ATOM 3017 O O . ALA B 1 89 ? 16.609 12.781 -5.324 1 96.44 89 ALA B O 1
ATOM 3018 N N . TYR B 1 90 ? 17.906 11.43 -6.578 1 96.44 90 TYR B N 1
ATOM 3019 C CA . TYR B 1 90 ? 19.094 12.25 -6.395 1 96.44 90 TYR B CA 1
ATOM 3020 C C . TYR B 1 90 ? 18.875 13.664 -6.918 1 96.44 90 TYR B C 1
ATOM 3022 O O . TYR B 1 90 ? 19.203 14.648 -6.25 1 96.44 90 TYR B O 1
ATOM 3030 N N . ASN B 1 91 ? 18.344 13.742 -8.023 1 96.5 91 ASN B N 1
ATOM 3031 C CA . ASN B 1 91 ? 18.109 15.039 -8.656 1 96.5 91 ASN B CA 1
ATOM 3032 C C . ASN B 1 91 ? 17.141 15.891 -7.84 1 96.5 91 ASN B C 1
ATOM 3034 O O . ASN B 1 91 ? 17.312 17.109 -7.727 1 96.5 91 ASN B O 1
ATOM 3038 N N . LEU B 1 92 ? 16.156 15.258 -7.309 1 95.38 92 LEU B N 1
ATOM 3039 C CA . LEU B 1 92 ? 15.203 15.969 -6.473 1 95.38 92 LEU B CA 1
ATOM 3040 C C . LEU B 1 92 ? 15.875 16.531 -5.23 1 95.38 92 LEU B C 1
ATOM 3042 O O . LEU B 1 92 ? 15.531 17.641 -4.781 1 95.38 92 LEU B O 1
ATOM 3046 N N . LEU B 1 93 ? 16.828 15.852 -4.738 1 95.69 93 LEU B N 1
ATOM 3047 C CA . LEU B 1 93 ? 17.5 16.234 -3.498 1 95.69 93 LEU B CA 1
ATOM 3048 C C . LEU B 1 93 ? 18.438 17.422 -3.727 1 95.69 93 LEU B C 1
ATOM 3050 O O . LEU B 1 93 ? 18.859 18.062 -2.771 1 95.69 93 LEU B O 1
ATOM 3054 N N . GLN B 1 94 ? 18.703 17.641 -4.973 1 92.75 94 GLN B N 1
ATOM 3055 C CA . GLN B 1 94 ? 19.562 18.781 -5.277 1 92.75 94 GLN B CA 1
ATOM 3056 C C . GLN B 1 94 ? 18.891 20.094 -4.922 1 92.75 94 GLN B C 1
ATOM 3058 O O . GLN B 1 94 ? 19.547 21.125 -4.781 1 92.75 94 GLN B O 1
ATOM 3063 N N . GLU B 1 95 ? 17.625 20.094 -4.711 1 88.31 95 GLU B N 1
ATOM 3064 C CA . GLU B 1 95 ? 16.859 21.266 -4.332 1 88.31 95 GLU B CA 1
ATOM 3065 C C . GLU B 1 95 ? 17.109 21.641 -2.875 1 88.31 95 GLU B C 1
ATOM 3067 O O . GLU B 1 95 ? 16.781 22.75 -2.449 1 88.31 95 GLU B O 1
ATOM 3072 N N . VAL B 1 96 ? 17.641 20.734 -2.145 1 90.38 96 VAL B N 1
ATOM 3073 C CA . VAL B 1 96 ? 17.891 21 -0.731 1 90.38 96 VAL B CA 1
ATOM 3074 C C . VAL B 1 96 ? 19.141 21.859 -0.58 1 90.38 96 VAL B C 1
ATOM 3076 O O . VAL B 1 96 ? 20.203 21.531 -1.107 1 90.38 96 VAL B O 1
ATOM 3079 N N . PRO B 1 97 ? 18.938 22.922 0.062 1 82.19 97 PRO B N 1
ATOM 3080 C CA . PRO B 1 97 ? 20.094 23.797 0.255 1 82.19 97 PRO B CA 1
ATOM 3081 C C . PRO B 1 97 ? 21.219 23.125 1.047 1 82.19 97 PRO B C 1
ATOM 3083 O O . PRO B 1 97 ? 20.953 22.344 1.967 1 82.19 97 PRO B O 1
ATOM 3086 N N . GLU B 1 98 ? 22.469 23.5 0.7 1 79.06 98 GLU B N 1
ATOM 3087 C CA . GLU B 1 98 ? 23.625 22.984 1.425 1 79.06 98 GLU B CA 1
ATOM 3088 C C . GLU B 1 98 ? 23.703 23.562 2.836 1 79.06 98 GLU B C 1
ATOM 3090 O O . GLU B 1 98 ? 23.344 24.719 3.055 1 79.06 98 GLU B O 1
ATOM 3095 N N . GLY B 1 99 ? 24.109 22.844 3.723 1 76.38 99 GLY B N 1
ATOM 3096 C CA . GLY B 1 99 ? 24.312 23.312 5.086 1 76.38 99 GLY B CA 1
ATOM 3097 C C . GLY B 1 99 ? 23.016 23.453 5.863 1 76.38 99 GLY B C 1
ATOM 3098 O O . GLY B 1 99 ? 22.984 24.125 6.898 1 76.38 99 GLY B O 1
ATOM 3099 N N . LEU B 1 100 ? 22.016 22.906 5.34 1 80.12 100 LEU B N 1
ATOM 3100 C CA . LEU B 1 100 ? 20.719 22.969 6.004 1 80.12 100 LEU B CA 1
ATOM 3101 C C . LEU B 1 100 ? 20.75 22.25 7.348 1 80.12 100 LEU B C 1
ATOM 3103 O O . LEU B 1 100 ? 21.266 21.141 7.445 1 80.12 100 LEU B O 1
ATOM 3107 N N . ILE B 1 101 ? 20.328 23 8.391 1 77.19 101 ILE B N 1
ATOM 3108 C CA . ILE B 1 101 ? 20.234 22.406 9.727 1 77.19 101 ILE B CA 1
ATOM 3109 C C . ILE B 1 101 ? 18.766 22.25 10.117 1 77.19 101 ILE B C 1
ATOM 3111 O O . ILE B 1 101 ? 18 23.203 10.039 1 77.19 101 ILE B O 1
ATOM 3115 N N . LEU B 1 102 ? 18.391 21.031 10.422 1 78.56 102 LEU B N 1
ATOM 3116 C CA . LEU B 1 102 ? 17.016 20.734 10.82 1 78.56 102 LEU B CA 1
ATOM 3117 C C . LEU B 1 102 ? 16.922 20.484 12.32 1 78.56 102 LEU B C 1
ATOM 3119 O O . LEU B 1 102 ? 17.891 20 12.93 1 78.56 102 LEU B O 1
ATOM 3123 N N . SER B 1 103 ? 15.859 20.859 12.883 1 72.69 103 SER B N 1
ATOM 3124 C CA . SER B 1 103 ? 15.672 20.688 14.32 1 72.69 103 SER B CA 1
ATOM 3125 C C . SER B 1 103 ? 15.266 19.266 14.664 1 72.69 103 SER B C 1
ATOM 3127 O O . SER B 1 103 ? 15.609 18.75 15.727 1 72.69 103 SER B O 1
ATOM 3129 N N . ASN B 1 104 ? 14.594 18.625 13.844 1 78.31 104 ASN B N 1
ATOM 3130 C CA . ASN B 1 104 ? 14.125 17.25 14.031 1 78.31 104 ASN B CA 1
ATOM 3131 C C . ASN B 1 104 ? 15.203 16.234 13.68 1 78.31 104 ASN B C 1
ATOM 3133 O O . ASN B 1 104 ? 15.625 16.141 12.523 1 78.31 104 ASN B O 1
ATOM 3137 N N . ASN B 1 105 ? 15.633 15.555 14.625 1 82.94 105 ASN B N 1
ATOM 3138 C CA . ASN B 1 105 ? 16.719 14.594 14.445 1 82.94 105 ASN B CA 1
ATOM 3139 C C . ASN B 1 105 ? 16.359 13.516 13.43 1 82.94 105 ASN B C 1
ATOM 3141 O O . ASN B 1 105 ? 17.188 13.109 12.617 1 82.94 105 ASN B O 1
ATOM 3145 N N . GLU B 1 106 ? 15.172 13.039 13.531 1 88.25 106 GLU B N 1
ATOM 3146 C CA . GLU B 1 106 ? 14.742 11.992 12.609 1 88.25 106 GLU B CA 1
ATOM 3147 C C . GLU B 1 106 ? 14.734 12.508 11.164 1 88.25 106 GLU B C 1
ATOM 3149 O O . GLU B 1 106 ? 15.141 11.789 10.25 1 88.25 106 GLU B O 1
ATOM 3154 N N . LEU B 1 107 ? 14.297 13.664 11.039 1 89.19 107 LEU B N 1
ATOM 3155 C CA . LEU B 1 107 ? 14.266 14.258 9.711 1 89.19 107 LEU B CA 1
ATOM 3156 C C . LEU B 1 107 ? 15.68 14.469 9.18 1 89.19 107 LEU B C 1
ATOM 3158 O O . LEU B 1 107 ? 15.945 14.273 7.992 1 89.19 107 LEU B O 1
ATOM 3162 N N . THR B 1 108 ? 16.578 14.891 10.023 1 88.88 108 THR B N 1
ATOM 3163 C CA . THR B 1 108 ? 17.984 15.078 9.656 1 88.88 108 THR B CA 1
ATOM 3164 C C . THR B 1 108 ? 18.594 13.758 9.188 1 88.88 108 THR B C 1
ATOM 3166 O O . THR B 1 108 ? 19.234 13.703 8.141 1 88.88 108 THR B O 1
ATOM 3169 N N . THR B 1 109 ? 18.375 12.758 9.992 1 93.75 109 THR B N 1
ATOM 3170 C CA . THR B 1 109 ? 18.953 11.453 9.664 1 93.75 109 THR B CA 1
ATOM 3171 C C . THR B 1 109 ? 18.328 10.906 8.383 1 93.75 109 THR B C 1
ATOM 3173 O O . THR B 1 109 ? 19.031 10.281 7.57 1 93.75 109 THR B O 1
ATOM 3176 N N . LYS B 1 110 ? 17.078 11.094 8.227 1 95 110 LYS B N 1
ATOM 3177 C CA . LYS B 1 110 ? 16.391 10.711 7 1 95 110 LYS B CA 1
ATOM 3178 C C . LYS B 1 110 ? 17 11.383 5.781 1 95 110 LYS B C 1
ATOM 3180 O O . LYS B 1 110 ? 17.25 10.742 4.762 1 95 110 LYS B O 1
ATOM 3185 N N . LEU B 1 111 ? 17.25 12.641 5.965 1 94.94 111 LEU B N 1
ATOM 3186 C CA . LEU B 1 111 ? 17.875 13.398 4.887 1 94.94 111 LEU B CA 1
ATOM 3187 C C . LEU B 1 111 ? 19.25 12.852 4.562 1 94.94 111 LEU B C 1
ATOM 3189 O O . LEU B 1 111 ? 19.594 12.656 3.393 1 94.94 111 LEU B O 1
ATOM 3193 N N . LEU B 1 112 ? 20 12.641 5.551 1 94.94 112 LEU B N 1
ATOM 3194 C CA . LEU B 1 112 ? 21.359 12.133 5.367 1 94.94 112 LEU B CA 1
ATOM 3195 C C . LEU B 1 112 ? 21.344 10.773 4.672 1 94.94 112 LEU B C 1
ATOM 3197 O O . LEU B 1 112 ? 22.109 10.539 3.74 1 94.94 112 LEU B O 1
ATOM 3201 N N . TYR B 1 113 ? 20.484 9.906 5.105 1 97.19 113 TYR B N 1
ATOM 3202 C CA . TYR B 1 113 ? 20.375 8.586 4.496 1 97.19 113 TYR B CA 1
ATOM 3203 C C . TYR B 1 113 ? 20.062 8.688 3.006 1 97.19 113 TYR B C 1
ATOM 3205 O O . TYR B 1 113 ? 20.75 8.078 2.18 1 97.19 113 TYR B O 1
ATOM 3213 N N . TYR B 1 114 ? 19.078 9.5 2.672 1 97.75 114 TYR B N 1
ATOM 3214 C CA . TYR B 1 114 ? 18.641 9.555 1.277 1 97.75 114 TYR B CA 1
ATOM 3215 C C . TYR B 1 114 ? 19.672 10.281 0.42 1 97.75 114 TYR B C 1
ATOM 3217 O O . TYR B 1 114 ? 19.875 9.938 -0.748 1 97.75 114 TYR B O 1
ATOM 3225 N N . LYS B 1 115 ? 20.281 11.281 0.951 1 96.06 115 LYS B N 1
ATOM 3226 C CA . LYS B 1 115 ? 21.406 11.867 0.217 1 96.06 115 LYS B CA 1
ATOM 3227 C C . LYS B 1 115 ? 22.484 10.828 -0.05 1 96.06 115 LYS B C 1
ATOM 3229 O O . LYS B 1 115 ? 23.016 10.742 -1.162 1 96.06 115 LYS B O 1
ATOM 3234 N N . GLY B 1 116 ? 22.781 10.086 0.933 1 97.56 116 GLY B N 1
ATOM 3235 C CA . GLY B 1 116 ? 23.812 9.07 0.81 1 97.56 116 GLY B CA 1
ATOM 3236 C C . GLY B 1 116 ? 23.469 7.984 -0.194 1 97.56 116 GLY B C 1
ATOM 3237 O O . GLY B 1 116 ? 24.25 7.707 -1.107 1 97.56 116 GLY B O 1
ATOM 3238 N N . ILE B 1 117 ? 22.281 7.379 -0.055 1 97.75 117 ILE B N 1
ATOM 3239 C CA . ILE B 1 117 ? 21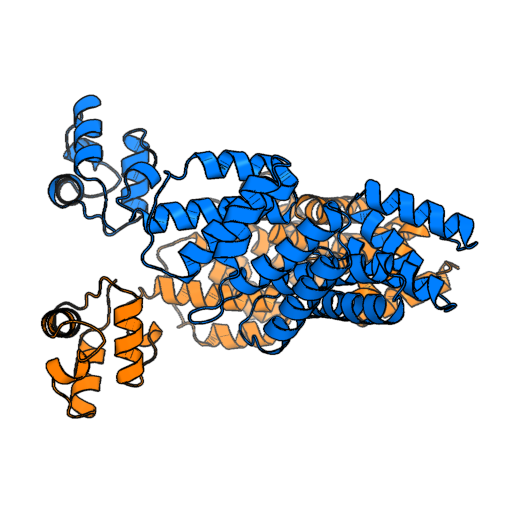.922 6.223 -0.867 1 97.75 117 ILE B CA 1
ATOM 3240 C C . ILE B 1 117 ? 21.734 6.648 -2.32 1 97.75 117 ILE B C 1
ATOM 3242 O O . ILE B 1 117 ? 22.094 5.906 -3.242 1 97.75 117 ILE B O 1
ATOM 3246 N N . THR B 1 118 ? 21.188 7.832 -2.545 1 97.62 118 THR B N 1
ATOM 3247 C CA . THR B 1 118 ? 21 8.297 -3.914 1 97.62 118 THR B CA 1
ATOM 3248 C C . THR B 1 118 ? 22.344 8.664 -4.547 1 97.62 118 THR B C 1
ATOM 3250 O O . THR B 1 118 ? 22.531 8.5 -5.754 1 97.62 118 THR B O 1
ATOM 3253 N N . CYS B 1 119 ? 23.297 9.117 -3.764 1 96.88 119 CYS B N 1
ATOM 3254 C CA . CYS B 1 119 ? 24.656 9.328 -4.262 1 96.88 119 CYS B CA 1
ATOM 3255 C C . CYS B 1 119 ? 25.312 8.008 -4.648 1 96.88 119 CYS B C 1
ATOM 3257 O O . CYS B 1 119 ? 25.984 7.918 -5.676 1 96.88 119 CYS B O 1
ATOM 3259 N N . LEU B 1 120 ? 25.062 7.105 -3.807 1 97.31 120 LEU B N 1
ATOM 3260 C CA . LEU B 1 120 ? 25.688 5.801 -4 1 97.31 120 LEU B CA 1
ATOM 3261 C C . LEU B 1 120 ? 25.125 5.102 -5.23 1 97.31 120 LEU B C 1
ATOM 3263 O O . LEU B 1 120 ? 25.875 4.703 -6.121 1 97.31 120 LEU B O 1
ATOM 3267 N N . LEU B 1 121 ? 23.797 5.004 -5.312 1 96.12 121 LEU B N 1
ATOM 3268 C CA . LEU B 1 121 ? 23.172 4.156 -6.32 1 96.12 121 LEU B CA 1
ATOM 3269 C C . LEU B 1 121 ? 22.719 4.98 -7.52 1 96.12 121 LEU B C 1
ATOM 3271 O O . LEU B 1 121 ? 22.547 4.445 -8.617 1 96.12 121 LEU B O 1
ATOM 3275 N N . GLY B 1 122 ? 22.516 6.223 -7.32 1 95.5 122 GLY B N 1
ATOM 3276 C CA . GLY B 1 122 ? 22.078 7.102 -8.398 1 95.5 122 GLY B CA 1
ATOM 3277 C C . GLY B 1 122 ? 23.234 7.742 -9.141 1 95.5 122 GLY B C 1
ATOM 3278 O O . GLY B 1 122 ? 23.5 7.426 -10.305 1 95.5 122 GLY B O 1
ATOM 3279 N N . LYS B 1 123 ? 23.922 8.516 -8.453 1 95.94 123 LYS B N 1
ATOM 3280 C CA . LYS B 1 123 ? 25.031 9.273 -9.039 1 95.94 123 LYS B CA 1
ATOM 3281 C C . LYS B 1 123 ? 26.297 8.438 -9.117 1 95.94 123 LYS B C 1
ATOM 3283 O O . LYS B 1 123 ? 27.234 8.781 -9.836 1 95.94 123 LYS B O 1
ATOM 3288 N N . LYS B 1 124 ? 26.422 7.367 -8.367 1 96 124 LYS B N 1
ATOM 3289 C CA . LYS B 1 124 ? 27.562 6.477 -8.281 1 96 124 LYS B CA 1
ATOM 3290 C C . LYS B 1 124 ? 28.797 7.219 -7.762 1 96 124 LYS B C 1
ATOM 3292 O O . LYS B 1 124 ? 29.891 7.059 -8.289 1 96 124 LYS B O 1
ATOM 3297 N N . ASP B 1 125 ? 28.5 8.086 -6.957 1 95.88 125 ASP B N 1
ATOM 3298 C CA . ASP B 1 125 ? 29.562 8.805 -6.242 1 95.88 125 ASP B CA 1
ATOM 3299 C C . ASP B 1 125 ? 29.766 8.219 -4.848 1 95.88 125 ASP B C 1
ATOM 3301 O O . ASP B 1 125 ? 29.156 8.664 -3.881 1 95.88 125 ASP B O 1
ATOM 3305 N N . LYS B 1 126 ? 30.734 7.469 -4.676 1 96.62 126 LYS B N 1
ATOM 3306 C CA . LYS B 1 126 ? 30.969 6.719 -3.445 1 96.62 126 LYS B CA 1
ATOM 3307 C C . LYS B 1 126 ? 31.469 7.633 -2.336 1 96.62 126 LYS B C 1
ATOM 3309 O O . LYS B 1 126 ? 31.141 7.445 -1.165 1 96.62 126 LYS B O 1
ATOM 3314 N N . ALA B 1 127 ? 32.312 8.531 -2.764 1 95.88 127 ALA B N 1
ATOM 3315 C CA . ALA B 1 127 ? 32.906 9.422 -1.771 1 95.88 127 ALA B CA 1
ATOM 3316 C C . ALA B 1 127 ? 31.828 10.25 -1.066 1 95.88 127 ALA B C 1
ATOM 3318 O O . ALA B 1 127 ? 31.781 10.305 0.165 1 95.88 127 ALA B O 1
ATOM 3319 N N . GLU B 1 128 ? 31.016 10.828 -1.846 1 95.25 128 GLU B N 1
ATOM 3320 C CA . GLU B 1 128 ? 29.938 11.633 -1.28 1 95.25 128 GLU B CA 1
ATOM 3321 C C . GLU B 1 128 ? 28.953 10.766 -0.509 1 95.25 128 GLU B C 1
ATOM 3323 O O . GLU B 1 128 ? 28.422 11.18 0.53 1 95.25 128 GLU B O 1
ATOM 3328 N N . ALA B 1 129 ? 28.641 9.633 -1.066 1 97.88 129 ALA B N 1
ATOM 3329 C CA . ALA B 1 129 ? 27.766 8.695 -0.378 1 97.88 129 ALA B CA 1
ATOM 3330 C C . ALA B 1 129 ? 28.312 8.352 1.007 1 97.88 129 ALA B C 1
ATOM 3332 O O . ALA B 1 129 ? 27.562 8.352 1.988 1 97.88 129 ALA B O 1
ATOM 3333 N N . LEU B 1 130 ? 29.609 8.086 1.037 1 96.88 130 LEU B N 1
ATOM 3334 C CA . LEU B 1 130 ? 30.266 7.727 2.291 1 96.88 130 LEU B CA 1
ATOM 3335 C C . LEU B 1 130 ? 30.109 8.844 3.32 1 96.88 130 LEU B C 1
ATOM 3337 O O . LEU B 1 130 ? 29.844 8.578 4.492 1 96.88 130 LEU B O 1
ATOM 3341 N N . PHE B 1 131 ? 30.281 9.992 2.855 1 95.31 131 PHE B N 1
ATOM 3342 C CA . PHE B 1 131 ? 30.188 11.164 3.725 1 95.31 131 PHE B CA 1
ATOM 3343 C C . PHE B 1 131 ? 28.828 11.219 4.395 1 95.31 131 PHE B C 1
ATOM 3345 O O . PHE B 1 131 ? 28.734 11.32 5.621 1 95.31 131 PHE B O 1
ATOM 3352 N N . TYR B 1 132 ? 27.781 11.148 3.639 1 95.81 132 TYR B N 1
ATOM 3353 C CA . TYR B 1 132 ? 26.438 11.289 4.16 1 95.81 132 TYR B CA 1
ATOM 3354 C C . TYR B 1 132 ? 26.031 10.062 4.973 1 95.81 132 TYR B C 1
ATOM 3356 O O . TYR B 1 132 ? 25.438 10.195 6.043 1 95.81 132 TYR B O 1
ATOM 3364 N N . LEU B 1 133 ? 26.359 8.883 4.527 1 97.75 133 LEU B N 1
ATOM 3365 C CA . LEU B 1 133 ? 25.922 7.656 5.188 1 97.75 133 LEU B CA 1
ATOM 3366 C C . LEU B 1 133 ? 26.625 7.488 6.531 1 97.75 133 LEU B C 1
ATOM 3368 O O . LEU B 1 133 ? 26.031 7.008 7.496 1 97.75 133 LEU B O 1
ATOM 3372 N N . TYR B 1 134 ? 27.875 7.879 6.59 1 95.56 134 TYR B N 1
ATOM 3373 C CA . TYR B 1 134 ? 28.594 7.809 7.859 1 95.56 134 TYR B CA 1
ATOM 3374 C C . TYR B 1 134 ? 27.953 8.719 8.898 1 95.56 134 TYR B C 1
ATOM 3376 O O . TYR B 1 134 ? 27.781 8.336 10.055 1 95.56 134 TYR B O 1
ATOM 3384 N N . ARG B 1 135 ? 27.625 9.852 8.492 1 92.94 135 ARG B N 1
ATOM 3385 C CA . ARG B 1 135 ? 26.969 10.797 9.391 1 92.94 135 ARG B CA 1
ATOM 3386 C C . ARG B 1 135 ? 25.578 10.305 9.789 1 92.94 135 ARG B C 1
ATOM 3388 O O . ARG B 1 135 ? 25.188 10.438 10.953 1 92.94 135 ARG B O 1
ATOM 3395 N N . GLY B 1 136 ? 24.922 9.75 8.82 1 94.88 136 GLY B N 1
ATOM 3396 C CA . GLY B 1 136 ? 23.594 9.227 9.102 1 94.88 136 GLY B CA 1
ATOM 3397 C C . GLY B 1 136 ? 23.609 8.023 10.031 1 94.88 136 GLY B C 1
ATOM 3398 O O . GLY B 1 136 ? 22.641 7.77 10.75 1 94.88 136 GLY B O 1
ATOM 3399 N N . ALA B 1 137 ? 24.672 7.324 9.977 1 94.56 137 ALA B N 1
ATOM 3400 C CA . ALA B 1 137 ? 24.797 6.086 10.742 1 94.56 137 ALA B CA 1
ATOM 3401 C C . ALA B 1 137 ? 25.188 6.371 12.188 1 94.56 137 ALA B C 1
ATOM 3403 O O . ALA B 1 137 ? 25.109 5.488 13.047 1 94.56 137 ALA B O 1
ATOM 3404 N N . GLU B 1 138 ? 25.625 7.566 12.406 1 85.06 138 GLU B N 1
ATOM 3405 C CA . GLU B 1 138 ? 26.062 7.918 13.758 1 85.06 138 GLU B CA 1
ATOM 3406 C C . GLU B 1 138 ? 24.906 7.773 14.758 1 85.06 138 GLU B C 1
ATOM 3408 O O . GLU B 1 138 ? 23.859 8.383 14.586 1 85.06 138 GLU B O 1
ATOM 3413 N N . ILE B 1 139 ? 24.984 6.844 15.578 1 66.31 139 ILE B N 1
ATOM 3414 C CA . ILE B 1 139 ? 23.969 6.508 16.578 1 66.31 139 ILE B CA 1
ATOM 3415 C C . ILE B 1 139 ? 24.219 7.305 17.859 1 66.31 139 ILE B C 1
ATOM 3417 O O . ILE B 1 139 ? 25.078 6.938 18.672 1 66.31 139 ILE B O 1
ATOM 3421 N N . ASP B 1 140 ? 24.141 8.523 17.766 1 58.72 140 ASP B N 1
ATOM 3422 C CA . ASP B 1 140 ? 24.5 9.328 18.938 1 58.72 140 ASP B CA 1
ATOM 3423 C C . ASP B 1 140 ? 23.328 9.414 19.922 1 58.72 140 ASP B C 1
ATOM 3425 O O . ASP B 1 140 ? 23.531 9.391 21.141 1 58.72 140 ASP B O 1
ATOM 3429 N N . ARG B 1 141 ? 22.125 9.625 19.516 1 65.56 141 ARG B N 1
ATOM 3430 C CA . ARG B 1 141 ? 20.969 9.781 20.391 1 65.56 141 ARG B CA 1
ATOM 3431 C C . ARG B 1 141 ? 19.953 8.656 20.172 1 65.56 141 ARG B C 1
ATOM 3433 O O . ARG B 1 141 ? 20.328 7.484 20.156 1 65.56 141 ARG B O 1
ATOM 3440 N N . LYS B 1 142 ? 18.828 8.914 20.109 1 81.62 142 LYS B N 1
ATOM 3441 C CA . LYS B 1 142 ? 17.703 8 19.906 1 81.62 142 LYS B CA 1
ATOM 3442 C C . LYS B 1 142 ? 17.719 7.418 18.5 1 81.62 142 LYS B C 1
ATOM 3444 O O . LYS B 1 142 ? 17.594 8.148 17.516 1 81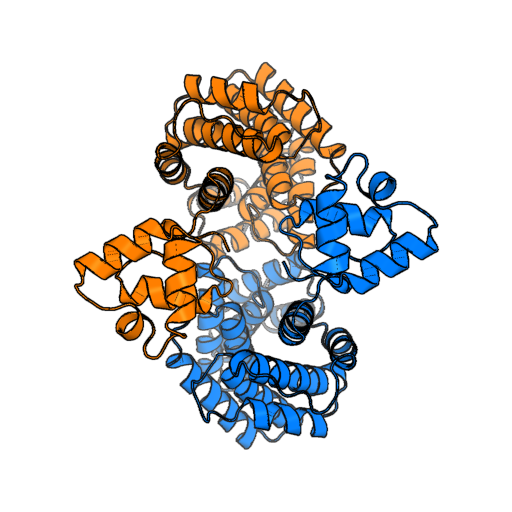.62 142 LYS B O 1
ATOM 3449 N N . VAL B 1 143 ? 18.172 6.113 18.531 1 88.31 143 VAL B N 1
ATOM 3450 C CA . VAL B 1 143 ? 18.297 5.402 17.266 1 88.31 143 VAL B CA 1
ATOM 3451 C C . VAL B 1 143 ? 16.938 5.387 16.547 1 88.31 143 VAL B C 1
ATOM 3453 O O . VAL B 1 143 ? 15.914 5.098 17.156 1 88.31 143 VAL B O 1
ATOM 3456 N N . ASN B 1 144 ? 16.969 5.844 15.328 1 91.44 144 ASN B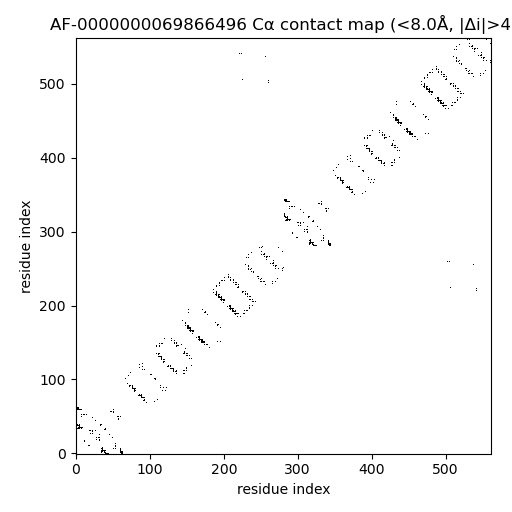 N 1
ATOM 3457 C CA . ASN B 1 144 ? 15.781 5.684 14.484 1 91.44 144 ASN B CA 1
ATOM 3458 C C . ASN B 1 144 ? 16.078 4.82 13.266 1 91.44 144 ASN B C 1
ATOM 3460 O O . ASN B 1 144 ? 17.203 4.367 13.078 1 91.44 144 ASN B O 1
ATOM 3464 N N . ILE B 1 145 ? 15.141 4.531 12.414 1 95.38 145 ILE B N 1
ATOM 3465 C CA . ILE B 1 145 ? 15.242 3.523 11.359 1 95.38 145 ILE B CA 1
ATOM 3466 C C . ILE B 1 145 ? 16.234 3.982 10.297 1 95.38 145 ILE B C 1
ATOM 3468 O O . ILE B 1 145 ? 16.891 3.158 9.656 1 95.38 145 ILE B O 1
ATOM 3472 N N . TYR B 1 146 ? 16.422 5.262 10.172 1 95.81 146 TYR B N 1
ATOM 3473 C CA . TYR B 1 146 ? 17.312 5.777 9.133 1 95.81 146 TYR B CA 1
ATOM 3474 C C . TYR B 1 146 ? 18.766 5.633 9.531 1 95.81 146 TYR B C 1
ATOM 3476 O O . TYR B 1 146 ? 19.656 5.551 8.672 1 95.81 146 TYR B O 1
ATOM 3484 N N . ASN B 1 147 ? 19.016 5.613 10.812 1 96.44 147 ASN B N 1
ATOM 3485 C CA . ASN B 1 147 ? 20.359 5.227 11.25 1 96.44 147 ASN B CA 1
ATOM 3486 C C . ASN B 1 147 ? 20.703 3.811 10.797 1 96.44 147 ASN B C 1
ATOM 3488 O O . ASN B 1 147 ? 21.797 3.572 10.281 1 96.44 147 ASN B O 1
ATOM 3492 N N . ILE B 1 148 ? 19.781 2.994 11.016 1 97.56 148 ILE B N 1
ATOM 3493 C CA . ILE B 1 148 ? 19.969 1.58 10.711 1 97.56 148 ILE B CA 1
ATOM 3494 C C . ILE B 1 148 ? 20.094 1.387 9.203 1 97.56 148 ILE B C 1
ATOM 3496 O O . ILE B 1 148 ? 20.969 0.648 8.734 1 97.56 148 ILE B O 1
ATOM 3500 N N . LEU B 1 149 ? 19.281 2.07 8.523 1 97.56 149 LEU B N 1
ATOM 3501 C CA . LEU B 1 149 ? 19.344 2.041 7.062 1 97.56 149 LEU B CA 1
ATOM 3502 C C . LEU B 1 149 ? 20.703 2.543 6.57 1 97.56 149 LEU B C 1
ATOM 3504 O O . LEU B 1 149 ? 21.25 2 5.613 1 97.56 149 LEU B O 1
ATOM 3508 N N . SER B 1 150 ? 21.203 3.559 7.184 1 98 150 SER B N 1
ATOM 3509 C CA . SER B 1 150 ? 22.5 4.09 6.812 1 98 150 SER B CA 1
ATOM 3510 C C . SER B 1 150 ? 23.609 3.062 7.055 1 98 150 SER B C 1
ATOM 3512 O O . SER B 1 150 ? 24.516 2.91 6.23 1 98 150 SER B O 1
ATOM 3514 N N . LEU B 1 151 ? 23.5 2.402 8.148 1 97.81 151 LEU B N 1
ATOM 3515 C CA . LEU B 1 151 ? 24.438 1.325 8.414 1 97.81 151 LEU B CA 1
ATOM 3516 C C . LEU B 1 151 ? 24.391 0.271 7.316 1 97.81 151 LEU B C 1
ATOM 3518 O O . LEU B 1 151 ? 25.438 -0.158 6.816 1 97.81 151 LEU B O 1
ATOM 3522 N N . ASN B 1 152 ? 23.234 -0.118 6.969 1 98.5 152 ASN B N 1
ATOM 3523 C CA . ASN B 1 152 ? 23.062 -1.126 5.926 1 98.5 152 ASN B CA 1
ATOM 3524 C C . ASN B 1 152 ? 23.609 -0.647 4.586 1 98.5 152 ASN B C 1
ATOM 3526 O O . ASN B 1 152 ? 24.25 -1.415 3.859 1 98.5 152 ASN B O 1
ATOM 3530 N N . ALA B 1 153 ? 23.391 0.592 4.316 1 98.31 153 ALA B N 1
ATOM 3531 C CA . ALA B 1 153 ? 23.875 1.182 3.07 1 98.31 153 ALA B CA 1
ATOM 3532 C C . ALA B 1 153 ? 25.391 1.234 3.047 1 98.31 153 ALA B C 1
ATOM 3534 O O . ALA B 1 153 ? 26.016 1.099 1.986 1 98.31 153 ALA B O 1
ATOM 3535 N N . LEU B 1 154 ? 25.953 1.499 4.203 1 98.06 154 LEU B N 1
ATOM 3536 C CA . LEU B 1 154 ? 27.406 1.427 4.285 1 98.06 154 LEU B CA 1
ATOM 3537 C C . LEU B 1 154 ? 27.906 0.029 3.93 1 98.06 154 LEU B C 1
ATOM 3539 O O . LEU B 1 154 ? 28.953 -0.12 3.293 1 98.06 154 LEU B O 1
ATOM 3543 N N . GLY B 1 155 ? 27.141 -0.968 4.379 1 98.44 155 GLY B N 1
ATOM 3544 C CA . GLY B 1 155 ? 27.469 -2.318 3.947 1 98.44 155 GLY B CA 1
ATOM 3545 C C . GLY B 1 155 ? 27.469 -2.477 2.439 1 98.44 155 GLY B C 1
ATOM 3546 O O . GLY B 1 155 ? 28.406 -3.035 1.87 1 98.44 155 GLY B O 1
ATOM 3547 N N . THR B 1 156 ? 26.484 -1.929 1.805 1 98.12 156 THR B N 1
ATOM 3548 C CA . THR B 1 156 ? 26.375 -1.975 0.351 1 98.12 156 THR B CA 1
ATOM 3549 C C . THR B 1 156 ? 27.547 -1.243 -0.301 1 98.12 156 THR B C 1
ATOM 3551 O O . THR B 1 156 ? 28.094 -1.716 -1.293 1 98.12 156 THR B O 1
ATOM 3554 N N . LEU B 1 157 ? 27.844 -0.124 0.236 1 97.94 157 LEU B N 1
ATOM 3555 C CA . LEU B 1 157 ? 28.938 0.676 -0.285 1 97.94 157 LEU B CA 1
ATOM 3556 C C . LEU B 1 157 ? 30.25 -0.117 -0.266 1 97.94 157 LEU B C 1
ATOM 3558 O O . LEU B 1 157 ? 30.938 -0.205 -1.282 1 97.94 157 LEU B O 1
ATOM 3562 N N . TYR B 1 158 ? 30.547 -0.722 0.84 1 97.88 158 TYR B N 1
ATOM 3563 C CA . TYR B 1 158 ? 31.797 -1.453 0.972 1 97.88 158 TYR B CA 1
ATOM 3564 C C . TYR B 1 158 ? 31.781 -2.73 0.142 1 97.88 158 TYR B C 1
ATOM 3566 O O . TYR B 1 158 ? 32.812 -3.184 -0.341 1 97.88 158 TYR B O 1
ATOM 3574 N N . GLU B 1 159 ? 30.609 -3.297 -0.016 1 97 159 GLU B N 1
ATOM 3575 C CA . GLU B 1 159 ? 30.469 -4.426 -0.934 1 97 159 GLU B CA 1
ATOM 3576 C C . GLU B 1 159 ? 30.859 -4.031 -2.355 1 97 159 GLU B C 1
ATOM 3578 O O . GLU B 1 159 ? 31.594 -4.762 -3.029 1 97 159 GLU B O 1
ATOM 3583 N N . LEU B 1 160 ? 30.422 -2.887 -2.75 1 96.25 160 LEU B N 1
ATOM 3584 C CA . LEU B 1 160 ? 30.734 -2.381 -4.082 1 96.25 160 LEU B CA 1
ATOM 3585 C C . LEU B 1 160 ? 32.219 -2.088 -4.211 1 96.25 160 LEU B C 1
ATOM 3587 O O . LEU B 1 160 ? 32.781 -2.223 -5.297 1 96.25 160 LEU B O 1
ATOM 3591 N N . GLU B 1 161 ? 32.812 -1.763 -3.162 1 96 161 GLU B N 1
ATOM 3592 C CA . GLU B 1 161 ? 34.25 -1.515 -3.131 1 96 161 GLU B CA 1
ATOM 3593 C C . GLU B 1 161 ? 35.031 -2.818 -3.006 1 96 161 GLU B C 1
ATOM 3595 O O . GLU B 1 161 ? 36.281 -2.809 -2.959 1 96 161 GLU B O 1
ATOM 3600 N N . LYS B 1 162 ? 34.344 -3.889 -2.857 1 96.31 162 LYS B N 1
ATOM 3601 C CA . LYS B 1 162 ? 34.906 -5.23 -2.74 1 96.31 162 LYS B CA 1
ATOM 3602 C C . LYS B 1 162 ? 35.656 -5.398 -1.418 1 96.31 162 LYS B C 1
ATOM 3604 O O . LYS B 1 162 ? 36.562 -6.215 -1.315 1 96.31 162 LYS B O 1
ATOM 3609 N N . ASP B 1 163 ? 35.375 -4.531 -0.56 1 97.25 163 ASP B N 1
ATOM 3610 C CA . ASP B 1 163 ? 35.812 -4.711 0.812 1 97.25 163 ASP B CA 1
ATOM 3611 C C . ASP B 1 163 ? 34.812 -5.488 1.641 1 97.25 163 ASP B C 1
ATOM 3613 O O . ASP B 1 163 ? 34.062 -4.898 2.432 1 97.25 163 ASP B O 1
ATOM 3617 N N . MET B 1 164 ? 34.875 -6.762 1.572 1 97.81 164 MET B N 1
ATOM 3618 C CA . MET B 1 164 ? 33.844 -7.641 2.113 1 97.81 164 MET B CA 1
ATOM 3619 C C . MET B 1 164 ? 33.875 -7.645 3.639 1 97.81 164 MET B C 1
ATOM 3621 O O . MET B 1 164 ? 32.844 -7.805 4.285 1 97.81 164 MET B O 1
ATOM 3625 N N . ARG B 1 165 ? 35 -7.52 4.164 1 97.44 165 ARG B N 1
ATOM 3626 C CA . ARG B 1 165 ? 35.125 -7.508 5.621 1 97.44 165 ARG B CA 1
ATOM 3627 C C . ARG B 1 165 ? 34.375 -6.324 6.219 1 97.44 165 ARG B C 1
ATOM 3629 O O . ARG B 1 165 ? 33.562 -6.492 7.148 1 97.44 165 ARG B O 1
ATOM 3636 N N . LYS B 1 166 ? 34.688 -5.184 5.746 1 97.62 166 LYS B N 1
ATOM 3637 C CA . LYS B 1 166 ? 33.969 -3.994 6.227 1 97.62 166 LYS B CA 1
ATOM 3638 C C . LYS B 1 166 ? 32.469 -4.074 5.934 1 97.62 166 LYS B C 1
ATOM 3640 O O . LYS B 1 166 ? 31.656 -3.686 6.766 1 97.62 166 LYS B O 1
ATOM 3645 N N . ALA B 1 167 ? 32.156 -4.547 4.75 1 98.56 167 ALA B N 1
ATOM 3646 C CA . ALA B 1 167 ? 30.734 -4.727 4.398 1 98.56 167 ALA B CA 1
ATOM 3647 C C . ALA B 1 167 ? 30.016 -5.578 5.438 1 98.56 167 ALA B C 1
ATOM 3649 O O . ALA B 1 167 ? 28.938 -5.211 5.918 1 98.56 167 ALA B O 1
ATOM 3650 N N . GLN B 1 168 ? 30.641 -6.633 5.801 1 98.56 168 GLN B N 1
ATOM 3651 C CA . GLN B 1 168 ? 30.047 -7.562 6.754 1 98.56 168 GLN B CA 1
ATOM 3652 C C . GLN B 1 168 ? 29.812 -6.895 8.102 1 98.56 168 GLN B C 1
ATOM 3654 O O . GLN B 1 168 ? 28.766 -7.109 8.734 1 98.56 168 GLN B O 1
ATOM 3659 N N . VAL B 1 169 ? 30.781 -6.145 8.516 1 98.25 169 VAL B N 1
ATOM 3660 C CA . VAL B 1 169 ? 30.688 -5.457 9.805 1 98.25 169 VAL B CA 1
ATOM 3661 C C . VAL B 1 169 ? 29.438 -4.566 9.812 1 98.25 169 VAL B C 1
ATOM 3663 O O . VAL B 1 169 ? 28.656 -4.594 10.766 1 98.25 169 VAL B O 1
ATOM 3666 N N . TYR B 1 170 ? 29.234 -3.846 8.789 1 98.12 170 TYR B N 1
ATOM 3667 C CA . TYR B 1 170 ? 28.141 -2.883 8.742 1 98.12 170 TYR B CA 1
ATOM 3668 C C . TYR B 1 170 ? 26.812 -3.588 8.562 1 98.12 170 TYR B C 1
ATOM 3670 O O . TYR B 1 170 ? 25.797 -3.189 9.156 1 98.12 170 TYR B O 1
ATOM 3678 N N . TYR B 1 171 ? 26.719 -4.609 7.723 1 98.56 171 TYR B N 1
ATOM 3679 C CA . TYR B 1 171 ? 25.484 -5.395 7.617 1 98.56 171 TYR B CA 1
ATOM 3680 C C . TYR B 1 171 ? 25.109 -5.996 8.961 1 98.56 171 TYR B C 1
ATOM 3682 O O . TYR B 1 171 ? 23.953 -5.945 9.367 1 98.56 171 TYR B O 1
ATOM 3690 N N . GLU B 1 172 ? 26.125 -6.512 9.664 1 98.38 172 GLU B N 1
ATOM 3691 C CA . GLU B 1 172 ? 25.875 -7.125 10.961 1 98.38 172 GLU B CA 1
ATOM 3692 C C . GLU B 1 172 ? 25.391 -6.09 11.977 1 98.38 172 GLU B C 1
ATOM 3694 O O . GLU B 1 172 ? 24.453 -6.352 12.742 1 98.38 172 GLU B O 1
ATOM 3699 N N . LYS B 1 173 ? 26.031 -5.031 11.945 1 97.12 173 LYS B N 1
ATOM 3700 C CA . LYS B 1 173 ? 25.625 -3.967 12.859 1 97.12 173 LYS B CA 1
ATOM 3701 C C . LYS B 1 173 ? 24.188 -3.52 12.57 1 97.12 173 LYS B C 1
ATOM 3703 O O . LYS B 1 173 ? 23.422 -3.275 13.492 1 97.12 173 LYS B O 1
ATOM 3708 N N . SER B 1 174 ? 23.844 -3.35 11.297 1 98.19 174 SER B N 1
ATOM 3709 C CA . SER B 1 174 ? 22.484 -2.955 10.922 1 98.19 174 SER B CA 1
ATOM 3710 C C . SER B 1 174 ? 21.469 -3.979 11.391 1 98.19 174 SER B C 1
ATOM 3712 O O . SER B 1 174 ? 20.406 -3.611 11.891 1 98.19 174 SER B O 1
ATOM 3714 N N . LEU B 1 175 ? 21.766 -5.246 11.289 1 98.31 175 LEU B N 1
ATOM 3715 C CA . LEU B 1 175 ? 20.859 -6.309 11.711 1 98.31 175 LEU B CA 1
ATOM 3716 C C . LEU B 1 175 ? 20.703 -6.32 13.227 1 98.31 175 LEU B C 1
ATOM 3718 O O . LEU B 1 175 ? 19.609 -6.535 13.742 1 98.31 175 LEU B O 1
ATOM 3722 N N . GLN B 1 176 ? 21.766 -6.137 13.906 1 97.06 176 GLN B N 1
ATOM 3723 C CA . GLN B 1 176 ? 21.734 -6.105 15.367 1 97.06 176 GLN B CA 1
ATOM 3724 C C . GLN B 1 176 ? 20.859 -4.957 15.867 1 97.06 176 GLN B C 1
ATOM 3726 O O . GLN B 1 176 ? 20.031 -5.148 16.766 1 97.06 176 GLN B O 1
ATOM 3731 N N . GLU B 1 177 ? 21.094 -3.805 15.344 1 96 177 GLU B N 1
ATOM 3732 C CA . GLU B 1 177 ? 20.281 -2.646 15.727 1 96 177 GLU B CA 1
ATOM 3733 C C . GLU B 1 177 ? 18.828 -2.848 15.352 1 96 177 GLU B C 1
ATOM 3735 O O . GLU B 1 177 ? 17.922 -2.412 16.078 1 96 177 GLU B O 1
ATOM 3740 N N . LEU B 1 178 ? 18.578 -3.467 14.227 1 97.12 178 LEU B N 1
ATOM 3741 C CA . LEU B 1 178 ? 17.219 -3.715 13.766 1 97.12 178 LEU B CA 1
ATOM 3742 C C . LEU B 1 178 ? 16.469 -4.621 14.734 1 97.12 178 LEU B C 1
ATOM 3744 O O . LEU B 1 178 ? 15.281 -4.422 14.984 1 97.12 178 LEU B O 1
ATOM 3748 N N . GLU B 1 179 ? 17.109 -5.598 15.234 1 95.19 179 GLU B N 1
ATOM 3749 C CA . GLU B 1 179 ? 16.516 -6.539 16.172 1 95.19 179 GLU B CA 1
ATOM 3750 C C . GLU B 1 179 ? 16.016 -5.828 17.422 1 95.19 179 GLU B C 1
ATOM 3752 O O . GLU B 1 179 ? 15.016 -6.234 18.016 1 95.19 179 GLU B O 1
ATOM 3757 N N . GLN B 1 180 ? 16.656 -4.789 17.766 1 92.5 180 GLN B N 1
ATOM 3758 C CA . GLN B 1 180 ? 16.312 -4.055 18.969 1 92.5 180 GLN B CA 1
ATOM 3759 C C . GLN B 1 180 ? 15.273 -2.973 18.688 1 92.5 180 GLN B C 1
ATOM 3761 O O . GLN B 1 180 ? 14.664 -2.434 19.609 1 92.5 180 GLN B O 1
ATOM 3766 N N . PHE B 1 181 ? 15.148 -2.715 17.469 1 92.75 181 PHE B N 1
ATOM 3767 C CA . PHE B 1 181 ? 14.258 -1.638 17.062 1 92.75 181 PHE B CA 1
ATOM 3768 C C . PHE B 1 181 ? 12.812 -2.119 17.031 1 92.75 181 PHE B C 1
ATOM 3770 O O . PHE B 1 181 ? 12.453 -2.994 16.25 1 92.75 181 PHE B O 1
ATOM 3777 N N . LYS B 1 182 ? 11.859 -1.492 17.766 1 88.62 182 LYS B N 1
ATOM 3778 C CA . LYS B 1 182 ? 10.531 -2.061 17.984 1 88.62 182 LYS B CA 1
ATOM 3779 C C . LYS B 1 182 ? 9.469 -1.256 17.25 1 88.62 182 LYS B C 1
ATOM 3781 O O . LYS B 1 182 ? 8.336 -1.725 17.078 1 88.62 182 LYS B O 1
ATOM 3786 N N . LEU B 1 183 ? 9.867 -0.131 16.719 1 87.06 183 LEU B N 1
ATOM 3787 C CA . LEU B 1 183 ? 8.867 0.7 16.047 1 87.06 183 LEU B CA 1
ATOM 3788 C C . LEU B 1 183 ? 8.5 0.119 14.688 1 87.06 183 LEU B C 1
ATOM 3790 O O . LEU B 1 183 ? 9.297 -0.589 14.07 1 87.06 183 LEU B O 1
ATOM 3794 N N . GLU B 1 184 ? 7.309 0.397 14.219 1 88.69 184 GLU B N 1
ATOM 3795 C CA . GLU B 1 184 ? 6.82 -0.119 12.945 1 88.69 184 GLU B CA 1
ATOM 3796 C C . GLU B 1 184 ? 7.602 0.468 11.773 1 88.69 184 GLU B C 1
ATOM 3798 O O . GLU B 1 184 ? 7.73 1.688 11.656 1 88.69 184 GLU B O 1
ATOM 3803 N N . CYS B 1 185 ? 8.172 -0.352 10.938 1 92.25 185 CYS B N 1
ATOM 3804 C CA . CYS B 1 185 ? 8.977 0.013 9.773 1 92.25 185 CYS B CA 1
ATOM 3805 C C . CYS B 1 185 ? 9.141 -1.175 8.828 1 92.25 185 CYS B C 1
ATOM 3807 O O . CYS B 1 185 ? 10.266 -1.524 8.461 1 92.25 185 CYS B O 1
ATOM 3809 N N . SER B 1 186 ? 8.086 -1.686 8.312 1 93.19 186 SER B N 1
ATOM 3810 C CA . SER B 1 186 ? 8.078 -2.961 7.602 1 93.19 186 SER B CA 1
ATOM 3811 C C . SER B 1 186 ? 8.859 -2.873 6.293 1 93.19 186 SER B C 1
ATOM 3813 O O . SER B 1 186 ? 9.656 -3.758 5.984 1 93.19 186 SER B O 1
ATOM 3815 N N . LEU B 1 187 ? 8.656 -1.801 5.555 1 93.31 187 LEU B N 1
ATOM 3816 C CA . LEU B 1 187 ? 9.312 -1.663 4.258 1 93.31 187 LEU B CA 1
ATOM 3817 C C . LEU B 1 187 ? 10.82 -1.553 4.422 1 93.31 187 LEU B C 1
ATOM 3819 O O . LEU B 1 187 ? 11.578 -2.195 3.691 1 93.31 187 LEU B O 1
ATOM 3823 N N . GLU B 1 188 ? 11.195 -0.768 5.418 1 95.31 188 GLU B N 1
ATOM 3824 C CA . GLU B 1 188 ? 12.617 -0.595 5.707 1 95.31 188 GLU B CA 1
ATOM 3825 C C . GLU B 1 188 ? 13.25 -1.902 6.18 1 95.31 188 GLU B C 1
ATOM 3827 O O . GLU B 1 188 ? 14.375 -2.229 5.797 1 95.31 188 GLU B O 1
ATOM 3832 N N . ARG B 1 189 ? 12.516 -2.662 6.973 1 96.5 189 ARG B N 1
ATOM 3833 C CA . ARG B 1 189 ? 13 -3.961 7.43 1 96.5 189 ARG B CA 1
ATOM 3834 C C . ARG B 1 189 ? 13.219 -4.91 6.258 1 96.5 189 ARG B C 1
ATOM 3836 O O . ARG B 1 189 ? 14.242 -5.598 6.195 1 96.5 189 ARG B O 1
ATOM 3843 N N . CYS B 1 190 ? 12.273 -4.879 5.348 1 96.44 190 CYS B N 1
ATOM 3844 C CA . CYS B 1 190 ? 12.391 -5.73 4.168 1 96.44 190 CYS B CA 1
ATOM 3845 C C . CYS B 1 190 ? 13.641 -5.379 3.369 1 96.44 190 CYS B C 1
ATOM 3847 O O . CYS B 1 190 ? 14.367 -6.27 2.926 1 96.44 190 CYS B O 1
ATOM 3849 N N . ARG B 1 191 ? 13.859 -4.148 3.213 1 96.31 191 ARG B N 1
ATOM 3850 C CA . ARG B 1 191 ? 15.031 -3.695 2.469 1 96.31 191 ARG B CA 1
ATOM 3851 C C . ARG B 1 191 ? 16.328 -4.16 3.139 1 96.31 191 ARG B C 1
ATOM 3853 O O . ARG B 1 191 ? 17.234 -4.633 2.467 1 96.31 191 ARG B O 1
ATOM 3860 N N . ILE B 1 192 ? 16.375 -3.996 4.449 1 98.19 192 ILE B N 1
ATOM 3861 C CA . ILE B 1 192 ? 17.562 -4.371 5.203 1 98.19 192 ILE B CA 1
ATOM 3862 C C . ILE B 1 192 ? 17.781 -5.879 5.109 1 98.19 192 ILE B C 1
ATOM 3864 O O . ILE B 1 192 ? 18.891 -6.34 4.879 1 98.19 192 ILE B O 1
ATOM 3868 N N . TYR B 1 193 ? 16.719 -6.652 5.27 1 98.56 193 TYR B N 1
ATOM 3869 C CA . TYR B 1 193 ? 16.828 -8.109 5.18 1 98.56 193 TYR B CA 1
ATOM 3870 C C . TYR B 1 193 ? 17.266 -8.531 3.783 1 98.56 193 TYR B C 1
ATOM 3872 O O . TYR B 1 193 ? 18.125 -9.398 3.633 1 98.56 193 TYR B O 1
ATOM 3880 N N . TYR B 1 194 ? 16.703 -7.898 2.795 1 98.19 194 TYR B N 1
ATOM 3881 C CA . TYR B 1 194 ? 17.062 -8.273 1.43 1 98.19 194 TYR B CA 1
ATOM 3882 C C . TYR B 1 194 ? 18.531 -7.965 1.143 1 98.19 194 TYR B C 1
ATOM 3884 O O . TYR B 1 194 ? 19.266 -8.828 0.654 1 98.19 194 TYR B O 1
ATOM 3892 N N . ASN B 1 195 ? 18.938 -6.727 1.412 1 97.94 195 ASN B N 1
ATOM 3893 C CA . ASN B 1 195 ? 20.328 -6.344 1.153 1 97.94 195 ASN B CA 1
ATOM 3894 C C . ASN B 1 195 ? 21.297 -7.262 1.878 1 97.94 195 ASN B C 1
ATOM 3896 O O . ASN B 1 195 ? 22.312 -7.668 1.305 1 97.94 195 ASN B O 1
ATOM 3900 N N . SER B 1 196 ? 20.953 -7.543 3.09 1 98.81 196 SER B N 1
ATOM 3901 C CA . SER B 1 196 ? 21.812 -8.406 3.883 1 98.81 196 SER B CA 1
ATOM 3902 C C . SER B 1 196 ? 21.812 -9.836 3.346 1 98.81 196 SER B C 1
ATOM 3904 O O . SER B 1 196 ? 22.875 -10.477 3.283 1 98.81 196 SER B O 1
ATOM 3906 N N . ALA B 1 197 ? 20.672 -10.352 2.963 1 98.81 197 ALA B N 1
ATOM 3907 C CA . ALA B 1 197 ? 20.578 -11.688 2.395 1 98.81 197 ALA B CA 1
ATOM 3908 C C . ALA B 1 197 ? 21.422 -11.812 1.127 1 98.81 197 ALA B C 1
ATOM 3910 O O . ALA B 1 197 ? 22.141 -12.797 0.941 1 98.81 197 ALA B O 1
ATOM 3911 N N . LYS B 1 198 ? 21.312 -10.812 0.322 1 98.31 198 LYS B N 1
ATOM 3912 C CA . LYS B 1 198 ? 22.094 -10.797 -0.917 1 98.31 198 LYS B CA 1
ATOM 3913 C C . LYS B 1 198 ? 23.594 -10.828 -0.632 1 98.31 198 LYS B C 1
ATOM 3915 O O . LYS B 1 198 ? 24.344 -11.531 -1.305 1 98.31 198 LYS B O 1
ATOM 3920 N N . PHE B 1 199 ? 24.031 -10.086 0.311 1 98.62 199 PHE B N 1
ATOM 3921 C CA . PHE B 1 199 ? 25.438 -10.047 0.71 1 98.62 199 PHE B CA 1
ATOM 3922 C C . PHE B 1 199 ? 25.906 -11.422 1.182 1 98.62 199 PHE B C 1
ATOM 3924 O O . PHE B 1 199 ? 26.938 -11.922 0.734 1 98.62 199 PHE B O 1
ATOM 3931 N N . TYR B 1 200 ? 25.094 -12.031 2.049 1 98.75 200 TYR B N 1
ATOM 3932 C CA . TYR B 1 200 ? 25.516 -13.312 2.607 1 98.75 200 TYR B CA 1
ATOM 3933 C C . TYR B 1 200 ? 25.453 -14.406 1.553 1 98.75 200 TYR B C 1
ATOM 3935 O O . TYR B 1 200 ? 26.219 -15.375 1.607 1 98.75 200 TYR B O 1
ATOM 3943 N N . SER B 1 201 ? 24.547 -14.242 0.596 1 98.56 201 SER B N 1
ATOM 3944 C CA . SER B 1 201 ? 24.578 -15.141 -0.553 1 98.56 201 SER B CA 1
ATOM 3945 C C . SER B 1 201 ? 25.906 -15.062 -1.297 1 98.56 201 SER B C 1
ATOM 3947 O O . SER B 1 201 ? 26.5 -16.094 -1.62 1 98.56 201 SER B O 1
ATOM 3949 N N . GLU B 1 202 ? 26.344 -13.844 -1.495 1 97.5 202 GLU B N 1
ATOM 3950 C CA . GLU B 1 202 ? 27.625 -13.633 -2.17 1 97.5 202 GLU B CA 1
ATOM 3951 C C . GLU B 1 202 ? 28.781 -14.211 -1.363 1 97.5 202 GLU B C 1
ATOM 3953 O O . GLU B 1 202 ? 29.75 -14.703 -1.934 1 97.5 202 GLU B O 1
ATOM 3958 N N . MET B 1 203 ? 28.641 -14.156 -0.078 1 97.88 203 MET B N 1
ATOM 3959 C CA . MET B 1 203 ? 29.656 -14.68 0.829 1 97.88 203 MET B CA 1
ATOM 3960 C C . MET B 1 203 ? 29.516 -16.188 0.991 1 97.88 203 MET B C 1
ATOM 3962 O O . MET B 1 203 ? 30.219 -16.797 1.785 1 97.88 203 MET B O 1
ATOM 3966 N N . LYS B 1 204 ? 28.531 -16.781 0.323 1 98.06 204 LYS B N 1
ATOM 3967 C CA . LYS B 1 204 ? 28.266 -18.203 0.297 1 98.06 204 LYS B CA 1
ATOM 3968 C C . LYS B 1 204 ? 27.797 -18.703 1.664 1 98.06 204 LYS B C 1
ATOM 3970 O O . LYS B 1 204 ? 27.984 -19.875 2 1 98.06 204 LYS B O 1
ATOM 3975 N N . ASP B 1 205 ? 27.484 -17.844 2.43 1 98.38 205 ASP B N 1
ATOM 3976 C CA . ASP B 1 205 ? 26.719 -18.219 3.617 1 98.38 205 ASP B CA 1
ATOM 3977 C C . ASP B 1 205 ? 25.234 -18.375 3.289 1 98.38 205 ASP B C 1
ATOM 3979 O O . ASP B 1 205 ? 24.422 -17.531 3.672 1 98.38 205 ASP B O 1
ATOM 3983 N N . TYR B 1 206 ? 24.906 -19.438 2.738 1 98.69 206 TYR B N 1
ATOM 3984 C CA . TYR B 1 206 ? 23.594 -19.656 2.156 1 98.69 206 TYR B CA 1
ATOM 3985 C C . TYR B 1 206 ? 22.531 -19.797 3.242 1 98.69 206 TYR B C 1
ATOM 3987 O O . TYR B 1 206 ? 21.391 -19.359 3.07 1 98.69 206 TYR B O 1
ATOM 3995 N N . GLN B 1 207 ? 22.922 -20.359 4.309 1 98.69 207 GLN B N 1
ATOM 3996 C CA . GLN B 1 207 ? 21.969 -20.562 5.395 1 98.69 207 GLN B CA 1
ATOM 3997 C C . GLN B 1 207 ? 21.484 -19.219 5.949 1 98.69 207 GLN B C 1
ATOM 3999 O O . GLN B 1 207 ? 20.281 -19.016 6.133 1 98.69 207 GLN B O 1
ATOM 4004 N N . LYS B 1 208 ? 22.422 -18.406 6.215 1 98.38 208 LYS B N 1
ATOM 4005 C CA . LYS B 1 208 ? 22.062 -17.094 6.742 1 98.38 208 LYS B CA 1
ATOM 4006 C C . LYS B 1 208 ? 21.234 -16.297 5.73 1 98.38 208 LYS B C 1
ATOM 4008 O O . LYS B 1 208 ? 20.312 -15.578 6.102 1 98.38 208 LYS B O 1
ATOM 4013 N N . SER B 1 209 ? 21.547 -16.375 4.508 1 98.81 209 SER B N 1
ATOM 4014 C CA . SER B 1 209 ? 20.797 -15.711 3.439 1 98.81 209 SER B CA 1
ATOM 4015 C C . SER B 1 209 ? 19.344 -16.188 3.402 1 98.81 209 SER B C 1
ATOM 4017 O O . SER B 1 209 ? 18.422 -15.391 3.271 1 98.81 209 SER B O 1
ATOM 4019 N N . VAL B 1 210 ? 19.172 -17.516 3.582 1 98.88 210 VAL B N 1
ATOM 4020 C CA . VAL B 1 210 ? 17.828 -18.094 3.584 1 98.88 210 VAL B CA 1
ATOM 4021 C C . VAL B 1 210 ? 17.031 -17.531 4.758 1 98.88 210 VAL B C 1
ATOM 4023 O O . VAL B 1 210 ? 15.875 -17.109 4.594 1 98.88 210 VAL B O 1
ATOM 4026 N N . ILE B 1 211 ? 17.656 -17.5 5.883 1 98.81 211 ILE B N 1
ATOM 4027 C CA . ILE B 1 211 ? 17 -17.047 7.098 1 98.81 211 ILE B CA 1
ATOM 4028 C C . ILE B 1 211 ? 16.547 -15.594 6.926 1 98.81 211 ILE B C 1
ATOM 4030 O O . ILE B 1 211 ? 15.406 -15.25 7.227 1 98.81 211 ILE B O 1
ATOM 4034 N N . LEU B 1 212 ? 17.406 -14.758 6.441 1 98.81 212 LEU B N 1
ATOM 4035 C CA . LEU B 1 212 ? 17.109 -13.336 6.258 1 98.81 212 LEU B CA 1
ATOM 4036 C C . LEU B 1 212 ? 16.047 -13.141 5.188 1 98.81 212 LEU B C 1
ATOM 4038 O O . LEU B 1 212 ? 15.156 -12.297 5.344 1 98.81 212 LEU B O 1
ATOM 4042 N N . SER B 1 213 ? 16.078 -13.875 4.113 1 98.75 213 SER B N 1
ATOM 4043 C CA . SER B 1 213 ? 15.047 -13.812 3.08 1 98.75 213 SER B CA 1
ATOM 4044 C C . SER B 1 213 ? 13.672 -14.172 3.645 1 98.75 213 SER B C 1
ATOM 4046 O O . SER B 1 213 ? 12.68 -13.5 3.348 1 98.75 213 SER B O 1
ATOM 4048 N N . GLU B 1 214 ? 13.664 -15.156 4.477 1 98.62 214 GLU B N 1
ATOM 4049 C CA . GLU B 1 214 ? 12.414 -15.609 5.066 1 98.62 214 GLU B CA 1
ATOM 4050 C C . GLU B 1 214 ? 11.836 -14.555 6.012 1 98.62 214 GLU B C 1
ATOM 4052 O O . GLU B 1 214 ? 10.617 -14.406 6.113 1 98.62 214 GLU B O 1
ATOM 4057 N N . LYS B 1 215 ? 12.727 -13.914 6.688 1 98.31 215 LYS B N 1
ATOM 4058 C CA . LYS B 1 215 ? 12.258 -12.82 7.535 1 98.31 215 LYS B CA 1
ATOM 4059 C C . LYS B 1 215 ? 11.578 -11.734 6.707 1 98.31 215 LYS B C 1
ATOM 4061 O O . LYS B 1 215 ? 10.508 -11.242 7.078 1 98.31 215 LYS B O 1
ATOM 4066 N N . GLY B 1 216 ? 12.195 -11.344 5.625 1 98.19 216 GLY B N 1
ATOM 4067 C CA . GLY B 1 216 ? 11.594 -10.375 4.727 1 98.19 216 GLY B CA 1
ATOM 4068 C C . GLY B 1 216 ? 10.281 -10.859 4.133 1 98.19 216 GLY B C 1
ATOM 4069 O O . GLY B 1 216 ? 9.305 -10.109 4.086 1 98.19 216 GLY B O 1
ATOM 4070 N N . ILE B 1 217 ? 10.219 -12.094 3.744 1 98 217 ILE B N 1
ATOM 4071 C CA . ILE B 1 217 ? 9.031 -12.703 3.148 1 98 217 ILE B CA 1
ATOM 4072 C C . ILE B 1 217 ? 7.891 -12.711 4.164 1 98 217 ILE B C 1
ATOM 4074 O O . ILE B 1 217 ? 6.742 -12.422 3.818 1 98 217 ILE B O 1
ATOM 4078 N N . GLN B 1 218 ? 8.219 -12.992 5.355 1 97.25 218 GLN B N 1
ATOM 4079 C CA . GLN B 1 218 ? 7.203 -13.016 6.402 1 97.25 218 GLN B CA 1
ATOM 4080 C C . GLN B 1 218 ? 6.59 -11.633 6.605 1 97.25 218 GLN B C 1
ATOM 4082 O O . GLN B 1 218 ? 5.383 -11.508 6.824 1 97.25 218 GLN B O 1
ATOM 4087 N N . ILE B 1 219 ? 7.414 -10.68 6.57 1 95.88 219 ILE B N 1
ATOM 4088 C CA . ILE B 1 219 ? 6.918 -9.312 6.68 1 95.88 219 ILE B CA 1
ATOM 4089 C C . ILE B 1 219 ? 5.941 -9.023 5.543 1 95.88 219 ILE B C 1
ATOM 4091 O O . ILE B 1 219 ? 4.871 -8.461 5.766 1 95.88 219 ILE B O 1
ATOM 4095 N N . CYS B 1 220 ? 6.285 -9.391 4.344 1 94.81 220 CYS B N 1
ATOM 4096 C CA . CYS B 1 220 ? 5.414 -9.203 3.189 1 94.81 220 CYS B CA 1
ATOM 4097 C C . CYS B 1 220 ? 4.078 -9.906 3.393 1 94.81 220 CYS B C 1
ATOM 4099 O O . CYS B 1 220 ? 3.023 -9.344 3.082 1 94.81 220 CYS B O 1
ATOM 4101 N N . ARG B 1 221 ? 4.102 -11.07 3.922 1 92.31 221 ARG B N 1
ATOM 4102 C CA . ARG B 1 221 ? 2.881 -11.82 4.191 1 92.31 221 ARG B CA 1
ATOM 4103 C C . ARG B 1 221 ? 2.016 -11.109 5.227 1 92.31 221 ARG B C 1
ATOM 4105 O O . ARG B 1 221 ? 0.821 -10.898 5.004 1 92.31 221 ARG B O 1
ATOM 4112 N N . ASP B 1 222 ? 2.672 -10.727 6.273 1 91.06 222 ASP B N 1
ATOM 4113 C CA . ASP B 1 222 ? 1.954 -10.117 7.391 1 91.06 222 ASP B CA 1
ATOM 4114 C C . ASP B 1 222 ? 1.339 -8.781 6.984 1 91.06 222 ASP B C 1
ATOM 4116 O O . ASP B 1 222 ? 0.23 -8.445 7.41 1 91.06 222 ASP B O 1
ATOM 4120 N N . LYS B 1 223 ? 2.064 -8.102 6.156 1 90.56 223 LYS B N 1
ATOM 4121 C CA . LYS B 1 223 ? 1.634 -6.746 5.828 1 90.56 223 LYS B CA 1
ATOM 4122 C C . LYS B 1 223 ? 0.936 -6.703 4.473 1 90.56 223 LYS B C 1
ATOM 4124 O O . LYS B 1 223 ? 0.546 -5.633 4 1 90.56 223 LYS B O 1
ATOM 4129 N N . HIS B 1 224 ? 0.793 -7.867 3.832 1 87.75 224 HIS B N 1
ATOM 4130 C CA . HIS B 1 224 ? 0.197 -7.938 2.502 1 87.75 224 HIS B CA 1
ATOM 4131 C C . HIS B 1 224 ? 0.871 -6.961 1.544 1 87.75 224 HIS B C 1
ATOM 4133 O O . HIS B 1 224 ? 0.196 -6.164 0.886 1 87.75 224 HIS B O 1
ATOM 4139 N N . SER B 1 225 ? 2.137 -7.082 1.529 1 90.56 225 SER B N 1
ATOM 4140 C CA . SER B 1 225 ? 2.959 -6.207 0.701 1 90.56 225 SER B CA 1
ATOM 4141 C C . SER B 1 225 ? 3.766 -7.008 -0.317 1 90.56 225 SER B C 1
ATOM 4143 O O . SER B 1 225 ? 4.141 -8.148 -0.058 1 90.56 225 SER B O 1
ATOM 4145 N N . ILE B 1 226 ? 4.008 -6.367 -1.46 1 92.12 226 ILE B N 1
ATOM 4146 C CA . ILE B 1 226 ? 4.793 -7.027 -2.494 1 92.12 226 ILE B CA 1
ATOM 4147 C C . ILE B 1 226 ? 6.168 -6.371 -2.596 1 92.12 226 ILE B C 1
ATOM 4149 O O . ILE B 1 226 ? 6.961 -6.711 -3.477 1 92.12 226 ILE B O 1
ATOM 4153 N N . TYR B 1 227 ? 6.426 -5.441 -1.678 1 91.88 227 TYR B N 1
ATOM 4154 C CA . TYR B 1 227 ? 7.68 -4.699 -1.704 1 91.88 227 TYR B CA 1
ATOM 4155 C C . TYR B 1 227 ? 8.875 -5.641 -1.58 1 91.88 227 TYR B C 1
ATOM 4157 O O . TYR B 1 227 ? 9.055 -6.293 -0.548 1 91.88 227 TYR B O 1
ATOM 4165 N N . LEU B 1 228 ? 9.695 -5.719 -2.625 1 93.81 228 LEU B N 1
ATOM 4166 C CA . LEU B 1 228 ? 10.914 -6.508 -2.758 1 93.81 228 LEU B CA 1
ATOM 4167 C C . LEU B 1 228 ? 10.609 -8 -2.641 1 93.81 228 LEU B C 1
ATOM 4169 O O . LEU B 1 228 ? 11.516 -8.805 -2.406 1 93.81 228 LEU B O 1
ATOM 4173 N N . LEU B 1 229 ? 9.359 -8.328 -2.832 1 95.56 229 LEU B N 1
ATOM 4174 C CA . LEU B 1 229 ? 8.969 -9.719 -2.621 1 95.56 229 LEU B CA 1
ATOM 4175 C C . LEU B 1 229 ? 9.609 -10.633 -3.666 1 95.56 229 LEU B C 1
ATOM 4177 O O . LEU B 1 229 ? 10.125 -11.695 -3.332 1 95.56 229 LEU B O 1
ATOM 4181 N N . ASP B 1 230 ? 9.578 -10.234 -4.898 1 94.75 230 ASP B N 1
ATOM 4182 C CA . ASP B 1 230 ? 10.141 -11.07 -5.957 1 94.75 230 ASP B CA 1
ATOM 4183 C C . ASP B 1 230 ? 11.641 -11.289 -5.738 1 94.75 230 ASP B C 1
ATOM 4185 O O . ASP B 1 230 ? 12.133 -12.406 -5.918 1 94.75 230 ASP B O 1
ATOM 4189 N N . TYR B 1 231 ? 12.328 -10.266 -5.266 1 96.19 231 TYR B N 1
ATOM 4190 C CA . TYR B 1 231 ? 13.75 -10.375 -4.961 1 96.19 231 TYR B CA 1
ATOM 4191 C C . TYR B 1 231 ? 13.984 -11.352 -3.814 1 96.19 231 TYR B C 1
ATOM 4193 O O . TYR B 1 231 ? 14.891 -12.195 -3.881 1 96.19 231 TYR B O 1
ATOM 4201 N N . LEU B 1 232 ? 13.18 -11.211 -2.826 1 98.12 232 LEU B N 1
ATOM 4202 C CA . LEU B 1 232 ? 13.305 -12.047 -1.638 1 98.12 232 LEU B CA 1
ATOM 4203 C C . LEU B 1 232 ? 13 -13.508 -1.961 1 98.12 232 LEU B C 1
ATOM 4205 O O . LEU B 1 232 ? 13.695 -14.406 -1.503 1 98.12 232 LEU B O 1
ATOM 4209 N N . LEU B 1 233 ? 11.984 -13.766 -2.744 1 98.19 233 LEU B N 1
ATOM 4210 C CA . LEU B 1 233 ? 11.617 -15.117 -3.146 1 98.19 233 LEU B CA 1
ATOM 4211 C C . LEU B 1 233 ? 12.742 -15.766 -3.959 1 98.19 233 LEU B C 1
ATOM 4213 O O . LEU B 1 233 ? 13.078 -16.938 -3.746 1 98.19 233 LEU B O 1
ATOM 4217 N N . TYR B 1 234 ? 13.305 -14.992 -4.852 1 98.25 234 TYR B N 1
ATOM 4218 C CA . TYR B 1 234 ? 14.398 -15.508 -5.66 1 98.25 234 TYR B CA 1
ATOM 4219 C C . TYR B 1 234 ? 15.609 -15.836 -4.793 1 98.25 234 TYR B C 1
ATOM 4221 O O . TYR B 1 234 ? 16.219 -16.891 -4.938 1 98.25 234 TYR B O 1
ATOM 4229 N N . GLU B 1 235 ? 15.938 -14.867 -3.93 1 98.38 235 GLU B N 1
ATOM 4230 C CA . GLU B 1 235 ? 17.078 -15.078 -3.043 1 98.38 235 GLU B CA 1
ATOM 4231 C C . GLU B 1 235 ? 16.891 -16.344 -2.201 1 98.38 235 GLU B C 1
ATOM 4233 O O . GLU B 1 235 ? 17.844 -17.109 -2.01 1 98.38 235 GLU B O 1
ATOM 4238 N N . LYS B 1 236 ? 15.727 -16.547 -1.669 1 98.69 236 LYS B N 1
ATOM 4239 C CA . LYS B 1 236 ? 15.422 -17.75 -0.896 1 98.69 236 LYS B CA 1
ATOM 4240 C C . LYS B 1 236 ? 15.602 -19 -1.738 1 98.69 236 LYS B C 1
ATOM 4242 O O . LYS B 1 236 ? 16.266 -19.953 -1.309 1 98.69 236 LYS B O 1
ATOM 4247 N N . ALA B 1 237 ? 15.07 -19 -2.951 1 98.62 237 ALA B N 1
ATOM 4248 C CA . ALA B 1 237 ? 15.133 -20.156 -3.83 1 98.62 237 ALA B CA 1
ATOM 4249 C C . ALA B 1 237 ? 16.578 -20.516 -4.176 1 98.62 237 ALA B C 1
ATOM 4251 O O . ALA B 1 237 ? 16.984 -21.672 -4.031 1 98.62 237 ALA B O 1
ATOM 4252 N N . PHE B 1 238 ? 17.328 -19.547 -4.539 1 98.69 238 PHE B N 1
ATOM 4253 C CA . PHE B 1 238 ? 18.703 -19.75 -4.961 1 98.69 238 PHE B CA 1
ATOM 4254 C C . PHE B 1 238 ? 19.547 -20.312 -3.812 1 98.69 238 PHE B C 1
ATOM 4256 O O . PHE B 1 238 ? 20.266 -21.281 -3.986 1 98.69 238 PHE B O 1
ATOM 4263 N N . ASN B 1 239 ? 19.406 -19.688 -2.705 1 98.81 239 ASN B N 1
ATOM 4264 C CA . ASN B 1 239 ? 20.25 -20.062 -1.585 1 98.81 239 ASN B CA 1
ATOM 4265 C C . ASN B 1 239 ? 19.844 -21.422 -1.015 1 98.81 239 ASN B C 1
ATOM 4267 O O . ASN B 1 239 ? 20.688 -22.188 -0.555 1 98.81 239 ASN B O 1
ATOM 4271 N N . LYS B 1 240 ? 18.578 -21.766 -1.029 1 98.62 240 LYS B N 1
ATOM 4272 C CA . LYS B 1 240 ? 18.141 -23.109 -0.667 1 98.62 240 LYS B CA 1
ATOM 4273 C C . LYS B 1 240 ? 18.719 -24.156 -1.632 1 98.62 240 LYS B C 1
ATOM 4275 O O . LYS B 1 240 ? 19.109 -25.25 -1.217 1 98.62 240 LYS B O 1
ATOM 4280 N N . GLN B 1 241 ? 18.719 -23.766 -2.887 1 98.38 241 GLN B N 1
ATOM 4281 C CA . GLN B 1 241 ? 19.281 -24.656 -3.898 1 98.38 241 GLN B CA 1
ATOM 4282 C C . GLN B 1 241 ? 20.766 -24.922 -3.621 1 98.38 241 GLN B C 1
ATOM 4284 O O . GLN B 1 241 ? 21.219 -26.062 -3.742 1 98.38 241 GLN B O 1
ATOM 4289 N N . MET B 1 242 ? 21.484 -23.922 -3.25 1 98.19 242 MET B N 1
ATOM 4290 C CA . MET B 1 242 ? 22.906 -24.047 -2.957 1 98.19 242 MET B CA 1
ATOM 4291 C C . MET B 1 242 ? 23.125 -24.906 -1.712 1 98.19 242 MET B C 1
ATOM 4293 O O . MET B 1 242 ? 24.188 -25.516 -1.556 1 98.19 242 MET B O 1
ATOM 4297 N N . LEU B 1 243 ? 22.172 -25 -0.875 1 98.31 243 LEU B N 1
ATOM 4298 C CA . LEU B 1 243 ? 22.234 -25.828 0.322 1 98.31 243 LEU B CA 1
ATOM 4299 C C . LEU B 1 243 ? 21.859 -27.281 0.007 1 98.31 243 LEU B C 1
ATOM 4301 O O . LEU B 1 243 ? 21.922 -28.141 0.876 1 98.31 243 LEU B O 1
ATOM 4305 N N . GLY B 1 244 ? 21.359 -27.531 -1.218 1 97.25 244 GLY B N 1
ATOM 4306 C CA . GLY B 1 244 ? 21.047 -28.875 -1.648 1 97.25 244 GLY B CA 1
ATOM 4307 C C . GLY B 1 244 ? 19.609 -29.281 -1.353 1 97.25 244 GLY B C 1
ATOM 4308 O O . GLY B 1 244 ? 19.266 -30.469 -1.345 1 97.25 244 GLY B O 1
ATOM 4309 N N . GLU B 1 245 ? 18.812 -28.297 -1.122 1 97.06 245 GLU B N 1
ATOM 4310 C CA . GLU B 1 245 ? 17.406 -28.578 -0.834 1 97.06 245 GLU B CA 1
ATOM 4311 C C . GLU B 1 245 ? 16.594 -28.703 -2.119 1 97.06 245 GLU B C 1
ATOM 4313 O O . GLU B 1 245 ? 17.078 -28.344 -3.197 1 97.06 245 GLU B O 1
ATOM 4318 N N . ASP B 1 246 ? 15.422 -29.312 -1.977 1 95.94 246 ASP B N 1
ATOM 4319 C CA . ASP B 1 246 ? 14.461 -29.281 -3.076 1 95.94 246 ASP B CA 1
ATOM 4320 C C . ASP B 1 246 ? 13.797 -27.906 -3.18 1 95.94 246 ASP B C 1
ATOM 4322 O O . ASP B 1 246 ? 13.078 -27.5 -2.27 1 95.94 246 ASP B O 1
ATOM 4326 N N . THR B 1 247 ? 14.062 -27.234 -4.309 1 97.19 247 THR B N 1
ATOM 4327 C CA . THR B 1 247 ? 13.664 -25.844 -4.379 1 97.19 247 THR B CA 1
ATOM 4328 C C . THR B 1 247 ? 12.711 -25.609 -5.551 1 97.19 247 THR B C 1
ATOM 4330 O O . THR B 1 247 ? 12.523 -24.484 -5.988 1 97.19 247 THR B O 1
ATOM 4333 N N . ALA B 1 248 ? 12.086 -26.641 -6.102 1 96.19 248 ALA B N 1
ATOM 4334 C CA . ALA B 1 248 ? 11.211 -26.5 -7.262 1 96.19 248 ALA B CA 1
ATOM 4335 C C . ALA B 1 248 ? 10.062 -25.547 -6.969 1 96.19 248 ALA B C 1
ATOM 4337 O O . ALA B 1 248 ? 9.812 -24.625 -7.734 1 96.19 248 ALA B O 1
ATOM 4338 N N . ASP B 1 249 ? 9.445 -25.781 -5.855 1 95.88 249 ASP B N 1
ATOM 4339 C CA . ASP B 1 249 ? 8.312 -24.953 -5.484 1 95.88 249 ASP B CA 1
ATOM 4340 C C . ASP B 1 249 ? 8.75 -23.516 -5.203 1 95.88 249 ASP B C 1
ATOM 4342 O O . ASP B 1 249 ? 8.047 -22.562 -5.555 1 95.88 249 ASP B O 1
ATOM 4346 N N . ASP B 1 250 ? 9.891 -23.359 -4.578 1 97.44 250 ASP B N 1
ATOM 4347 C CA . ASP B 1 250 ? 10.43 -22.031 -4.297 1 97.44 250 ASP B CA 1
ATOM 4348 C C . ASP B 1 250 ? 10.688 -21.266 -5.59 1 97.44 250 ASP B C 1
ATOM 4350 O O . ASP B 1 250 ? 10.336 -20.078 -5.699 1 97.44 250 ASP B O 1
ATOM 4354 N N . TYR B 1 251 ? 11.273 -21.906 -6.555 1 97.62 251 TYR B N 1
ATOM 4355 C CA . TYR B 1 251 ? 11.578 -21.266 -7.824 1 97.62 251 TYR B CA 1
ATOM 4356 C C . TYR B 1 251 ? 10.305 -20.953 -8.602 1 97.62 251 TYR B C 1
ATOM 4358 O O . TYR B 1 251 ? 10.211 -19.922 -9.258 1 97.62 251 TYR B O 1
ATOM 4366 N N . ARG B 1 252 ? 9.359 -21.875 -8.555 1 96.56 252 ARG B N 1
ATOM 4367 C CA . ARG B 1 252 ? 8.109 -21.609 -9.258 1 96.56 252 ARG B CA 1
ATOM 4368 C C . ARG B 1 252 ? 7.387 -20.406 -8.656 1 96.56 252 ARG B C 1
ATOM 4370 O O . ARG B 1 252 ? 6.867 -19.562 -9.391 1 96.56 252 ARG B O 1
ATOM 4377 N N . GLN B 1 253 ? 7.336 -20.375 -7.355 1 96.38 253 GLN B N 1
ATOM 4378 C CA . GLN B 1 253 ? 6.742 -19.219 -6.695 1 96.38 253 GLN B CA 1
ATOM 4379 C C . GLN B 1 253 ? 7.445 -17.938 -7.109 1 96.38 253 GLN B C 1
ATOM 4381 O O . GLN B 1 253 ? 6.793 -16.953 -7.48 1 96.38 253 GLN B O 1
ATOM 4386 N N . ALA B 1 254 ? 8.766 -17.938 -7.031 1 97.62 254 ALA B N 1
ATOM 4387 C CA . ALA B 1 254 ? 9.539 -16.766 -7.438 1 97.62 254 ALA B CA 1
ATOM 4388 C C . ALA B 1 254 ? 9.258 -16.406 -8.891 1 97.62 254 ALA B C 1
ATOM 4390 O O . ALA B 1 254 ? 9.117 -15.227 -9.227 1 97.62 254 ALA B O 1
ATOM 4391 N N . TYR B 1 255 ? 9.18 -17.422 -9.711 1 97.31 255 TYR B N 1
ATOM 4392 C CA . TYR B 1 255 ? 8.938 -17.219 -11.141 1 97.31 255 TYR B CA 1
ATOM 4393 C C . TYR B 1 255 ? 7.609 -16.516 -11.375 1 97.31 255 TYR B C 1
ATOM 4395 O O . TYR B 1 255 ? 7.555 -15.508 -12.086 1 97.31 255 TYR B O 1
ATOM 4403 N N . TYR B 1 256 ? 6.555 -16.953 -10.805 1 95.69 256 TYR B N 1
ATOM 4404 C CA . TYR B 1 256 ? 5.227 -16.438 -11.094 1 95.69 256 TYR B CA 1
ATOM 4405 C C . TYR B 1 256 ? 5.051 -15.031 -10.516 1 95.69 256 TYR B C 1
ATOM 4407 O O . TYR B 1 256 ? 4.418 -14.172 -11.133 1 95.69 256 TYR B O 1
ATOM 4415 N N . PHE B 1 257 ? 5.566 -14.773 -9.344 1 95.69 257 PHE B N 1
ATOM 4416 C CA . PHE B 1 257 ? 5.516 -13.422 -8.789 1 95.69 257 PHE B CA 1
ATOM 4417 C C . PHE B 1 257 ? 6.309 -12.453 -9.656 1 95.69 257 PHE B C 1
ATOM 4419 O O . PHE B 1 257 ? 5.828 -11.367 -9.977 1 95.69 257 PHE B O 1
ATOM 4426 N N . THR B 1 258 ? 7.496 -12.867 -10 1 95.62 258 THR B N 1
ATOM 4427 C CA . THR B 1 258 ? 8.375 -12.008 -10.781 1 95.62 258 THR B CA 1
ATOM 4428 C C . THR B 1 258 ? 7.797 -11.758 -12.18 1 95.62 258 THR B C 1
ATOM 4430 O O . THR B 1 258 ? 7.852 -10.641 -12.688 1 95.62 258 THR B O 1
ATOM 4433 N N . GLN B 1 259 ? 7.285 -12.82 -12.703 1 94.75 259 GLN B N 1
ATOM 4434 C CA . GLN B 1 259 ? 6.672 -12.711 -14.023 1 94.75 259 GLN B CA 1
ATOM 4435 C C . GLN B 1 259 ? 5.461 -11.789 -14 1 94.75 259 GLN B C 1
ATOM 4437 O O . GLN B 1 259 ? 5.27 -10.984 -14.914 1 94.75 259 GLN B O 1
ATOM 4442 N N . PHE B 1 260 ? 4.68 -11.875 -13.062 1 94.06 260 PHE B N 1
ATOM 4443 C CA . PHE B 1 260 ? 3.451 -11.102 -12.961 1 94.06 260 PHE B CA 1
ATOM 4444 C C . PHE B 1 260 ? 3.76 -9.609 -12.906 1 94.06 260 PHE B C 1
ATOM 4446 O O . PHE B 1 260 ? 3.113 -8.805 -13.578 1 94.06 260 PHE B O 1
ATOM 4453 N N . PHE B 1 261 ? 4.715 -9.258 -12.133 1 90.31 261 PHE B N 1
ATOM 4454 C CA . PHE B 1 261 ? 4.977 -7.84 -11.93 1 90.31 261 PHE B CA 1
ATOM 4455 C C . PHE B 1 261 ? 6.004 -7.336 -12.93 1 90.31 261 PHE B C 1
ATOM 4457 O O . PHE B 1 261 ? 6.395 -6.164 -12.891 1 90.31 261 PHE B O 1
ATOM 4464 N N . GLY B 1 262 ? 6.535 -8.18 -13.727 1 90.44 262 GLY B N 1
ATOM 4465 C CA . GLY B 1 262 ? 7.297 -7.777 -14.898 1 90.44 262 GLY B CA 1
ATOM 4466 C C . GLY B 1 262 ? 8.719 -7.375 -14.57 1 90.44 262 GLY B C 1
ATOM 4467 O O . GLY B 1 262 ? 9.266 -6.457 -15.188 1 90.44 262 GLY B O 1
ATOM 4468 N N . ASN B 1 263 ? 9.32 -7.906 -13.586 1 90.81 263 ASN B N 1
ATOM 4469 C CA . ASN B 1 263 ? 10.734 -7.691 -13.289 1 90.81 263 ASN B CA 1
ATOM 4470 C C . ASN B 1 263 ? 11.633 -8.539 -14.188 1 90.81 263 ASN B C 1
ATOM 4472 O O . ASN B 1 263 ? 12.039 -9.633 -13.805 1 90.81 263 ASN B O 1
ATOM 4476 N N . THR B 1 264 ? 11.984 -7.984 -15.266 1 93.75 264 THR B N 1
ATOM 4477 C CA . THR B 1 264 ? 12.648 -8.734 -16.328 1 93.75 264 THR B CA 1
ATOM 4478 C C . THR B 1 264 ? 14.062 -9.133 -15.891 1 93.75 264 THR B C 1
ATOM 4480 O O . THR B 1 264 ? 14.539 -10.211 -16.25 1 93.75 264 THR B O 1
ATOM 4483 N N . GLU B 1 265 ? 14.695 -8.312 -15.18 1 91.88 265 GLU B N 1
ATOM 4484 C CA . GLU B 1 265 ? 16.047 -8.602 -14.719 1 91.88 265 GLU B CA 1
ATOM 4485 C C . GLU B 1 265 ? 16.078 -9.844 -13.844 1 91.88 265 GLU B C 1
ATOM 4487 O O . GLU B 1 265 ? 16.797 -10.805 -14.141 1 91.88 265 GLU B O 1
ATOM 4492 N N . VAL B 1 266 ? 15.305 -9.875 -12.859 1 94.94 266 VAL B N 1
ATOM 4493 C CA . VAL B 1 266 ? 15.266 -10.992 -11.93 1 94.94 266 VAL B CA 1
ATOM 4494 C C . VAL B 1 266 ? 14.727 -12.234 -12.633 1 94.94 266 VAL B C 1
ATOM 4496 O O . VAL B 1 266 ? 15.188 -13.352 -12.383 1 94.94 266 VAL B O 1
ATOM 4499 N N . LEU B 1 267 ? 13.805 -12.031 -13.539 1 96.5 267 LEU B N 1
ATOM 4500 C CA . LEU B 1 267 ? 13.172 -13.133 -14.258 1 96.5 267 LEU B CA 1
ATOM 4501 C C . LEU B 1 267 ? 14.203 -13.898 -15.078 1 96.5 267 LEU B C 1
ATOM 4503 O O . LEU B 1 267 ? 14.156 -15.133 -15.141 1 96.5 267 LEU B O 1
ATOM 4507 N N . GLN B 1 268 ? 15.078 -13.211 -15.641 1 97 268 GLN B N 1
ATOM 4508 C CA . GLN B 1 268 ? 16.109 -13.852 -16.453 1 97 268 GLN B CA 1
ATOM 4509 C C . GLN B 1 268 ? 17 -14.766 -15.602 1 97 268 GLN B C 1
ATOM 4511 O O . GLN B 1 268 ? 17.344 -15.859 -16.031 1 97 268 GLN B O 1
ATOM 4516 N N . TYR B 1 269 ? 17.312 -14.312 -14.453 1 96.62 269 TYR B N 1
ATOM 4517 C CA . TYR B 1 269 ? 18.109 -15.125 -13.547 1 96.62 269 TYR B CA 1
ATOM 4518 C C . TYR B 1 269 ? 17.344 -16.375 -13.109 1 96.62 269 TYR B C 1
ATOM 4520 O O . TYR B 1 269 ? 17.922 -17.469 -13.047 1 96.62 269 TYR B O 1
ATOM 4528 N N . ILE B 1 270 ? 16.125 -16.203 -12.859 1 97.69 270 ILE B N 1
ATOM 4529 C CA . ILE B 1 270 ? 15.273 -17.312 -12.414 1 97.69 270 ILE B CA 1
ATOM 4530 C C . ILE B 1 270 ? 15.18 -18.359 -13.516 1 97.69 270 ILE B C 1
ATOM 4532 O O . ILE B 1 270 ? 15.367 -19.547 -13.266 1 97.69 270 ILE B O 1
ATOM 4536 N N . GLU B 1 271 ? 14.938 -17.891 -14.68 1 97.19 271 GLU B N 1
ATOM 4537 C CA . GLU B 1 271 ? 14.805 -18.812 -15.805 1 97.19 271 GLU B CA 1
ATOM 4538 C C . GLU B 1 271 ? 16.109 -19.547 -16.078 1 97.19 271 GLU B C 1
ATOM 4540 O O . GLU B 1 271 ? 16.094 -20.75 -16.359 1 97.19 271 GLU B O 1
ATOM 4545 N N . LYS B 1 272 ? 17.141 -18.828 -15.984 1 97.69 272 LYS B N 1
ATOM 4546 C CA . LYS B 1 272 ? 18.453 -19.453 -16.156 1 97.69 272 LYS B CA 1
ATOM 4547 C C . LYS B 1 272 ? 18.703 -20.516 -15.102 1 97.69 272 LYS B C 1
ATOM 4549 O O . LYS B 1 272 ? 19.172 -21.609 -15.422 1 97.69 272 LYS B O 1
ATOM 4554 N N . ASP B 1 273 ? 18.438 -20.219 -13.891 1 97.56 273 ASP B N 1
ATOM 4555 C CA . ASP B 1 273 ? 18.609 -21.172 -12.789 1 97.56 273 ASP B CA 1
ATOM 4556 C C . ASP B 1 273 ? 17.719 -22.391 -12.977 1 97.56 273 ASP B C 1
ATOM 4558 O O . ASP B 1 273 ? 18.172 -23.531 -12.789 1 97.56 273 ASP B O 1
ATOM 4562 N N . MET B 1 274 ? 16.484 -22.109 -13.305 1 96.88 274 MET B N 1
ATOM 4563 C CA . MET B 1 274 ? 15.547 -23.219 -13.453 1 96.88 274 MET B CA 1
ATOM 4564 C C . MET B 1 274 ? 16 -24.172 -14.555 1 96.88 274 MET B C 1
ATOM 4566 O O . MET B 1 274 ? 15.883 -25.391 -14.406 1 96.88 274 MET B O 1
ATOM 4570 N N . LYS B 1 275 ? 16.531 -23.656 -15.602 1 96.94 275 LYS B N 1
ATOM 4571 C CA . LYS B 1 275 ? 17.094 -24.484 -16.656 1 96.94 275 LYS B CA 1
ATOM 4572 C C . LYS B 1 275 ? 18.312 -25.25 -16.156 1 96.94 275 LYS B C 1
ATOM 4574 O O . LYS B 1 275 ? 18.438 -26.453 -16.375 1 96.94 275 LYS B O 1
ATOM 4579 N N . ALA B 1 276 ? 19.156 -24.578 -15.484 1 97 276 ALA B N 1
ATOM 4580 C CA . ALA B 1 276 ? 20.391 -25.172 -14.992 1 97 276 ALA B CA 1
ATOM 4581 C C . ALA B 1 276 ? 20.109 -26.266 -13.969 1 97 276 ALA B C 1
ATOM 4583 O O . ALA B 1 276 ? 20.844 -27.25 -13.898 1 97 276 ALA B O 1
ATOM 4584 N N . PHE B 1 277 ? 19.062 -26.094 -13.234 1 96.94 277 PHE B N 1
ATOM 4585 C CA . PHE B 1 277 ? 18.766 -27.016 -12.141 1 96.94 277 PHE B CA 1
ATOM 4586 C C . PHE B 1 277 ? 17.688 -28 -12.547 1 96.94 277 PHE B C 1
ATOM 4588 O O . PHE B 1 277 ? 17.203 -28.781 -11.719 1 96.94 277 PHE B O 1
ATOM 4595 N N . ASN B 1 278 ? 17.188 -27.938 -13.773 1 95.38 278 ASN B N 1
ATOM 4596 C CA . ASN B 1 278 ? 16.188 -28.844 -14.344 1 95.38 278 ASN B CA 1
ATOM 4597 C C . ASN B 1 278 ? 14.852 -28.75 -13.609 1 95.38 278 ASN B C 1
ATOM 4599 O O . ASN B 1 278 ? 14.281 -29.766 -13.227 1 95.38 278 ASN B O 1
ATOM 4603 N N . ILE B 1 279 ? 14.539 -27.516 -13.352 1 93.5 279 ILE B N 1
ATOM 4604 C CA . ILE B 1 279 ? 13.25 -27.234 -12.719 1 93.5 279 ILE B CA 1
ATOM 4605 C C . ILE B 1 279 ? 12.242 -26.812 -13.773 1 93.5 279 ILE B C 1
ATOM 4607 O O . ILE B 1 279 ? 12.469 -25.844 -14.508 1 93.5 279 ILE B O 1
ATOM 4611 N N . SER B 1 280 ? 11.102 -27.5 -13.797 1 87.94 280 SER B N 1
ATOM 4612 C CA . SER B 1 280 ? 10.047 -27.172 -14.758 1 87.94 280 SER B CA 1
ATOM 4613 C C . SER B 1 280 ? 9.117 -26.109 -14.211 1 87.94 280 SER B C 1
ATOM 4615 O O . SER B 1 280 ? 9.016 -25.922 -13 1 87.94 280 SER B O 1
ATOM 4617 N N . TYR B 1 281 ? 8.406 -25.5 -15.148 1 82.12 281 TYR B N 1
ATOM 4618 C CA . TYR B 1 281 ? 7.449 -24.453 -14.797 1 82.12 281 TYR B CA 1
ATOM 4619 C C . TYR B 1 281 ? 6.145 -25.062 -14.289 1 82.12 281 TYR B C 1
ATOM 4621 O O . TYR B 1 281 ? 5.773 -26.172 -14.688 1 82.12 281 TYR B O 1
#